Protein AF-A2EVB7-F1 (afdb_monomer)

Structure (mmCIF, N/CA/C/O backbone):
data_AF-A2EVB7-F1
#
_entry.id   AF-A2EVB7-F1
#
loop_
_atom_site.group_PDB
_atom_site.id
_atom_site.type_symbol
_atom_site.label_atom_id
_atom_site.label_alt_id
_atom_site.label_comp_id
_atom_site.label_asym_id
_atom_site.label_entity_id
_atom_site.label_seq_id
_atom_site.pdbx_PDB_ins_code
_atom_site.Cartn_x
_atom_site.Cartn_y
_atom_site.Cartn_z
_atom_site.occupancy
_atom_site.B_iso_or_equiv
_atom_site.auth_seq_id
_atom_site.auth_comp_id
_atom_site.auth_asym_id
_atom_site.auth_atom_id
_atom_site.pdbx_PDB_model_num
ATOM 1 N N . MET A 1 1 ? -25.567 4.702 -17.193 1.00 51.81 1 MET A N 1
ATOM 2 C CA . MET A 1 1 ? -25.254 4.812 -18.630 1.00 51.81 1 MET A CA 1
ATOM 3 C C . MET A 1 1 ? -26.562 5.073 -19.357 1.00 51.81 1 MET A C 1
ATOM 5 O O . MET A 1 1 ? -27.502 4.348 -19.077 1.00 51.81 1 MET A O 1
ATOM 9 N N . GLU A 1 2 ? -26.659 6.124 -20.171 1.00 52.06 2 GLU A N 1
ATOM 10 C CA . GLU A 1 2 ? -27.832 6.396 -21.021 1.00 52.06 2 GLU A CA 1
ATOM 11 C C . GLU A 1 2 ? -27.468 6.103 -22.474 1.00 52.06 2 GLU A C 1
ATOM 13 O O . GLU A 1 2 ? -26.343 6.381 -22.897 1.00 52.06 2 GLU A O 1
ATOM 18 N N . VAL A 1 3 ? -28.392 5.472 -23.198 1.00 54.38 3 VAL A N 1
ATOM 19 C CA . VAL A 1 3 ? -28.160 4.918 -24.532 1.00 54.38 3 VAL A CA 1
ATOM 20 C C . VAL A 1 3 ? -29.335 5.261 -25.435 1.00 54.38 3 VAL A C 1
ATOM 22 O O . VAL A 1 3 ? -30.488 5.064 -25.055 1.00 54.38 3 VAL A O 1
ATOM 25 N N . GLU A 1 4 ? -29.033 5.715 -26.649 1.00 57.38 4 GLU A N 1
ATOM 26 C CA . GLU A 1 4 ? -30.019 5.925 -27.706 1.00 57.38 4 GLU A CA 1
ATOM 27 C C . GLU A 1 4 ? -29.863 4.878 -28.809 1.00 57.38 4 GLU A C 1
ATOM 29 O O . GLU A 1 4 ? -28.745 4.512 -29.182 1.00 57.38 4 GLU A O 1
ATOM 34 N N . ILE A 1 5 ? -30.996 4.415 -29.347 1.00 59.28 5 ILE A N 1
ATOM 35 C CA . ILE A 1 5 ? -31.046 3.456 -30.453 1.00 59.28 5 ILE A CA 1
ATOM 36 C C . ILE A 1 5 ? -31.784 4.097 -31.626 1.00 59.28 5 ILE A C 1
ATOM 38 O O . ILE A 1 5 ? -32.968 4.426 -31.516 1.00 59.28 5 ILE A O 1
ATOM 42 N N . SER A 1 6 ? -31.115 4.237 -32.772 1.00 62.41 6 SER A N 1
ATOM 43 C CA . SER A 1 6 ? -31.786 4.675 -34.003 1.00 62.41 6 SER A CA 1
ATOM 44 C C . SER A 1 6 ? -32.867 3.670 -34.422 1.00 62.41 6 SER A C 1
ATOM 46 O O . SER A 1 6 ? -32.707 2.467 -34.240 1.00 62.41 6 SER A O 1
ATOM 48 N N . ARG A 1 7 ? -33.979 4.138 -35.001 1.00 60.38 7 ARG A N 1
ATOM 49 C CA . ARG A 1 7 ? -35.069 3.272 -35.488 1.00 60.38 7 ARG A CA 1
ATOM 50 C C . ARG A 1 7 ? -35.422 3.577 -36.937 1.00 60.38 7 ARG A C 1
ATOM 52 O O . ARG A 1 7 ? -35.381 4.735 -37.353 1.00 60.38 7 ARG A O 1
ATOM 59 N N . GLY A 1 8 ? -35.797 2.546 -37.692 1.00 58.94 8 GLY A N 1
ATOM 60 C CA . GLY A 1 8 ? -36.406 2.720 -39.007 1.00 58.94 8 GLY A CA 1
ATOM 61 C C . GLY A 1 8 ? -37.808 3.344 -38.898 1.00 58.94 8 GLY A C 1
ATOM 62 O O . GLY A 1 8 ? -38.413 3.310 -37.825 1.00 58.94 8 GLY A O 1
ATOM 63 N N . PRO A 1 9 ? -38.384 3.872 -39.997 1.00 56.19 9 PRO A N 1
ATOM 64 C CA . PRO A 1 9 ? -39.673 4.580 -39.974 1.00 56.19 9 PRO A CA 1
ATOM 65 C C . PRO A 1 9 ? -40.874 3.771 -39.451 1.00 56.19 9 PRO A C 1
ATOM 67 O O . PRO A 1 9 ? -41.919 4.351 -39.171 1.00 56.19 9 PRO A O 1
ATOM 70 N N . LYS A 1 10 ? -40.757 2.437 -39.368 1.00 62.69 10 LYS A N 1
ATOM 71 C CA . LYS A 1 10 ? -41.819 1.512 -38.929 1.00 62.69 10 LYS A CA 1
ATOM 72 C C . LYS A 1 10 ? -41.351 0.497 -37.880 1.00 62.69 10 LYS A C 1
ATOM 74 O O . LYS A 1 10 ? -42.056 -0.484 -37.645 1.00 62.69 10 LYS A O 1
ATOM 79 N N . ASP A 1 11 ? -40.174 0.711 -37.304 1.00 61.31 11 ASP A N 1
ATOM 80 C CA . ASP A 1 11 ? -39.615 -0.171 -36.284 1.00 61.31 11 ASP A CA 1
ATOM 81 C C . ASP A 1 11 ? -39.905 0.395 -34.895 1.00 61.31 11 ASP A C 1
ATOM 83 O O . ASP A 1 11 ? -40.011 1.613 -34.708 1.00 61.31 11 ASP A O 1
ATOM 87 N N . TYR A 1 12 ? -40.008 -0.494 -33.914 1.00 63.19 12 TYR A N 1
ATOM 88 C CA . TYR A 1 12 ? -40.112 -0.113 -32.513 1.00 63.19 12 TYR A CA 1
ATOM 89 C C . TYR A 1 12 ? -38.922 -0.676 -31.747 1.00 63.19 12 TYR A C 1
ATOM 91 O O . TYR A 1 12 ? -38.645 -1.872 -31.827 1.00 63.19 12 TYR A O 1
ATOM 99 N N . ASN A 1 13 ? -38.245 0.198 -31.005 1.00 64.75 13 ASN A N 1
ATOM 100 C CA . ASN A 1 13 ? -37.125 -0.161 -30.152 1.00 64.75 13 ASN A CA 1
ATOM 101 C C . ASN A 1 13 ? -37.452 0.247 -28.721 1.00 64.75 13 ASN A C 1
ATOM 103 O O . ASN A 1 13 ? -37.989 1.332 -28.494 1.00 64.75 13 ASN A O 1
ATOM 107 N N . MET A 1 14 ? -37.082 -0.603 -27.775 1.00 65.81 14 MET A N 1
ATOM 108 C CA . MET A 1 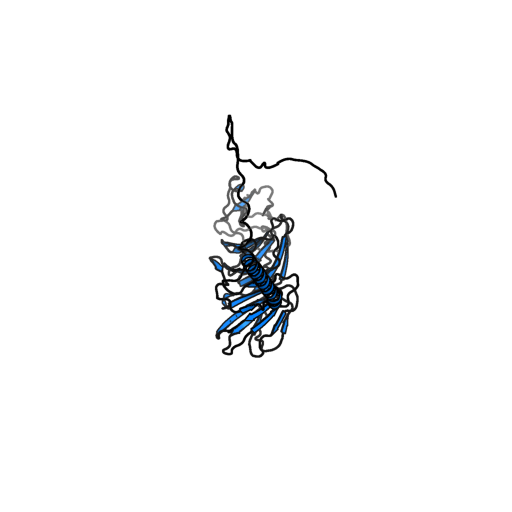14 ? -37.186 -0.343 -26.349 1.00 65.81 14 MET A CA 1
ATOM 109 C C . MET A 1 14 ? -35.838 -0.615 -25.692 1.00 65.81 14 MET A C 1
ATOM 111 O O . MET A 1 14 ? -35.191 -1.624 -25.980 1.00 65.81 14 MET A O 1
ATOM 115 N N . VAL A 1 15 ? -35.433 0.288 -24.805 1.00 59.84 15 VAL A N 1
ATOM 116 C CA . VAL A 1 15 ? -34.265 0.118 -23.940 1.00 59.84 15 VAL A CA 1
ATOM 117 C C . VAL A 1 15 ? -34.782 -0.165 -22.539 1.00 59.84 15 VAL A C 1
ATOM 119 O O . VAL A 1 15 ? -35.560 0.619 -22.002 1.00 59.84 15 VAL A O 1
ATOM 122 N N . SER A 1 16 ? -34.356 -1.279 -21.957 1.00 63.31 16 SER A N 1
ATOM 123 C CA . SER A 1 16 ? -34.644 -1.638 -20.571 1.00 63.31 16 SER A CA 1
ATOM 124 C C . SER A 1 16 ? -33.327 -1.898 -19.841 1.00 63.31 16 SER A C 1
ATOM 126 O O . SER A 1 16 ? -32.381 -2.440 -20.417 1.00 63.31 16 SER A O 1
ATOM 128 N N . TYR A 1 17 ? -33.238 -1.488 -18.579 1.00 59.06 17 TYR A N 1
ATOM 129 C CA . TYR A 1 17 ? -32.110 -1.840 -17.718 1.00 59.06 17 TYR A CA 1
ATOM 130 C C . TYR A 1 17 ? -32.467 -3.130 -16.994 1.00 59.06 17 TYR A C 1
ATOM 132 O O . TYR A 1 17 ? -33.585 -3.266 -16.506 1.00 59.06 17 TYR A O 1
ATOM 140 N N . SER A 1 18 ? -31.549 -4.091 -16.950 1.00 56.62 18 SER A N 1
ATOM 141 C CA . SER A 1 18 ? -31.835 -5.421 -16.418 1.00 56.62 18 SER A CA 1
ATOM 142 C C . SER A 1 18 ? -30.700 -5.900 -15.523 1.00 56.62 18 SER A C 1
ATOM 144 O O . SER A 1 18 ? -29.539 -5.610 -15.780 1.00 56.62 18 SER A O 1
ATOM 146 N N . ALA A 1 19 ? -31.019 -6.649 -14.469 1.00 55.06 19 ALA A N 1
ATOM 147 C CA . ALA A 1 19 ? -30.012 -7.356 -13.672 1.00 55.06 19 ALA A CA 1
ATOM 148 C C . ALA A 1 19 ? -29.732 -8.773 -14.213 1.00 55.06 19 ALA A C 1
ATOM 150 O O . ALA A 1 19 ? -28.691 -9.351 -13.908 1.00 55.06 19 ALA A O 1
ATOM 151 N N . SER A 1 20 ? -30.656 -9.329 -15.009 1.00 57.09 20 SER A N 1
ATOM 152 C CA . SER A 1 20 ? -30.632 -10.706 -15.529 1.00 57.09 20 SER A CA 1
ATOM 153 C C . SER A 1 20 ? -30.485 -10.794 -17.052 1.00 57.09 20 SER A C 1
ATOM 155 O O . SER A 1 20 ? -30.196 -11.868 -17.570 1.00 57.09 20 SER A O 1
ATOM 157 N N . GLY A 1 21 ? -30.670 -9.684 -17.773 1.00 54.56 21 GLY A N 1
ATOM 158 C CA . GLY A 1 21 ? -30.757 -9.651 -19.238 1.00 54.56 21 GLY A CA 1
ATOM 159 C C . GLY A 1 21 ? -32.185 -9.766 -19.788 1.00 54.56 21 GLY A C 1
ATOM 160 O O . GLY A 1 21 ? -32.374 -9.641 -20.995 1.00 54.56 21 GLY A O 1
ATOM 161 N N . ASP A 1 22 ? -33.189 -9.940 -18.923 1.00 60.72 22 ASP A N 1
ATOM 162 C CA . ASP A 1 22 ? -34.600 -9.987 -19.320 1.00 60.72 22 ASP A CA 1
ATOM 163 C C . ASP A 1 22 ? -35.135 -8.610 -19.746 1.00 60.72 22 ASP A C 1
ATOM 165 O O . ASP A 1 22 ? -34.723 -7.577 -19.209 1.00 60.72 22 ASP A O 1
ATOM 169 N N . LEU A 1 23 ? -36.079 -8.610 -20.697 1.00 60.69 23 LEU A N 1
ATOM 170 C CA . LEU A 1 23 ? -36.811 -7.425 -21.150 1.00 60.69 23 LEU A CA 1
ATOM 171 C C . LEU A 1 23 ? -38.026 -7.173 -20.253 1.00 60.69 23 LEU A C 1
ATOM 173 O O . LEU A 1 23 ? -39.003 -7.922 -20.298 1.00 60.69 23 LEU A O 1
ATOM 177 N N . TYR A 1 24 ? -37.989 -6.090 -19.479 1.00 62.38 24 TYR A N 1
ATOM 178 C CA . TYR A 1 24 ? -39.133 -5.643 -18.687 1.00 62.38 24 TYR A CA 1
ATOM 179 C C . TYR A 1 24 ? -39.982 -4.664 -19.509 1.00 62.38 24 TYR A C 1
ATOM 181 O O . TYR A 1 24 ? -39.489 -3.625 -19.945 1.00 62.38 24 TYR A O 1
ATOM 189 N N . ASN A 1 25 ? -41.250 -5.024 -19.742 1.00 56.66 25 ASN A N 1
ATOM 190 C CA . ASN A 1 25 ? -42.181 -4.318 -20.638 1.00 56.66 25 ASN A CA 1
ATOM 191 C C . ASN A 1 25 ? -43.055 -3.257 -19.937 1.00 56.66 25 ASN A C 1
ATOM 193 O O . ASN A 1 25 ? -43.921 -2.675 -20.586 1.00 56.66 25 ASN A O 1
ATOM 197 N N . ASN A 1 26 ? -42.878 -3.028 -18.632 1.00 57.09 26 ASN A N 1
ATOM 198 C CA . ASN A 1 26 ? -43.654 -2.050 -17.867 1.00 57.09 26 ASN A CA 1
ATOM 199 C C . ASN A 1 26 ? -42.785 -0.855 -17.457 1.00 57.09 26 ASN A C 1
ATOM 201 O O . ASN A 1 26 ? -41.743 -1.029 -16.827 1.00 57.09 26 ASN A O 1
ATOM 205 N N . ASP A 1 27 ? -43.273 0.362 -17.716 1.00 52.34 27 ASP A N 1
ATOM 206 C CA . ASP A 1 27 ? -42.606 1.627 -17.353 1.00 52.34 27 ASP A CA 1
ATOM 207 C C . ASP A 1 27 ? -42.305 1.748 -15.845 1.00 52.34 27 ASP A C 1
ATOM 209 O O . ASP A 1 27 ? -41.368 2.435 -15.433 1.00 52.34 27 ASP A O 1
ATOM 213 N N . ASN A 1 28 ? -43.067 1.035 -15.010 1.00 49.41 28 ASN A N 1
ATOM 214 C CA . ASN A 1 28 ? -42.868 0.995 -13.561 1.00 49.41 28 ASN A CA 1
ATOM 215 C C . ASN A 1 28 ? -41.633 0.174 -13.136 1.00 49.41 28 ASN A C 1
ATOM 217 O O . ASN A 1 28 ? -41.072 0.447 -12.075 1.00 49.41 28 ASN A O 1
ATOM 221 N N . ASP A 1 29 ? -41.180 -0.783 -13.955 1.00 50.22 29 ASP A N 1
ATOM 222 C CA . ASP A 1 29 ? -40.001 -1.615 -13.665 1.00 50.22 29 ASP A CA 1
ATOM 223 C C . ASP A 1 29 ? -38.698 -0.944 -14.123 1.00 50.22 29 ASP A C 1
ATOM 225 O O . ASP A 1 29 ? -37.659 -1.072 -13.479 1.00 50.22 29 ASP A O 1
ATOM 229 N N . ILE A 1 30 ? -38.746 -0.141 -15.190 1.00 47.94 30 ILE A N 1
ATOM 230 C CA . ILE A 1 30 ? -37.563 0.546 -15.743 1.00 47.94 30 ILE A CA 1
ATOM 231 C C . ILE A 1 30 ? -36.950 1.526 -14.726 1.00 47.94 30 ILE A C 1
ATOM 233 O O . ILE A 1 30 ? -35.732 1.703 -14.690 1.00 47.94 30 ILE A O 1
ATOM 237 N N . ASN A 1 31 ? -37.784 2.136 -13.877 1.00 49.12 31 ASN A N 1
ATOM 238 C CA . ASN A 1 31 ? -37.354 3.085 -12.846 1.00 49.12 31 ASN A CA 1
ATOM 239 C C . ASN A 1 31 ? -36.924 2.416 -11.527 1.00 49.12 31 ASN A C 1
ATOM 241 O O . ASN A 1 31 ? -36.302 3.076 -10.693 1.00 49.12 31 ASN A O 1
ATOM 245 N N . SER A 1 32 ? -37.268 1.141 -11.312 1.00 49.72 32 SER A N 1
ATOM 246 C CA . SER A 1 32 ? -36.977 0.407 -10.072 1.00 49.72 32 SER A CA 1
ATOM 247 C C . SER A 1 32 ? -35.709 -0.446 -10.166 1.00 49.72 32 SER A C 1
ATOM 249 O O . SER A 1 32 ? -35.121 -0.790 -9.138 1.00 49.72 32 SER A O 1
ATOM 251 N N . ILE A 1 33 ? -35.250 -0.751 -11.383 1.00 49.53 33 ILE A N 1
ATOM 252 C CA . ILE A 1 33 ? -34.034 -1.526 -11.619 1.00 49.53 33 ILE A CA 1
ATOM 253 C C . ILE A 1 33 ? -32.824 -0.582 -11.530 1.00 49.53 33 ILE A C 1
ATOM 255 O O . ILE A 1 33 ? -32.717 0.364 -12.318 1.00 49.53 33 ILE A O 1
ATOM 259 N N . PRO A 1 34 ? -31.884 -0.804 -10.589 1.00 49.38 34 PRO A N 1
ATOM 260 C CA . PRO A 1 34 ? -30.659 -0.018 -10.516 1.00 49.38 34 PRO A CA 1
ATOM 261 C C . PRO A 1 34 ? -29.972 -0.055 -11.880 1.00 49.38 34 PRO A C 1
ATOM 263 O O . PRO A 1 34 ? -29.841 -1.146 -12.439 1.00 49.38 34 PRO A O 1
ATOM 266 N N . LYS A 1 35 ? -29.538 1.108 -12.402 1.00 53.09 35 LYS A N 1
ATOM 267 C CA . LYS A 1 35 ? -28.767 1.257 -13.656 1.00 53.09 35 LYS A CA 1
ATOM 268 C C . LYS A 1 35 ? -27.451 0.461 -13.557 1.00 53.09 35 LYS A C 1
ATOM 270 O O . LYS A 1 35 ? -26.382 1.027 -13.351 1.00 53.09 35 LYS A O 1
ATOM 275 N N . THR A 1 36 ? -27.553 -0.857 -13.625 1.00 49.38 36 THR A N 1
ATOM 276 C CA . THR A 1 36 ? -26.490 -1.849 -13.500 1.00 49.38 36 THR A CA 1
ATOM 277 C C . THR A 1 36 ? -26.130 -2.357 -14.890 1.00 49.38 36 THR A C 1
ATOM 279 O O . THR A 1 36 ? -26.796 -2.045 -15.874 1.00 49.38 36 THR A O 1
ATOM 282 N N . ASN A 1 37 ? -25.005 -3.059 -14.969 1.00 48.16 37 ASN A N 1
ATOM 283 C CA . ASN A 1 37 ? -24.167 -3.245 -16.157 1.00 48.16 37 ASN A CA 1
ATOM 284 C C . ASN A 1 37 ? -24.791 -3.987 -17.362 1.00 48.16 37 ASN A C 1
ATOM 286 O O . ASN A 1 37 ? -24.053 -4.315 -18.287 1.00 48.16 37 ASN A O 1
ATOM 290 N N . ILE A 1 38 ? -26.096 -4.282 -17.381 1.00 51.9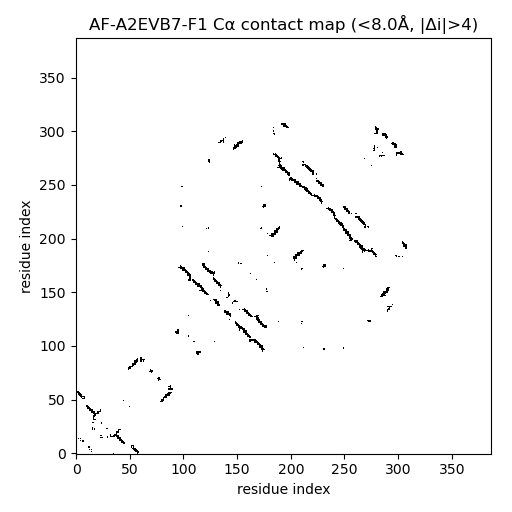7 38 ILE A N 1
ATOM 291 C CA . ILE A 1 38 ? -26.755 -4.998 -18.481 1.00 51.97 38 ILE A CA 1
ATOM 292 C C . ILE A 1 38 ? -27.903 -4.147 -19.038 1.00 51.97 38 ILE A C 1
ATOM 294 O O . ILE A 1 38 ? -28.859 -3.797 -18.344 1.00 51.97 38 ILE A O 1
ATOM 298 N N . ILE A 1 39 ? -27.799 -3.829 -20.328 1.00 57.09 39 ILE A N 1
ATOM 299 C CA . ILE A 1 39 ? -28.829 -3.132 -21.101 1.00 57.09 39 ILE A CA 1
ATOM 300 C C . ILE A 1 39 ? -29.529 -4.178 -21.967 1.00 57.09 39 ILE A C 1
ATOM 302 O O . ILE A 1 39 ? -28.904 -4.787 -22.834 1.00 57.09 39 ILE A O 1
ATOM 306 N N . ALA A 1 40 ? -30.819 -4.390 -21.724 1.00 59.34 40 ALA A N 1
ATOM 307 C CA . ALA A 1 40 ? -31.666 -5.247 -22.539 1.00 59.34 40 ALA A CA 1
ATOM 308 C C . ALA A 1 40 ? -32.326 -4.406 -23.638 1.00 59.34 40 ALA A C 1
ATOM 310 O O . ALA A 1 40 ? -32.911 -3.352 -23.377 1.00 59.34 40 ALA A O 1
ATOM 311 N N . ILE A 1 41 ? -32.226 -4.871 -24.883 1.00 61.59 41 ILE A N 1
ATOM 312 C CA . ILE A 1 41 ? -32.723 -4.149 -26.056 1.00 61.59 41 ILE A CA 1
ATOM 313 C C . ILE A 1 41 ? -33.809 -4.982 -26.719 1.00 61.59 41 ILE A C 1
ATOM 315 O O . ILE A 1 41 ? -33.551 -6.068 -27.238 1.00 61.59 41 ILE A O 1
ATOM 319 N N . GLY A 1 42 ? -35.031 -4.460 -26.701 1.00 62.62 42 GLY A N 1
ATOM 320 C CA . GLY A 1 42 ? -36.153 -5.025 -27.432 1.00 62.62 42 GLY A CA 1
ATOM 321 C C . GLY A 1 42 ? -36.226 -4.358 -28.794 1.00 62.62 42 GLY A C 1
ATOM 322 O O . GLY A 1 42 ? -36.371 -3.140 -28.862 1.00 62.62 42 GLY A O 1
ATOM 323 N N . TYR A 1 43 ? -36.136 -5.134 -29.871 1.00 62.22 43 TYR A N 1
ATOM 324 C CA . TYR A 1 43 ? -36.342 -4.633 -31.227 1.00 62.22 43 TYR A CA 1
ATOM 325 C C . TYR A 1 43 ? -37.508 -5.381 -31.875 1.00 62.22 43 TYR A C 1
ATOM 327 O O . TYR A 1 43 ? -37.609 -6.606 -31.791 1.00 62.22 43 TYR A O 1
ATOM 335 N N . TYR A 1 44 ? -38.400 -4.642 -32.527 1.00 62.94 44 TYR A N 1
ATOM 336 C CA . TYR A 1 44 ? -39.474 -5.200 -33.336 1.00 62.94 44 TYR A CA 1
ATOM 337 C C . TYR A 1 44 ? -39.271 -4.781 -34.788 1.00 62.94 44 TYR A C 1
ATOM 339 O O . TYR A 1 44 ? -39.357 -3.596 -35.122 1.00 62.94 44 TYR A O 1
ATOM 347 N N . CYS A 1 45 ? -39.017 -5.767 -35.649 1.00 57.91 45 CYS A N 1
ATOM 348 C CA . CYS A 1 45 ? -38.922 -5.559 -37.084 1.00 57.91 45 CYS A CA 1
ATOM 349 C C . CYS A 1 45 ? -40.134 -6.163 -37.794 1.00 57.91 45 CYS A C 1
ATOM 351 O O . CYS A 1 45 ? -40.454 -7.338 -37.625 1.00 57.91 45 CYS A O 1
ATOM 353 N N . ASN A 1 46 ? -40.783 -5.363 -38.638 1.00 52.78 46 ASN A N 1
ATOM 354 C CA . ASN A 1 46 ? -41.986 -5.779 -39.356 1.00 52.78 46 ASN A CA 1
ATOM 355 C C . ASN A 1 46 ? -41.726 -6.803 -40.481 1.00 52.78 46 ASN A C 1
ATOM 357 O O . ASN A 1 46 ? -42.679 -7.421 -40.958 1.00 52.78 46 ASN A O 1
ATOM 361 N N . ARG A 1 47 ? -40.476 -6.979 -40.944 1.00 56.91 47 ARG A N 1
ATOM 362 C CA . ARG A 1 47 ? -40.087 -7.971 -41.967 1.00 56.91 47 ARG A CA 1
ATOM 363 C C . ARG A 1 47 ? -38.642 -8.436 -41.771 1.00 56.91 47 ARG A C 1
ATOM 365 O O . ARG A 1 47 ? -37.749 -7.610 -41.643 1.00 56.91 47 ARG A O 1
ATOM 372 N N . SER A 1 48 ? -38.414 -9.748 -41.823 1.00 52.88 48 SER A N 1
ATOM 373 C CA . SER A 1 48 ? -37.071 -10.336 -41.893 1.00 52.88 48 SER A CA 1
ATOM 374 C C . SER A 1 48 ? -36.828 -10.890 -43.301 1.00 52.88 48 SER A C 1
ATOM 376 O O . SER A 1 48 ? -37.715 -11.575 -43.820 1.00 52.88 48 SER A O 1
ATOM 378 N N . PRO A 1 49 ? -35.672 -10.618 -43.933 1.00 53.66 49 PRO A N 1
ATOM 379 C CA . PRO A 1 49 ? -34.531 -9.831 -43.436 1.00 53.66 49 PRO A CA 1
ATOM 380 C C . PRO A 1 49 ? -34.763 -8.304 -43.471 1.00 53.66 49 PRO A C 1
ATOM 382 O O . PRO A 1 49 ? -35.513 -7.800 -44.307 1.00 53.66 49 PRO A O 1
ATOM 385 N N . THR A 1 50 ? -34.106 -7.566 -42.568 1.00 58.41 50 THR A N 1
ATOM 386 C CA . THR A 1 50 ? -34.223 -6.098 -42.449 1.00 58.41 50 THR A CA 1
ATOM 387 C C . T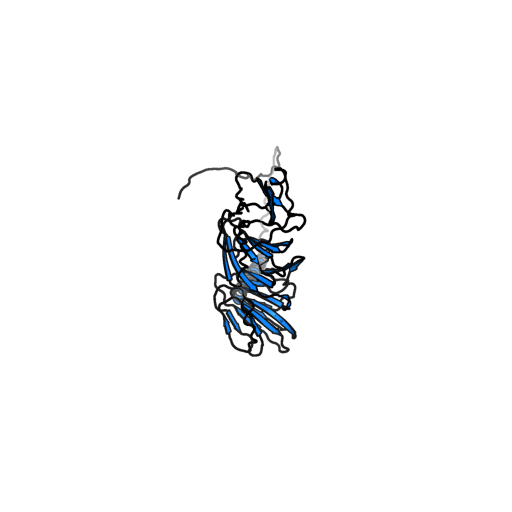HR A 1 50 ? -33.068 -5.353 -43.124 1.00 58.41 50 THR A C 1
ATOM 389 O O . THR A 1 50 ? -31.914 -5.774 -43.034 1.00 58.41 50 THR A O 1
ATOM 392 N N . ASN A 1 51 ? -33.388 -4.224 -43.770 1.00 55.41 51 ASN A N 1
ATOM 393 C CA . ASN A 1 51 ? -32.428 -3.303 -44.398 1.00 55.41 51 ASN A CA 1
ATOM 394 C C . ASN A 1 51 ? -32.108 -2.079 -43.513 1.00 55.41 51 ASN A C 1
ATOM 396 O O . ASN A 1 51 ? -31.431 -1.155 -43.963 1.00 55.41 51 ASN A O 1
ATOM 400 N N . THR A 1 52 ? -32.591 -2.032 -42.271 1.00 55.16 52 THR A N 1
ATOM 401 C CA . THR A 1 52 ? -32.333 -0.914 -41.350 1.00 55.16 52 THR A CA 1
ATOM 402 C C . THR A 1 52 ? -31.017 -1.125 -40.596 1.00 55.16 52 THR A C 1
ATOM 404 O O . THR A 1 52 ? -30.795 -2.196 -40.037 1.00 55.16 52 THR A O 1
ATOM 407 N N . THR A 1 53 ? -30.165 -0.096 -40.530 1.00 55.16 53 THR A N 1
ATOM 408 C CA . THR A 1 53 ? -29.019 -0.058 -39.605 1.00 55.16 53 THR A CA 1
ATOM 409 C C . THR A 1 53 ? -29.475 0.500 -38.259 1.00 55.16 53 THR A C 1
ATOM 411 O O . THR A 1 53 ? -29.873 1.665 -38.171 1.00 55.16 53 THR A O 1
ATOM 414 N N . TYR A 1 54 ? -29.401 -0.312 -37.206 1.00 59.62 54 TYR A N 1
ATOM 415 C CA . TYR A 1 54 ? -29.595 0.153 -35.833 1.00 59.62 54 TYR A CA 1
ATOM 416 C C . TYR A 1 54 ? -28.251 0.609 -35.278 1.00 59.62 54 TYR A C 1
ATOM 418 O O . TYR A 1 54 ? -27.284 -0.149 -35.326 1.00 59.62 54 TYR A O 1
ATOM 426 N N . LYS A 1 55 ? -28.188 1.837 -34.767 1.00 57.03 55 LYS A N 1
ATOM 427 C CA . LYS A 1 55 ? -26.999 2.403 -34.139 1.00 57.03 55 LYS A CA 1
ATOM 428 C C . LYS A 1 55 ? -27.278 2.663 -32.670 1.00 57.03 55 LYS A C 1
ATOM 430 O O . LYS A 1 55 ? -28.212 3.394 -32.345 1.00 57.03 55 LYS A O 1
ATOM 435 N N . ILE A 1 56 ? -26.455 2.080 -31.812 1.00 58.22 56 ILE A N 1
ATOM 436 C CA . ILE A 1 56 ? -26.444 2.287 -30.369 1.00 58.22 56 ILE A CA 1
ATOM 437 C C . ILE A 1 56 ? -25.312 3.272 -30.086 1.00 58.22 56 ILE A C 1
ATOM 439 O O . ILE A 1 56 ? -24.150 2.913 -30.237 1.00 58.22 56 ILE A O 1
ATOM 443 N N . THR A 1 57 ? -25.616 4.523 -29.738 1.00 53.53 57 THR A N 1
ATOM 444 C CA . THR A 1 57 ? -24.574 5.547 -29.509 1.00 53.53 57 THR A CA 1
ATOM 445 C C . THR A 1 57 ? -24.605 6.014 -28.052 1.00 53.53 57 THR A C 1
ATOM 447 O O . THR A 1 57 ? -25.658 6.465 -27.598 1.00 53.53 57 THR A O 1
ATOM 450 N N . PRO A 1 58 ? -23.492 5.924 -27.300 1.00 48.28 58 PRO A N 1
ATOM 451 C CA . PRO A 1 58 ? -23.385 6.579 -26.004 1.00 48.28 58 PRO A CA 1
ATOM 452 C C . PRO A 1 58 ? -23.127 8.081 -26.180 1.00 48.28 58 PRO A C 1
ATOM 454 O O . PRO A 1 58 ? -22.524 8.517 -27.157 1.00 48.28 58 PRO A O 1
ATOM 457 N N . ILE A 1 59 ? -23.531 8.881 -25.192 1.00 47.38 59 ILE A N 1
ATOM 458 C CA . ILE A 1 59 ? -23.420 10.354 -25.216 1.00 47.38 59 ILE A CA 1
ATOM 459 C C . ILE A 1 59 ? -21.942 10.845 -25.222 1.00 47.38 59 ILE A C 1
ATOM 461 O O . ILE A 1 59 ? -21.678 12.018 -25.479 1.00 47.38 59 ILE A O 1
ATOM 465 N N . LYS A 1 60 ? -20.950 9.960 -25.008 1.00 41.97 60 LYS A N 1
ATOM 466 C CA . LYS A 1 60 ? -19.501 10.224 -25.165 1.00 41.97 60 LYS A CA 1
ATOM 467 C C . LYS A 1 60 ? -18.805 9.015 -25.812 1.00 41.97 60 LYS A C 1
ATOM 469 O O . LYS A 1 60 ? -19.081 7.892 -25.405 1.00 41.97 60 LYS A O 1
ATOM 474 N N . SER A 1 61 ? -17.924 9.222 -26.802 1.00 38.34 61 SER A N 1
ATOM 475 C CA . SER A 1 61 ? -17.333 8.124 -27.598 1.00 38.34 61 SER A CA 1
ATOM 476 C C . SER A 1 61 ? -15.936 8.415 -28.179 1.00 38.34 61 SER A C 1
ATOM 478 O O . SER A 1 61 ? -15.703 9.528 -28.650 1.00 38.34 61 SER A O 1
ATOM 480 N N . PHE A 1 62 ? -15.086 7.379 -28.286 1.00 40.28 62 PHE A N 1
ATOM 481 C CA . PHE A 1 62 ? -13.926 7.280 -29.203 1.00 40.28 62 PHE A CA 1
ATOM 482 C C . PHE A 1 62 ? -13.919 5.923 -29.942 1.00 40.28 62 PHE A C 1
ATOM 484 O O . PHE A 1 62 ? -14.556 4.984 -29.480 1.00 40.28 62 PHE A O 1
ATOM 491 N N . TYR A 1 63 ? -13.229 5.832 -31.091 1.00 36.84 63 TYR A N 1
ATOM 492 C CA . TYR A 1 63 ? -13.371 4.783 -32.124 1.00 36.84 63 TYR A CA 1
ATOM 493 C C . TYR A 1 63 ? -12.567 3.487 -31.908 1.00 36.84 63 TYR A C 1
ATOM 495 O O . TYR A 1 63 ? -11.348 3.544 -31.786 1.00 36.84 63 TYR A O 1
ATOM 503 N N . THR A 1 64 ? -13.232 2.339 -32.074 1.00 39.34 64 THR A N 1
ATOM 504 C CA . THR A 1 64 ? -12.707 1.036 -32.539 1.00 39.34 64 THR A CA 1
ATOM 505 C C . THR A 1 64 ? -13.879 0.204 -33.086 1.00 39.34 64 THR A C 1
ATOM 507 O O . THR A 1 64 ? -15.020 0.415 -32.689 1.00 39.34 64 THR A O 1
ATOM 510 N N . TYR A 1 65 ? -13.619 -0.707 -34.031 1.00 39.34 65 TYR A N 1
ATOM 511 C CA . TYR A 1 65 ? -14.643 -1.550 -34.665 1.00 39.34 65 TYR A CA 1
ATOM 512 C C . TYR A 1 65 ? -14.516 -2.999 -34.183 1.00 39.34 65 TYR A C 1
ATOM 514 O O . TYR A 1 65 ? -13.503 -3.641 -34.457 1.00 39.34 65 TYR A O 1
ATOM 522 N N . GLU A 1 66 ? -15.554 -3.538 -33.544 1.00 44.72 66 GLU A N 1
ATOM 523 C CA . GLU A 1 66 ? -15.684 -4.976 -33.277 1.00 44.72 66 GLU A CA 1
ATOM 524 C C . GLU A 1 66 ? -16.821 -5.594 -34.101 1.00 44.72 66 GLU A C 1
ATOM 526 O O . GLU A 1 66 ? -17.769 -4.922 -34.512 1.00 44.72 66 GLU A O 1
ATOM 531 N N . THR A 1 67 ? -16.711 -6.894 -34.394 1.00 50.75 67 THR A N 1
ATOM 532 C CA . THR A 1 67 ? -17.733 -7.643 -35.139 1.00 50.75 67 THR A CA 1
ATOM 533 C C . THR A 1 67 ? -18.490 -8.575 -34.207 1.00 50.75 67 THR A C 1
ATOM 535 O O . THR A 1 67 ? -17.933 -9.544 -33.705 1.00 50.75 67 THR A O 1
ATOM 538 N N . TYR A 1 68 ? -19.778 -8.296 -34.013 1.00 57.25 68 TYR A N 1
ATOM 539 C CA . TYR A 1 68 ? -20.655 -9.072 -33.139 1.00 57.25 68 TYR A CA 1
ATOM 540 C C . TYR A 1 68 ? -21.423 -10.153 -33.914 1.00 57.25 68 TYR A C 1
ATOM 542 O O . TYR A 1 68 ? -21.764 -9.977 -35.087 1.00 57.25 68 TYR A O 1
ATOM 550 N N . GLN A 1 69 ? -21.707 -11.273 -33.244 1.00 55.19 69 GLN A N 1
ATOM 551 C CA . GLN A 1 69 ? -22.648 -12.299 -33.70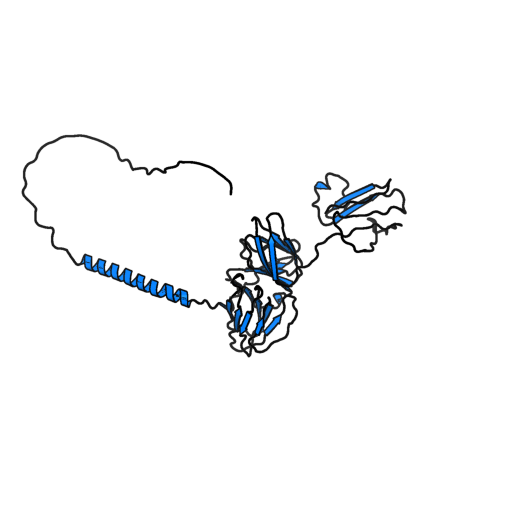0 1.00 55.19 69 GLN A CA 1
ATOM 552 C C . GLN A 1 69 ? -23.978 -12.119 -32.960 1.00 55.19 69 GLN A C 1
ATOM 554 O O . GLN A 1 69 ? -23.979 -11.887 -31.752 1.00 55.19 69 GLN A O 1
ATOM 559 N N . TYR A 1 70 ? -25.101 -12.226 -33.671 1.00 58.97 70 TYR A N 1
ATOM 560 C CA . TYR A 1 70 ? -26.430 -11.942 -33.124 1.00 58.97 70 TYR A CA 1
ATOM 561 C C . TYR A 1 70 ? -27.262 -13.219 -33.008 1.00 58.97 70 TYR A C 1
ATOM 563 O O . TYR A 1 70 ? -27.312 -14.011 -33.950 1.00 58.97 70 TYR A O 1
ATOM 571 N N . TYR A 1 71 ? -27.952 -13.387 -31.882 1.00 56.38 71 TYR A N 1
ATOM 572 C CA . TYR A 1 71 ? -28.797 -14.545 -31.588 1.00 56.38 71 TYR A CA 1
ATOM 573 C C . TYR A 1 71 ? -30.129 -14.082 -30.985 1.00 56.38 71 TYR A C 1
ATOM 575 O O . TYR A 1 71 ? -30.172 -13.048 -30.316 1.00 56.38 71 TYR A O 1
ATOM 583 N N . ASP A 1 72 ? -31.217 -14.815 -31.230 1.00 52.00 72 ASP A N 1
ATOM 584 C CA . ASP A 1 72 ? -32.481 -14.606 -30.514 1.00 52.00 72 ASP A CA 1
ATOM 585 C C . ASP A 1 72 ? -32.477 -15.298 -29.137 1.00 52.00 72 ASP A C 1
ATOM 587 O O . ASP A 1 72 ? -31.544 -16.021 -28.783 1.00 52.00 72 ASP A O 1
ATOM 591 N N . SER A 1 73 ? -33.539 -15.107 -28.350 1.00 47.03 73 SER A N 1
ATOM 592 C CA . SER A 1 73 ? -33.679 -15.704 -27.010 1.00 47.03 73 SER A CA 1
ATOM 593 C C . SER A 1 73 ? -33.733 -17.239 -26.994 1.00 47.03 73 SER A C 1
ATOM 595 O O . SER A 1 73 ? -33.671 -17.843 -25.927 1.00 47.03 73 SER A O 1
ATOM 597 N N . ARG A 1 74 ? -33.833 -17.889 -28.159 1.00 54.44 74 ARG A N 1
ATOM 598 C CA . ARG A 1 74 ? -33.781 -19.349 -28.328 1.00 54.44 74 ARG A CA 1
ATOM 599 C C . ARG A 1 74 ? -32.393 -19.823 -28.774 1.00 54.44 74 ARG A C 1
ATOM 601 O O . ARG A 1 74 ? -32.210 -21.017 -28.996 1.00 54.44 74 ARG A O 1
ATOM 608 N N . GLY A 1 75 ? -31.430 -18.911 -28.928 1.00 47.88 75 GLY A N 1
ATOM 609 C CA . GLY A 1 75 ? -30.084 -19.193 -29.426 1.00 47.88 75 GLY A CA 1
ATOM 610 C C . GLY A 1 75 ? -30.005 -19.350 -30.947 1.00 47.88 75 GLY A C 1
ATOM 611 O O . GLY A 1 75 ? -29.005 -19.858 -31.452 1.00 47.88 75 GLY A O 1
ATOM 612 N N . ILE A 1 76 ? -31.037 -18.942 -31.696 1.00 51.47 76 ILE A N 1
ATOM 613 C CA . ILE A 1 76 ? -31.042 -19.039 -33.161 1.00 51.47 76 ILE A CA 1
ATOM 614 C C . ILE A 1 76 ? -30.269 -17.846 -33.741 1.00 51.47 76 ILE A C 1
ATOM 616 O O . ILE A 1 76 ? -30.576 -16.707 -33.379 1.00 51.47 76 ILE A O 1
ATOM 620 N N . PRO A 1 77 ? -29.296 -18.066 -34.648 1.00 51.81 77 PRO A N 1
ATOM 621 C CA . PRO A 1 77 ? -28.565 -16.981 -35.290 1.00 51.81 77 PRO A CA 1
ATOM 622 C C . PRO A 1 77 ? -29.506 -16.041 -36.046 1.00 51.81 77 PRO A C 1
ATOM 624 O O . PRO A 1 77 ? -30.349 -16.477 -36.832 1.00 51.81 77 PRO A O 1
ATOM 627 N N . LEU A 1 78 ? -29.329 -14.741 -35.841 1.00 57.59 78 LEU A N 1
ATOM 628 C CA . LEU A 1 78 ? -30.073 -13.698 -36.532 1.00 57.59 78 LEU A CA 1
ATOM 629 C C . LEU A 1 78 ? -29.237 -13.122 -37.671 1.00 57.59 78 LEU A C 1
ATOM 631 O O . LEU A 1 78 ? -28.060 -12.802 -37.501 1.00 57.59 78 LEU A O 1
ATOM 635 N N . PHE A 1 79 ? -29.865 -12.956 -38.835 1.00 56.03 79 PHE A N 1
ATOM 636 C CA . PHE A 1 79 ? -29.222 -12.386 -40.012 1.00 56.03 79 PHE A CA 1
ATOM 637 C C . PHE A 1 79 ? -29.740 -10.971 -40.279 1.00 56.03 79 PHE A C 1
ATOM 639 O O . PHE A 1 79 ? -30.916 -10.773 -40.586 1.00 56.03 79 PHE A O 1
ATOM 646 N N . PHE A 1 80 ? -28.840 -9.994 -40.192 1.00 57.91 80 PHE A N 1
ATOM 647 C CA . PHE A 1 80 ? -29.095 -8.604 -40.553 1.00 57.91 80 PHE A CA 1
ATOM 648 C C . PHE A 1 80 ? -28.283 -8.272 -41.809 1.00 57.91 80 PHE A C 1
ATOM 650 O O . PHE A 1 80 ? -27.072 -8.497 -41.822 1.00 57.91 80 PHE A O 1
ATOM 657 N N . PHE A 1 81 ? -28.9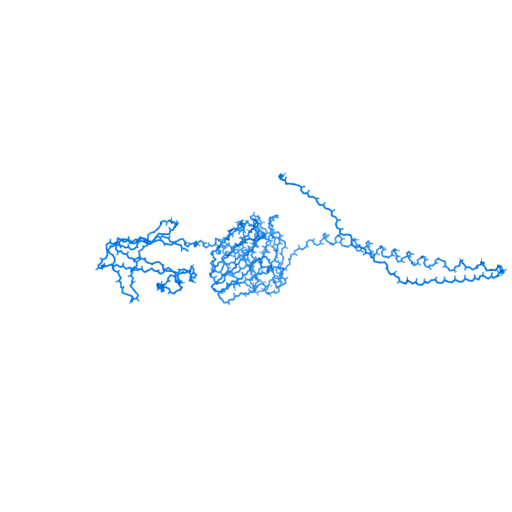17 -7.730 -42.859 1.00 49.75 81 PHE A N 1
ATOM 658 C CA . PHE A 1 81 ? -28.174 -7.270 -44.044 1.00 49.75 81 PHE A CA 1
ATOM 659 C C . PHE A 1 81 ? -27.256 -6.094 -43.704 1.00 49.75 81 PHE A C 1
ATOM 661 O O . PHE A 1 81 ? -26.138 -6.017 -44.207 1.00 49.75 81 PHE A O 1
ATOM 668 N N . ASN A 1 82 ? -27.713 -5.232 -42.794 1.00 53.34 82 ASN A N 1
ATOM 669 C CA . ASN A 1 82 ? -26.934 -4.154 -42.205 1.00 53.34 82 ASN A CA 1
ATOM 670 C C . ASN A 1 82 ? -26.730 -4.462 -40.716 1.00 53.34 82 ASN A C 1
ATOM 672 O O . ASN A 1 82 ? -27.702 -4.603 -39.979 1.00 53.34 82 ASN A O 1
ATOM 676 N N . LYS A 1 83 ? -25.474 -4.624 -40.280 1.00 57.62 83 LYS A N 1
ATOM 677 C CA . LYS A 1 83 ? -25.126 -4.967 -38.887 1.00 57.62 83 LYS A CA 1
ATOM 678 C C . LYS A 1 83 ? -25.667 -3.918 -37.903 1.00 57.62 83 LYS A C 1
ATOM 680 O O . LYS A 1 83 ? -25.791 -2.747 -38.258 1.00 57.62 83 LYS A O 1
ATOM 685 N N . ILE A 1 84 ? -25.945 -4.332 -36.665 1.00 60.22 84 ILE A N 1
ATOM 686 C CA . ILE A 1 84 ? -26.178 -3.392 -35.560 1.00 60.22 84 ILE A CA 1
ATOM 687 C C . ILE A 1 84 ? -24.830 -2.750 -35.219 1.00 60.22 84 ILE A C 1
ATOM 689 O O . ILE A 1 84 ? -23.890 -3.457 -34.851 1.00 60.22 84 ILE A O 1
ATOM 693 N N . ASP A 1 85 ? -24.744 -1.432 -35.359 1.00 58.06 85 ASP A N 1
ATOM 694 C CA . ASP A 1 85 ? -23.573 -0.634 -35.002 1.00 58.06 85 ASP A CA 1
ATOM 695 C C . ASP A 1 85 ? -23.645 -0.293 -33.509 1.00 58.06 85 ASP A C 1
ATOM 697 O O . ASP A 1 85 ? -24.515 0.465 -33.075 1.00 58.06 85 ASP A O 1
ATOM 701 N N . ILE A 1 86 ? -22.773 -0.903 -32.708 1.00 56.00 86 ILE A N 1
ATOM 702 C CA . ILE A 1 86 ? -22.676 -0.638 -31.272 1.00 56.00 86 ILE A CA 1
ATOM 703 C C . ILE A 1 86 ? -21.493 0.298 -31.055 1.00 56.00 86 ILE A C 1
ATOM 705 O O . ILE A 1 86 ? -20.344 -0.103 -31.223 1.00 56.00 86 ILE A O 1
ATOM 709 N N . GLY A 1 87 ? -21.779 1.546 -30.689 1.00 48.84 87 GLY A N 1
ATOM 710 C CA . GLY A 1 87 ? -20.768 2.519 -30.310 1.00 48.84 87 GLY A CA 1
ATOM 711 C C . GLY A 1 87 ? -20.027 2.087 -29.046 1.00 48.84 87 GLY A C 1
ATOM 712 O O . GLY A 1 87 ? -20.583 1.422 -28.175 1.00 48.84 87 GLY A O 1
ATOM 713 N N . ASN A 1 88 ? -18.762 2.479 -28.944 1.00 54.09 88 ASN A N 1
ATOM 714 C CA . ASN A 1 88 ? -17.900 2.073 -27.842 1.00 54.09 88 ASN A CA 1
ATOM 715 C C . ASN A 1 88 ? -18.392 2.574 -26.486 1.00 54.09 88 ASN A C 1
ATOM 717 O O . ASN A 1 88 ? -18.595 3.772 -26.289 1.00 54.09 88 ASN A O 1
ATOM 721 N N . PHE A 1 89 ? -18.484 1.654 -25.533 1.00 43.41 89 PHE A N 1
ATOM 722 C CA . PHE A 1 89 ? -18.702 1.964 -24.130 1.00 43.41 89 PHE A CA 1
ATOM 723 C C . PHE A 1 89 ? -17.365 2.289 -23.454 1.00 43.41 89 PHE A C 1
ATOM 725 O O . PHE A 1 89 ? -16.402 1.535 -23.572 1.00 43.41 89 PHE A O 1
ATOM 732 N N . GLU A 1 90 ? -17.300 3.402 -22.725 1.00 38.44 90 GLU A N 1
ATOM 733 C CA . GLU A 1 90 ? -16.158 3.724 -21.870 1.00 38.44 90 GLU A CA 1
ATOM 734 C C . GLU A 1 90 ? -16.277 2.905 -20.575 1.00 38.44 90 GLU A C 1
ATOM 736 O O . GLU A 1 90 ? -16.964 3.289 -19.629 1.00 38.44 90 GLU A O 1
ATOM 741 N N . PHE A 1 91 ? -15.630 1.742 -20.536 1.00 40.75 91 PHE A N 1
ATOM 742 C CA . PHE A 1 91 ? -15.177 1.197 -19.263 1.00 40.75 91 PHE A CA 1
ATOM 743 C C . PHE A 1 91 ? -13.846 1.882 -18.991 1.00 40.75 91 PHE A C 1
ATOM 745 O O . PHE A 1 91 ? -12.908 1.739 -19.772 1.00 40.75 91 PHE A O 1
ATOM 752 N N . ASN A 1 92 ? -13.774 2.683 -17.930 1.00 41.19 92 ASN A N 1
ATOM 753 C CA . ASN A 1 92 ? -12.521 3.280 -17.484 1.00 41.19 92 ASN A CA 1
ATOM 754 C C . ASN A 1 92 ? -11.647 2.134 -16.936 1.00 41.19 92 ASN A C 1
ATOM 756 O O . ASN A 1 92 ? -11.627 1.869 -15.740 1.00 41.19 92 ASN A O 1
ATOM 760 N N . ASP A 1 93 ? -11.043 1.357 -17.838 1.00 45.03 93 ASP A N 1
ATOM 761 C CA . ASP A 1 93 ? -10.393 0.073 -17.555 1.00 45.03 93 ASP A CA 1
ATOM 762 C C . ASP A 1 93 ? -8.883 0.228 -17.313 1.00 45.03 93 ASP A C 1
ATOM 764 O O . ASP A 1 93 ? -8.122 -0.743 -17.286 1.00 45.03 93 ASP A O 1
ATOM 768 N N . SER A 1 94 ? -8.416 1.468 -17.121 1.00 59.03 94 SER A N 1
ATOM 769 C CA . SER A 1 94 ? -7.038 1.739 -16.733 1.00 59.03 94 SER A CA 1
ATOM 770 C C . SER A 1 94 ? -6.819 1.244 -15.304 1.00 59.03 94 SER A C 1
ATOM 772 O O . SER A 1 94 ? -7.107 1.899 -14.303 1.00 59.03 94 SER A O 1
ATOM 774 N N . THR A 1 95 ? -6.312 0.016 -15.219 1.00 80.62 95 THR A N 1
ATOM 775 C CA . THR A 1 95 ? -5.768 -0.532 -13.980 1.00 80.62 95 THR A CA 1
ATOM 776 C C . THR A 1 95 ? -4.716 0.436 -13.446 1.00 80.62 95 THR A C 1
ATOM 778 O O . THR A 1 95 ? -3.891 0.953 -14.202 1.00 80.62 95 THR A O 1
ATOM 781 N N . ILE A 1 96 ? -4.754 0.686 -12.141 1.00 88.69 96 ILE A N 1
ATOM 782 C CA . ILE A 1 96 ? -3.847 1.593 -11.452 1.00 88.69 96 ILE A CA 1
ATOM 783 C C . ILE A 1 96 ? -2.388 1.235 -11.770 1.00 88.69 96 ILE A C 1
ATOM 785 O O . ILE A 1 96 ? -1.959 0.094 -11.597 1.00 88.69 96 ILE A O 1
ATOM 789 N N . ALA A 1 97 ? -1.630 2.202 -12.288 1.00 88.56 97 ALA A N 1
ATOM 790 C CA . ALA A 1 97 ? -0.238 1.973 -12.667 1.00 88.56 97 ALA A CA 1
ATOM 791 C C . ALA A 1 97 ? 0.622 1.701 -11.427 1.00 88.56 97 ALA A C 1
ATOM 793 O O . ALA A 1 97 ? 0.417 2.337 -10.401 1.00 88.56 97 ALA A O 1
ATOM 794 N N . TYR A 1 98 ? 1.623 0.824 -11.519 1.00 90.06 98 TYR A N 1
ATOM 795 C CA . TYR A 1 98 ? 2.499 0.494 -10.390 1.00 90.06 98 TYR A CA 1
ATOM 796 C C . TYR A 1 98 ? 3.580 1.559 -10.165 1.00 90.06 98 TYR A C 1
ATOM 798 O O . TYR A 1 98 ? 4.689 1.463 -10.684 1.00 90.06 98 TYR A O 1
ATOM 806 N N . THR A 1 99 ? 3.247 2.619 -9.429 1.00 87.38 99 THR A N 1
ATOM 807 C CA . THR A 1 99 ? 4.145 3.752 -9.166 1.00 87.38 99 THR A CA 1
ATOM 808 C C . THR A 1 99 ? 3.691 4.568 -7.941 1.00 87.38 99 THR A C 1
ATOM 810 O O . THR A 1 99 ? 2.864 4.118 -7.145 1.00 87.38 99 THR A O 1
ATOM 813 N N . SER A 1 100 ? 4.268 5.754 -7.750 1.00 87.31 100 SER A N 1
ATOM 814 C CA . SER A 1 100 ? 3.758 6.802 -6.866 1.00 87.31 100 SER A CA 1
ATOM 815 C C . SER A 1 100 ? 2.642 7.595 -7.541 1.00 87.31 100 SER A C 1
ATOM 817 O O . SER A 1 100 ? 2.814 8.057 -8.670 1.00 87.31 100 SER A O 1
ATOM 819 N N . HIS A 1 101 ? 1.558 7.833 -6.816 1.00 88.44 101 HIS A N 1
ATOM 820 C CA . HIS A 1 101 ? 0.409 8.615 -7.258 1.00 88.44 101 HIS A CA 1
ATOM 821 C C . HIS A 1 101 ? 0.183 9.783 -6.315 1.00 88.44 101 HIS A C 1
ATOM 823 O O . HIS A 1 101 ? 0.359 9.640 -5.104 1.00 88.44 101 HIS A O 1
ATOM 829 N N . HIS A 1 102 ? -0.245 10.903 -6.887 1.00 88.75 102 HIS A N 1
ATOM 830 C CA . HIS A 1 102 ? -0.713 12.075 -6.164 1.00 88.75 102 HIS A CA 1
ATOM 831 C C . HIS A 1 102 ? -2.124 12.400 -6.641 1.00 88.75 102 HIS A C 1
ATOM 833 O O . HIS A 1 102 ? -2.385 12.395 -7.848 1.00 88.75 102 HIS A O 1
ATOM 839 N N . CYS A 1 103 ? -3.034 12.653 -5.708 1.00 86.38 103 CYS A N 1
ATOM 840 C CA . CYS A 1 103 ? -4.416 12.974 -6.016 1.00 86.38 103 CYS A CA 1
ATOM 841 C C . CYS A 1 103 ? -4.906 14.110 -5.129 1.00 86.38 103 CYS A C 1
ATOM 843 O O . CYS A 1 103 ? -4.804 14.024 -3.905 1.00 86.38 103 CYS A O 1
ATOM 845 N N . ASP A 1 104 ? -5.535 15.093 -5.763 1.00 86.56 104 ASP A N 1
ATOM 846 C CA . ASP A 1 104 ? -6.342 16.110 -5.104 1.00 86.56 104 ASP A CA 1
ATOM 847 C C . ASP A 1 104 ? -7.809 15.886 -5.479 1.00 86.56 104 ASP A C 1
ATOM 849 O O . ASP A 1 104 ? -8.134 15.605 -6.635 1.00 86.56 104 ASP A O 1
ATOM 853 N N . LEU A 1 105 ? -8.694 15.964 -4.489 1.00 86.94 105 LEU A N 1
ATOM 854 C CA . LEU A 1 105 ? -10.127 15.734 -4.633 1.00 86.94 105 LEU A CA 1
ATOM 855 C C . LEU A 1 105 ? -10.917 16.909 -4.061 1.00 86.94 105 LEU A C 1
ATOM 857 O O . LEU A 1 105 ? -10.504 17.546 -3.092 1.00 86.94 105 LEU A O 1
ATOM 861 N N . THR A 1 106 ? -12.094 17.141 -4.634 1.00 85.38 106 THR A N 1
ATOM 862 C CA . THR A 1 106 ? -13.103 18.076 -4.116 1.00 85.38 106 THR A CA 1
ATOM 863 C C . THR A 1 106 ? -14.380 17.309 -3.775 1.00 85.38 106 THR A C 1
ATOM 865 O O . THR A 1 106 ? -14.580 16.197 -4.263 1.00 85.38 106 THR A O 1
ATOM 868 N N . ILE A 1 107 ? -15.270 17.902 -2.970 1.00 78.50 107 ILE A N 1
ATOM 869 C CA . ILE A 1 107 ? -16.507 17.267 -2.449 1.00 78.50 107 ILE A CA 1
ATOM 870 C C . ILE A 1 107 ? -17.365 16.605 -3.544 1.00 78.50 107 ILE A C 1
ATOM 872 O O . ILE A 1 107 ? -18.102 15.660 -3.285 1.00 78.50 107 ILE A O 1
ATOM 876 N N . SER A 1 108 ? -17.291 17.110 -4.774 1.00 73.62 108 SER A N 1
ATOM 877 C CA . SER A 1 108 ? -18.141 16.675 -5.886 1.00 73.62 108 SER A CA 1
ATOM 878 C C . SER A 1 108 ? -17.597 15.498 -6.702 1.00 73.62 108 SER A C 1
ATOM 880 O O . SER A 1 108 ? -18.272 15.054 -7.631 1.00 73.62 108 SER A O 1
ATOM 882 N N . GLN A 1 109 ? -16.385 15.014 -6.412 1.00 77.81 109 GLN A N 1
ATOM 883 C CA . GLN A 1 109 ? -15.688 14.061 -7.275 1.00 77.81 109 GLN A CA 1
ATOM 884 C C . GLN A 1 109 ? -15.043 12.934 -6.474 1.00 77.81 109 GLN A C 1
ATOM 886 O O . GLN A 1 109 ? -14.042 13.139 -5.791 1.00 77.81 109 GLN A O 1
ATOM 891 N N . ASP A 1 110 ? -15.583 11.728 -6.641 1.00 84.75 110 ASP A N 1
ATOM 892 C CA . ASP A 1 110 ? -14.912 10.498 -6.236 1.00 84.75 110 ASP A CA 1
ATOM 893 C C . ASP A 1 110 ? -13.937 10.064 -7.337 1.00 84.75 110 ASP A C 1
ATOM 895 O O . ASP A 1 110 ? -14.282 10.045 -8.522 1.00 84.75 110 ASP A O 1
ATOM 899 N N . LEU A 1 111 ? -12.725 9.664 -6.950 1.00 86.56 111 LEU A N 1
ATOM 900 C CA . LEU A 1 111 ? -11.777 9.014 -7.853 1.00 86.56 111 LEU A CA 1
ATOM 901 C C . LEU A 1 111 ? -11.856 7.507 -7.660 1.00 86.56 111 LEU A C 1
ATOM 903 O O . LEU A 1 111 ? -11.627 7.003 -6.561 1.00 86.56 111 LEU A O 1
ATOM 907 N N . VAL A 1 112 ? -12.154 6.783 -8.734 1.00 89.56 112 VAL A N 1
ATOM 908 C CA . VAL A 1 112 ? -12.240 5.321 -8.724 1.00 89.56 112 VAL A CA 1
ATOM 909 C C . VAL A 1 112 ? -11.113 4.753 -9.572 1.00 89.56 112 VAL A C 1
ATOM 911 O O . VAL A 1 112 ? -10.991 5.080 -10.750 1.00 89.56 112 VAL A O 1
ATOM 914 N N . PHE A 1 113 ? -10.307 3.885 -8.972 1.00 90.06 113 PHE A N 1
ATOM 915 C CA . PHE A 1 113 ? -9.229 3.164 -9.636 1.00 90.06 113 PHE A CA 1
ATOM 916 C C . PHE A 1 113 ? -9.566 1.682 -9.716 1.00 90.06 113 PHE A C 1
ATOM 918 O O . PHE A 1 113 ? -9.926 1.080 -8.702 1.00 90.06 113 PHE A O 1
ATOM 925 N N . ASN A 1 114 ? -9.360 1.070 -10.881 1.00 91.56 114 ASN A N 1
ATOM 926 C CA . ASN A 1 114 ? -9.354 -0.384 -10.996 1.00 91.56 114 ASN A CA 1
ATOM 927 C C . ASN A 1 114 ? -8.031 -0.926 -10.460 1.00 91.56 114 ASN A C 1
ATOM 929 O O . ASN A 1 114 ? -6.956 -0.422 -10.783 1.00 91.56 114 ASN A O 1
ATOM 933 N N . VAL A 1 115 ? -8.096 -1.962 -9.635 1.00 93.56 115 VAL A N 1
ATOM 934 C CA . VAL A 1 115 ? -6.936 -2.534 -8.956 1.00 93.56 115 VAL A CA 1
ATOM 935 C C . VAL A 1 115 ? -6.803 -3.996 -9.354 1.00 93.56 115 VAL A C 1
ATOM 937 O O . VAL A 1 115 ? -7.719 -4.800 -9.165 1.00 93.56 115 VAL A O 1
ATOM 940 N N . ALA A 1 116 ? -5.653 -4.351 -9.924 1.00 92.00 116 ALA A N 1
ATOM 941 C CA . ALA A 1 116 ? -5.359 -5.734 -10.261 1.00 92.00 116 ALA A CA 1
ATOM 942 C C . ALA A 1 116 ? -5.149 -6.581 -9.000 1.00 92.00 116 ALA A C 1
ATOM 944 O O . ALA A 1 116 ? -4.786 -6.082 -7.932 1.00 92.00 116 ALA A O 1
ATOM 945 N N . LYS A 1 117 ? -5.325 -7.894 -9.152 1.00 90.56 117 LYS A N 1
ATOM 946 C CA . LYS A 1 117 ? -4.903 -8.868 -8.147 1.00 90.56 117 LYS A CA 1
ATOM 947 C C . LYS A 1 117 ? -3.398 -8.718 -7.850 1.00 90.56 117 LYS A C 1
ATOM 949 O O . LYS A 1 117 ? -2.635 -8.326 -8.725 1.00 90.56 117 LYS A O 1
ATOM 954 N N . ASP A 1 118 ? -3.015 -9.048 -6.621 1.00 92.75 118 ASP A N 1
ATOM 955 C CA . ASP A 1 118 ? -1.666 -8.989 -6.054 1.00 92.75 118 ASP A CA 1
ATOM 956 C C . ASP A 1 118 ? -1.099 -7.561 -5.984 1.00 92.75 118 ASP A C 1
ATOM 958 O O . ASP A 1 118 ? 0.113 -7.355 -5.928 1.00 92.75 118 ASP A O 1
ATOM 962 N N . THR A 1 119 ? -1.987 -6.560 -5.941 1.00 96.19 119 THR A N 1
ATOM 963 C CA . THR A 1 119 ? -1.600 -5.152 -5.802 1.00 96.19 119 THR A CA 1
ATOM 964 C C . THR A 1 119 ? -1.619 -4.723 -4.339 1.00 96.19 119 THR A C 1
ATOM 966 O O . THR A 1 119 ? -2.656 -4.789 -3.677 1.00 96.19 119 THR A O 1
ATOM 969 N N . ILE A 1 120 ? -0.500 -4.203 -3.841 1.00 97.38 120 ILE A N 1
ATOM 970 C CA . ILE A 1 120 ? -0.411 -3.522 -2.545 1.00 97.38 120 ILE A CA 1
ATOM 971 C C . ILE A 1 120 ? -0.470 -2.018 -2.774 1.00 97.38 120 ILE A C 1
ATOM 973 O O . ILE A 1 120 ? 0.295 -1.483 -3.569 1.00 97.38 120 ILE A O 1
ATOM 977 N N . ILE A 1 121 ? -1.332 -1.329 -2.034 1.00 97.12 121 ILE A N 1
ATOM 978 C CA . ILE A 1 121 ? -1.451 0.128 -2.020 1.00 97.12 121 ILE A CA 1
ATOM 979 C C . ILE A 1 121 ? -1.055 0.633 -0.635 1.00 97.12 121 ILE A C 1
ATOM 981 O O . ILE A 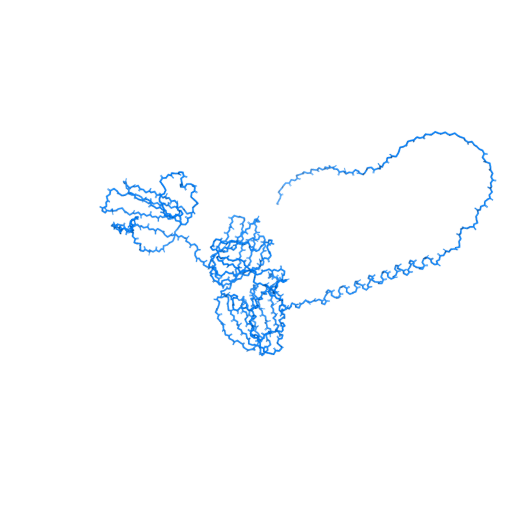1 121 ? -1.632 0.212 0.369 1.00 97.12 121 ILE A O 1
ATOM 985 N N . ILE A 1 122 ? -0.076 1.533 -0.574 1.00 96.25 122 ILE A N 1
ATOM 986 C CA . ILE A 1 122 ? 0.443 2.144 0.656 1.00 96.25 122 ILE A CA 1
ATOM 987 C C . ILE A 1 122 ? 0.176 3.643 0.603 1.00 96.25 122 ILE A C 1
ATOM 989 O O . ILE A 1 122 ? 0.692 4.331 -0.268 1.00 96.25 122 ILE A O 1
ATOM 993 N N . PHE A 1 123 ? -0.608 4.158 1.542 1.00 94.44 123 PHE A N 1
ATOM 994 C CA . PHE A 1 123 ? -1.047 5.549 1.562 1.00 94.44 123 PHE A CA 1
ATOM 995 C C . PHE A 1 123 ? -0.106 6.447 2.371 1.00 94.44 123 PHE A C 1
ATOM 997 O O . PHE A 1 123 ? 0.342 6.089 3.463 1.00 94.44 123 PHE A O 1
ATOM 1004 N N . SER A 1 124 ? 0.116 7.661 1.886 1.00 90.19 124 SER A N 1
ATOM 1005 C CA . SER A 1 124 ? 0.899 8.720 2.525 1.00 90.19 124 SER A CA 1
ATOM 1006 C C . SER A 1 124 ? 0.205 10.069 2.316 1.00 90.19 124 SER A C 1
ATOM 1008 O O . SER A 1 124 ? -0.621 10.206 1.421 1.00 90.19 124 SER A O 1
ATOM 1010 N N . ARG A 1 125 ? 0.456 11.048 3.187 1.00 85.56 125 ARG A N 1
ATOM 1011 C CA . ARG A 1 125 ? -0.151 12.392 3.143 1.00 85.56 125 ARG A CA 1
ATOM 1012 C C . ARG A 1 125 ? -1.672 12.406 2.916 1.00 85.56 125 ARG A C 1
ATOM 1014 O O . ARG A 1 125 ? -2.208 13.278 2.247 1.00 85.56 125 ARG A O 1
ATOM 1021 N N . ALA A 1 126 ? -2.390 11.438 3.478 1.00 89.88 126 ALA A N 1
ATOM 1022 C CA . ALA A 1 126 ? -3.845 11.396 3.361 1.00 89.88 126 ALA A CA 1
ATOM 1023 C C . ALA A 1 126 ? -4.478 12.429 4.307 1.00 89.88 126 ALA A C 1
ATOM 1025 O O . ALA A 1 126 ? -4.597 12.170 5.510 1.00 89.88 126 ALA A O 1
ATOM 1026 N N . ALA A 1 127 ? -4.878 13.579 3.767 1.00 89.94 127 ALA A N 1
ATOM 1027 C CA . ALA A 1 127 ? -5.523 14.669 4.489 1.00 89.94 127 ALA A CA 1
ATOM 1028 C C . ALA A 1 127 ? -6.940 14.884 3.952 1.00 89.94 127 ALA A C 1
ATOM 1030 O O . ALA A 1 127 ? -7.132 15.098 2.759 1.00 89.94 127 ALA A O 1
ATOM 1031 N N . ASN A 1 128 ? -7.935 14.817 4.840 1.00 91.69 128 ASN A N 1
ATOM 1032 C CA . ASN A 1 128 ? -9.355 14.963 4.498 1.00 91.69 128 ASN A CA 1
ATOM 1033 C C . ASN A 1 128 ? -9.861 13.993 3.410 1.00 91.69 128 ASN A C 1
ATOM 1035 O O . ASN A 1 128 ? -10.888 14.243 2.785 1.00 91.69 128 ASN A O 1
ATOM 1039 N N . ILE A 1 129 ? -9.162 12.875 3.202 1.00 91.62 129 ILE A N 1
ATOM 1040 C CA . ILE A 1 129 ? -9.544 11.810 2.272 1.00 91.62 129 ILE A CA 1
ATOM 1041 C C . ILE A 1 129 ? -10.029 10.586 3.042 1.00 91.62 129 ILE A C 1
ATOM 1043 O O . ILE A 1 129 ? -9.412 10.145 4.020 1.00 91.62 129 ILE A O 1
ATOM 1047 N N . SER A 1 130 ? -11.116 10.002 2.553 1.00 93.06 130 SER A N 1
ATOM 1048 C CA . SER A 1 130 ? -11.518 8.632 2.844 1.00 93.06 130 SER A CA 1
ATOM 1049 C C . SER A 1 130 ? -11.247 7.746 1.638 1.00 93.06 130 SER A C 1
ATOM 1051 O O . SER A 1 130 ? -11.411 8.165 0.497 1.00 93.06 130 SER A O 1
ATOM 1053 N N . ALA A 1 131 ? -10.839 6.508 1.897 1.00 94.44 131 ALA A N 1
ATOM 1054 C CA . ALA A 1 131 ? -10.700 5.493 0.870 1.00 94.44 131 ALA A CA 1
ATOM 1055 C C . ALA A 1 131 ? -11.662 4.339 1.152 1.00 94.44 131 ALA A C 1
ATOM 1057 O O . ALA A 1 131 ? -11.908 3.981 2.303 1.00 94.44 131 ALA A O 1
ATOM 1058 N N . THR A 1 132 ? -12.178 3.710 0.108 1.00 95.19 132 THR A N 1
ATOM 1059 C CA . THR A 1 132 ? -12.927 2.460 0.201 1.00 95.19 132 THR A CA 1
ATOM 1060 C C . THR A 1 132 ? -12.327 1.474 -0.778 1.00 95.19 132 THR A C 1
ATOM 1062 O O . THR A 1 132 ? -12.248 1.739 -1.973 1.00 95.19 132 THR A O 1
ATOM 1065 N N . ALA A 1 133 ? -11.883 0.338 -0.257 1.00 95.62 133 ALA A N 1
ATOM 1066 C CA . ALA A 1 133 ? -11.442 -0.784 -1.058 1.00 95.62 133 ALA A CA 1
ATOM 1067 C C . ALA A 1 133 ? -12.609 -1.734 -1.286 1.00 95.62 133 ALA A C 1
ATOM 1069 O O . ALA A 1 133 ? -13.334 -2.061 -0.343 1.00 95.62 133 ALA A O 1
ATOM 1070 N N . SER A 1 134 ? -12.775 -2.184 -2.521 1.00 92.50 134 SER A N 1
ATOM 1071 C CA . SER A 1 134 ? -13.844 -3.088 -2.915 1.00 92.50 134 SER A CA 1
ATOM 1072 C C . SER A 1 134 ? -13.298 -4.225 -3.763 1.00 92.50 134 SER A C 1
ATOM 1074 O O . SER A 1 134 ? -12.479 -4.014 -4.649 1.00 92.50 134 SER A O 1
ATOM 1076 N N . VAL A 1 135 ? -13.769 -5.432 -3.499 1.00 82.50 135 VAL A N 1
ATOM 1077 C CA . VAL A 1 135 ? -13.636 -6.631 -4.339 1.00 82.50 135 VAL A CA 1
ATOM 1078 C C . VAL A 1 135 ? -15.006 -7.304 -4.356 1.00 82.50 135 VAL A C 1
ATOM 1080 O O . VAL A 1 135 ? -15.876 -6.915 -3.581 1.00 82.50 135 VAL A O 1
ATOM 1083 N N . PHE A 1 136 ? -15.247 -8.273 -5.234 1.00 79.19 136 PHE A N 1
ATOM 1084 C CA . PHE A 1 136 ? -16.581 -8.832 -5.485 1.00 79.19 136 PHE A CA 1
ATOM 1085 C C . PHE A 1 136 ? -17.417 -9.068 -4.199 1.00 79.19 136 PHE A C 1
ATOM 1087 O O . PHE A 1 136 ? -17.148 -9.979 -3.419 1.00 79.19 136 PHE A O 1
ATOM 1094 N N . GLY A 1 137 ? -18.421 -8.212 -3.951 1.00 70.69 137 GLY A N 1
ATOM 1095 C CA . GLY A 1 137 ? -19.320 -8.299 -2.787 1.00 70.69 137 GLY A CA 1
ATOM 1096 C C . GLY A 1 137 ? -18.722 -7.928 -1.415 1.00 70.69 137 GLY A C 1
ATOM 1097 O O . GLY A 1 137 ? -19.406 -8.061 -0.398 1.00 70.69 137 GLY A O 1
ATOM 1098 N N . LYS A 1 138 ? -17.472 -7.458 -1.347 1.00 78.31 138 LYS A N 1
ATOM 1099 C CA . LYS A 1 138 ? -16.788 -7.032 -0.118 1.00 78.31 138 LYS A CA 1
ATOM 1100 C C . LYS A 1 138 ? -16.257 -5.618 -0.256 1.00 78.31 138 LYS A C 1
ATOM 1102 O O . LYS A 1 138 ? -15.406 -5.340 -1.090 1.00 78.31 138 LYS A O 1
ATOM 1107 N N . THR A 1 139 ? -16.684 -4.753 0.650 1.00 90.00 139 THR A N 1
ATOM 1108 C CA . THR A 1 139 ? -16.200 -3.377 0.755 1.00 90.00 139 THR A CA 1
ATOM 1109 C C . THR A 1 139 ? -15.604 -3.143 2.129 1.00 90.00 139 THR A C 1
ATOM 1111 O O . THR A 1 139 ? -16.167 -3.582 3.135 1.00 90.00 139 THR A O 1
ATOM 1114 N N . HIS A 1 140 ? -14.502 -2.407 2.198 1.00 92.25 140 HIS A N 1
ATOM 1115 C CA . HIS A 1 140 ? -13.929 -1.979 3.462 1.00 92.25 140 HIS A CA 1
ATOM 1116 C C . HIS A 1 140 ? -13.376 -0.562 3.362 1.00 92.25 140 HIS A C 1
ATOM 1118 O O . HIS A 1 140 ? -12.631 -0.235 2.440 1.00 92.25 140 HIS A O 1
ATOM 1124 N N . SER A 1 141 ? -13.688 0.276 4.349 1.00 93.88 141 SER A N 1
ATOM 1125 C CA . SER A 1 141 ? -13.075 1.598 4.451 1.00 93.88 141 SER A CA 1
ATOM 1126 C C . SER A 1 141 ? -11.593 1.476 4.807 1.00 93.88 141 SER A C 1
ATOM 1128 O O . SER A 1 141 ? -11.207 0.725 5.706 1.00 93.88 141 SER A O 1
ATOM 1130 N N . VAL A 1 142 ? -10.770 2.238 4.107 1.00 90.31 142 VAL A N 1
ATOM 1131 C CA . VAL A 1 142 ? -9.332 2.406 4.298 1.00 90.31 142 VAL A CA 1
ATOM 1132 C C . VAL A 1 142 ? -9.098 3.897 4.574 1.00 90.31 142 VAL A C 1
ATOM 1134 O O . VAL A 1 142 ? -9.884 4.737 4.146 1.00 90.31 142 VAL A O 1
ATOM 1137 N N . LEU A 1 143 ? -8.061 4.259 5.333 1.00 90.38 143 LEU A N 1
ATOM 1138 C CA . LEU A 1 143 ? -7.853 5.635 5.814 1.00 90.38 143 LEU A CA 1
ATOM 1139 C C . LEU A 1 143 ? -8.943 6.149 6.781 1.00 90.38 143 LEU A C 1
ATOM 1141 O O . LEU A 1 143 ? -9.728 5.388 7.362 1.00 90.38 143 LEU A O 1
ATOM 1145 N N . GLY A 1 144 ? -8.895 7.454 7.061 1.00 79.19 144 GLY A N 1
ATOM 1146 C CA . GLY A 1 144 ? -9.745 8.128 8.033 1.00 79.19 144 GLY A CA 1
ATOM 1147 C C . GLY A 1 144 ? -9.606 7.535 9.436 1.00 79.19 144 GLY A C 1
ATOM 1148 O O . GLY A 1 144 ? -8.506 7.353 9.966 1.00 79.19 144 GLY A O 1
ATOM 1149 N N . LYS A 1 145 ? -10.745 7.194 10.045 1.00 83.69 145 LYS A N 1
ATOM 1150 C CA . LYS A 1 145 ? -10.819 6.692 11.427 1.00 83.69 145 LYS A CA 1
ATOM 1151 C C . LYS A 1 145 ? -10.239 5.281 11.606 1.00 83.69 145 LYS A C 1
ATOM 1153 O O . LYS A 1 145 ? -9.919 4.902 12.729 1.00 83.69 145 LYS A O 1
ATOM 1158 N N . THR A 1 146 ? -10.064 4.513 10.526 1.00 88.75 146 THR A N 1
ATOM 1159 C CA . THR A 1 146 ? -9.631 3.103 10.597 1.00 88.75 146 THR A CA 1
ATOM 1160 C C . THR A 1 146 ? -8.144 2.927 10.919 1.00 88.75 146 THR A C 1
ATOM 1162 O O . THR A 1 146 ? -7.732 1.849 11.345 1.00 88.75 146 THR A O 1
ATOM 1165 N N . LYS A 1 147 ? -7.318 3.970 10.721 1.00 90.38 147 LYS A N 1
ATOM 1166 C CA . LYS A 1 147 ? -5.841 3.914 10.817 1.00 90.38 147 LYS A CA 1
ATOM 1167 C C . LYS A 1 147 ? -5.197 2.851 9.908 1.00 90.38 147 LYS A C 1
ATOM 1169 O O . LYS A 1 147 ? -4.053 2.448 10.140 1.00 90.38 147 LYS A O 1
ATOM 1174 N N . ILE A 1 148 ? -5.905 2.387 8.880 1.00 95.94 148 ILE A N 1
ATOM 1175 C CA . ILE A 1 148 ? -5.358 1.492 7.860 1.00 95.94 148 ILE A CA 1
ATOM 1176 C C . ILE A 1 148 ? -4.599 2.358 6.857 1.00 95.94 148 ILE A C 1
ATOM 1178 O O . ILE A 1 148 ? -5.196 3.231 6.233 1.00 95.94 148 ILE A O 1
ATOM 1182 N N . LYS A 1 149 ? -3.286 2.138 6.744 1.00 95.69 149 LYS A N 1
ATOM 1183 C CA . LYS A 1 149 ? -2.384 2.887 5.846 1.00 95.69 149 LYS A CA 1
ATOM 1184 C C . LYS A 1 149 ? -1.868 2.039 4.687 1.00 95.69 149 LYS A C 1
ATOM 1186 O O . LYS A 1 149 ? -1.222 2.576 3.798 1.00 95.69 149 LYS A O 1
ATOM 1191 N N . ALA A 1 150 ? -2.166 0.744 4.675 1.00 97.12 150 ALA A N 1
ATOM 1192 C CA . ALA A 1 150 ? -1.849 -0.116 3.551 1.00 97.12 150 ALA A CA 1
ATOM 1193 C C . ALA A 1 150 ? -2.909 -1.194 3.358 1.00 97.12 150 ALA A C 1
ATOM 1195 O O . ALA A 1 150 ? -3.493 -1.683 4.335 1.00 97.12 150 ALA A O 1
ATOM 1196 N N . ILE A 1 151 ? -3.126 -1.574 2.105 1.00 97.81 151 ILE A N 1
ATOM 1197 C CA . ILE A 1 151 ? -4.030 -2.652 1.729 1.00 97.81 151 ILE A CA 1
ATOM 1198 C C . ILE A 1 151 ? -3.471 -3.471 0.564 1.00 97.81 151 ILE A C 1
ATOM 1200 O O . ILE A 1 151 ? -2.930 -2.910 -0.379 1.00 97.81 151 ILE A O 1
ATOM 1204 N N . GLU A 1 152 ? -3.606 -4.789 0.634 1.00 97.69 152 GLU A N 1
ATOM 1205 C CA . GLU A 1 152 ? -3.294 -5.731 -0.442 1.00 97.69 152 GLU A CA 1
ATOM 1206 C C . GLU A 1 152 ? -4.585 -6.278 -1.055 1.00 97.69 152 GLU A C 1
ATOM 1208 O O . GLU A 1 152 ? -5.476 -6.721 -0.332 1.00 97.69 152 GLU A O 1
ATOM 1213 N N . TYR A 1 153 ? -4.675 -6.285 -2.378 1.00 96.31 153 TYR A N 1
ATOM 1214 C CA . TYR A 1 153 ? -5.772 -6.880 -3.132 1.00 96.31 153 TYR A CA 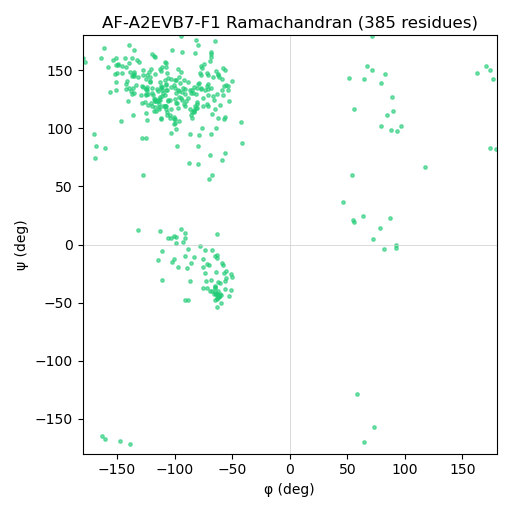1
ATOM 1215 C C . TYR A 1 153 ? -5.387 -8.294 -3.571 1.00 96.31 153 TYR A C 1
ATOM 1217 O O . TYR A 1 153 ? -4.599 -8.455 -4.494 1.00 96.31 153 TYR A O 1
ATOM 1225 N N . LEU A 1 154 ? -5.956 -9.329 -2.949 1.00 92.50 154 LEU A N 1
ATOM 1226 C CA . LEU A 1 154 ? -5.772 -10.728 -3.377 1.00 92.50 154 LEU A CA 1
ATOM 1227 C C . LEU A 1 154 ? -6.714 -11.145 -4.521 1.00 92.50 154 LEU A C 1
ATOM 1229 O O . LEU A 1 154 ? -6.545 -12.212 -5.114 1.00 92.50 154 LEU A O 1
ATOM 1233 N N . SER A 1 155 ? -7.695 -10.300 -4.832 1.00 87.94 155 SER A N 1
ATOM 1234 C CA . SER A 1 155 ? -8.605 -10.409 -5.975 1.00 87.94 155 SER A CA 1
ATOM 1235 C C . SER A 1 155 ? -8.647 -9.067 -6.703 1.00 87.94 155 SER A C 1
ATOM 1237 O O . SER A 1 155 ? -8.360 -8.032 -6.102 1.00 87.94 155 SER A O 1
ATOM 1239 N N . LYS A 1 156 ? -9.012 -9.070 -7.992 1.00 89.50 156 LYS A N 1
ATOM 1240 C CA . LYS A 1 156 ? -9.257 -7.817 -8.724 1.00 89.50 156 LYS A CA 1
ATOM 1241 C C . LYS A 1 156 ? -10.365 -7.022 -8.027 1.00 89.50 156 LYS A C 1
ATOM 1243 O O . LYS A 1 156 ? -11.333 -7.606 -7.541 1.00 89.50 156 LYS A O 1
ATOM 1248 N N . GLY A 1 157 ? -10.227 -5.705 -7.994 1.00 89.81 157 GLY A N 1
ATOM 1249 C CA . GLY A 1 157 ? -11.133 -4.840 -7.251 1.00 89.81 157 GLY A CA 1
ATOM 1250 C C . GLY A 1 157 ? -11.058 -3.383 -7.670 1.00 89.81 157 GLY A C 1
ATOM 1251 O O . GLY A 1 157 ? -10.499 -3.052 -8.713 1.00 89.81 157 GLY A O 1
ATOM 1252 N N . THR A 1 158 ? -11.608 -2.511 -6.834 1.00 93.62 158 THR A N 1
ATOM 1253 C CA . THR A 1 158 ? -11.563 -1.063 -7.015 1.00 93.62 158 THR A CA 1
ATOM 1254 C C . THR A 1 158 ? -11.141 -0.360 -5.732 1.00 93.62 158 THR A C 1
ATOM 1256 O O . THR A 1 158 ? -11.529 -0.751 -4.630 1.00 93.62 158 THR A O 1
ATOM 1259 N N . LEU A 1 159 ? -10.379 0.719 -5.885 1.00 95.25 159 LEU A N 1
ATOM 1260 C CA . LEU A 1 159 ? -10.109 1.692 -4.836 1.00 95.25 159 LEU A CA 1
ATOM 1261 C C . LEU A 1 159 ? -10.887 2.967 -5.154 1.00 95.25 159 LEU A C 1
ATOM 1263 O O . LEU A 1 159 ? -10.630 3.596 -6.175 1.00 95.25 159 LEU A O 1
ATOM 1267 N N . THR A 1 160 ? -11.786 3.370 -4.266 1.00 93.75 160 THR A N 1
ATOM 1268 C CA . THR A 1 160 ? -12.497 4.648 -4.363 1.00 93.75 160 THR A CA 1
ATOM 1269 C C . THR A 1 160 ? -11.930 5.620 -3.340 1.00 93.75 160 THR A C 1
ATOM 1271 O O . THR A 1 160 ? -11.917 5.309 -2.150 1.00 93.75 160 THR A O 1
ATOM 1274 N N . LEU A 1 161 ? -11.468 6.784 -3.784 1.00 93.06 161 LEU A N 1
ATOM 1275 C CA . LEU A 1 161 ? -11.088 7.912 -2.940 1.00 93.06 161 LEU A CA 1
ATOM 1276 C C . LEU A 1 161 ? -12.191 8.964 -2.993 1.00 93.06 161 LEU A C 1
ATOM 1278 O O . LEU A 1 161 ? -12.676 9.290 -4.072 1.00 93.06 161 LEU A O 1
ATOM 1282 N N . SER A 1 162 ? -12.550 9.504 -1.837 1.00 91.94 162 SER A N 1
ATOM 1283 C CA . SER A 1 162 ? -13.566 10.543 -1.702 1.00 91.94 162 SER A CA 1
ATOM 1284 C C . SER A 1 162 ? -13.173 11.549 -0.622 1.00 91.94 162 SER A C 1
ATOM 1286 O O . SER A 1 162 ? -12.347 11.260 0.254 1.00 91.94 162 SER A O 1
ATOM 1288 N N . THR A 1 163 ? -13.773 12.737 -0.658 1.00 91.38 163 THR A N 1
ATOM 1289 C CA . THR A 1 163 ? -13.601 13.761 0.377 1.00 91.38 163 THR A CA 1
ATOM 1290 C C . THR A 1 163 ? -14.932 14.391 0.759 1.00 91.38 163 THR A C 1
ATOM 1292 O O . THR A 1 163 ? -15.821 14.556 -0.069 1.00 91.38 163 THR A O 1
ATOM 1295 N N . THR A 1 164 ? -15.065 14.762 2.031 1.00 86.50 164 THR A N 1
ATOM 1296 C CA . THR A 1 164 ? -16.173 15.594 2.527 1.00 86.50 164 THR A CA 1
ATOM 1297 C C . THR A 1 164 ? -15.725 17.027 2.816 1.00 86.50 164 THR A C 1
ATOM 1299 O O . THR A 1 164 ? -16.485 17.802 3.389 1.00 86.50 164 THR A O 1
ATOM 1302 N N . SER A 1 165 ? -14.477 17.367 2.495 1.00 88.56 165 SER A N 1
ATOM 1303 C CA . SER A 1 165 ? -13.892 18.696 2.677 1.00 88.56 165 SER A CA 1
ATOM 1304 C C . SER A 1 165 ? -13.737 19.383 1.327 1.00 88.56 165 SER A C 1
ATOM 1306 O O . SER A 1 165 ? -13.631 18.710 0.307 1.00 88.56 165 SER A O 1
ATOM 1308 N N . GLU A 1 166 ? -13.696 20.719 1.320 1.00 87.50 166 GLU A N 1
ATOM 1309 C CA . GLU A 1 166 ? -13.536 21.515 0.090 1.00 87.50 166 GLU A CA 1
ATOM 1310 C C . GLU A 1 166 ? -12.350 21.042 -0.756 1.00 87.50 166 GLU A C 1
ATOM 1312 O O . GLU A 1 166 ? -12.458 20.939 -1.978 1.00 87.50 166 GLU A O 1
ATOM 1317 N N . LEU A 1 167 ? -11.258 20.685 -0.076 1.00 88.44 167 LEU A N 1
ATOM 1318 C CA . LEU A 1 167 ? -10.086 20.062 -0.659 1.00 88.44 167 LEU A CA 1
ATOM 1319 C C . LEU A 1 167 ? -9.617 18.897 0.218 1.00 88.44 167 LEU A C 1
ATOM 1321 O O . LEU A 1 167 ? -9.423 19.034 1.434 1.00 88.44 167 LEU A O 1
ATOM 1325 N N . GLY A 1 168 ? -9.395 17.758 -0.424 1.00 91.00 168 GLY A N 1
ATOM 1326 C CA . GLY A 1 168 ? -8.672 16.630 0.135 1.00 91.00 168 GLY A CA 1
ATOM 1327 C C . GLY A 1 168 ? -7.484 16.273 -0.747 1.00 91.00 168 GLY A C 1
ATOM 1328 O O . GLY A 1 168 ? -7.542 16.436 -1.961 1.00 91.00 168 GLY A O 1
ATOM 1329 N N . SER A 1 169 ? -6.414 15.781 -0.134 1.00 90.38 169 SER A N 1
ATOM 1330 C CA . SER A 1 169 ? -5.203 15.370 -0.846 1.00 90.38 169 SER A CA 1
ATOM 1331 C C . SER A 1 169 ? -4.715 14.030 -0.312 1.00 90.38 169 SER A C 1
ATOM 1333 O O . SER A 1 169 ? -4.880 13.713 0.873 1.00 90.38 169 SER A O 1
ATOM 1335 N N . CYS A 1 170 ? -4.160 13.208 -1.192 1.00 90.69 170 CYS A N 1
ATOM 1336 C CA . CYS A 1 170 ? -3.586 11.923 -0.836 1.00 90.69 170 CYS A CA 1
ATOM 1337 C C . CYS A 1 170 ? -2.467 11.559 -1.800 1.00 90.69 170 CYS A C 1
ATOM 1339 O O . CYS A 1 170 ? -2.616 11.669 -3.015 1.00 90.69 170 CYS A O 1
ATOM 1341 N N . ASP A 1 171 ? -1.399 10.990 -1.257 1.00 90.62 171 ASP A N 1
ATOM 1342 C CA . ASP A 1 171 ? -0.468 10.198 -2.042 1.00 90.62 171 ASP A CA 1
ATOM 1343 C C . ASP A 1 171 ? -0.620 8.735 -1.711 1.00 90.62 171 ASP A C 1
ATOM 1345 O O . ASP A 1 171 ? -0.981 8.336 -0.600 1.00 90.62 171 ASP A O 1
ATOM 1349 N N . PHE A 1 172 ? -0.296 7.902 -2.677 1.00 93.31 172 PHE A N 1
ATOM 1350 C CA . PHE A 1 172 ? -0.171 6.489 -2.414 1.00 93.31 172 PHE A CA 1
ATOM 1351 C C . PHE A 1 172 ? 0.791 5.841 -3.396 1.00 93.31 172 PHE A C 1
ATOM 1353 O O . PHE A 1 172 ? 1.084 6.355 -4.472 1.00 93.31 172 PHE A O 1
ATOM 1360 N N . TYR A 1 173 ? 1.301 4.692 -2.989 1.00 92.81 173 TYR A N 1
ATOM 1361 C CA . TYR A 1 173 ? 2.296 3.927 -3.714 1.00 92.81 173 TYR A CA 1
ATOM 1362 C C . TYR A 1 173 ? 1.740 2.543 -3.971 1.00 92.81 173 TYR A C 1
ATOM 1364 O O . TYR A 1 173 ? 1.249 1.889 -3.050 1.00 92.81 173 TYR A O 1
ATOM 1372 N N . THR A 1 174 ? 1.815 2.103 -5.215 1.00 94.56 174 THR A N 1
ATOM 1373 C CA . THR A 1 174 ? 1.233 0.836 -5.661 1.00 94.56 174 THR A CA 1
ATOM 1374 C C . THR A 1 174 ? 2.324 -0.136 -6.084 1.00 94.56 174 THR A C 1
ATOM 1376 O O . THR A 1 174 ? 3.185 0.233 -6.882 1.00 94.56 174 THR A O 1
ATOM 1379 N N . PHE A 1 175 ? 2.253 -1.372 -5.599 1.00 94.19 175 PHE A N 1
ATOM 1380 C CA . PHE A 1 175 ? 3.205 -2.443 -5.886 1.00 94.19 175 PHE A CA 1
ATOM 1381 C C . PHE A 1 175 ? 2.474 -3.668 -6.437 1.00 94.19 175 PHE A C 1
ATOM 1383 O O . PHE A 1 175 ? 1.485 -4.094 -5.851 1.00 94.19 175 PHE A O 1
ATOM 1390 N N . ASN A 1 176 ? 2.989 -4.261 -7.508 1.00 93.62 176 ASN A N 1
ATOM 1391 C CA . ASN A 1 176 ? 2.563 -5.524 -8.099 1.00 93.62 176 ASN A CA 1
ATOM 1392 C C . ASN A 1 176 ? 3.300 -6.694 -7.439 1.00 93.62 176 ASN A C 1
ATOM 1394 O O . ASN A 1 176 ? 4.228 -7.285 -7.999 1.00 93.62 176 ASN A O 1
ATOM 1398 N N . TYR A 1 177 ? 2.968 -6.964 -6.184 1.00 87.12 177 TYR A N 1
ATOM 1399 C CA . TYR A 1 177 ? 3.622 -8.005 -5.414 1.00 87.12 177 TYR A CA 1
ATOM 1400 C C . TYR A 1 177 ? 2.709 -8.489 -4.294 1.00 87.12 177 TYR A C 1
ATOM 1402 O O . TYR A 1 177 ? 2.240 -7.684 -3.495 1.00 87.12 177 TYR A O 1
ATOM 1410 N N . SER A 1 178 ? 2.543 -9.806 -4.163 1.00 87.12 178 SER A N 1
ATOM 1411 C CA . SER A 1 178 ? 1.781 -10.383 -3.054 1.00 87.12 178 SER A CA 1
ATOM 1412 C C . SER A 1 178 ? 2.641 -10.660 -1.818 1.00 87.12 178 SER A C 1
ATOM 1414 O O . SER A 1 178 ? 3.750 -11.198 -1.907 1.00 87.12 178 SER A O 1
ATOM 1416 N N . THR A 1 179 ? 2.101 -10.378 -0.629 1.00 84.81 179 THR A N 1
ATOM 1417 C CA . THR A 1 179 ? 2.760 -10.694 0.645 1.00 84.81 179 THR A CA 1
ATOM 1418 C C . THR A 1 179 ? 2.749 -12.177 1.002 1.00 84.81 179 THR A C 1
ATOM 1420 O O . THR A 1 179 ? 3.420 -12.554 1.960 1.00 84.81 179 THR A O 1
ATOM 1423 N N . GLU A 1 180 ? 2.091 -13.050 0.233 1.00 79.94 180 GLU A N 1
ATOM 1424 C CA . GLU A 1 180 ? 2.044 -14.498 0.505 1.00 79.94 180 GLU A CA 1
ATOM 1425 C C . GLU A 1 180 ? 3.436 -15.139 0.632 1.00 79.94 180 GLU A C 1
ATOM 1427 O O . GLU A 1 180 ? 3.626 -16.106 1.369 1.00 79.94 180 GLU A O 1
ATOM 1432 N N . LYS A 1 181 ? 4.443 -14.578 -0.048 1.00 83.38 181 LYS A N 1
ATOM 1433 C CA . LYS A 1 181 ? 5.840 -15.045 0.007 1.00 83.38 181 LYS A CA 1
ATOM 1434 C C . LYS A 1 181 ? 6.678 -14.365 1.098 1.00 83.38 181 LYS A C 1
ATOM 1436 O O . LYS A 1 181 ? 7.888 -14.584 1.146 1.00 83.38 181 LYS A O 1
ATOM 1441 N N . CYS A 1 182 ? 6.073 -13.533 1.939 1.00 90.31 182 CYS A N 1
ATOM 1442 C CA . CYS A 1 182 ? 6.735 -12.741 2.969 1.00 90.31 182 CYS A CA 1
ATOM 1443 C C . CYS A 1 182 ? 6.320 -13.217 4.355 1.00 90.31 182 CYS A C 1
ATOM 1445 O O . CYS A 1 182 ? 5.154 -13.132 4.728 1.00 90.31 182 CYS A O 1
ATOM 1447 N N . ASN A 1 183 ? 7.280 -13.649 5.170 1.00 92.75 183 ASN A N 1
ATOM 1448 C CA . ASN A 1 183 ? 6.972 -13.975 6.559 1.00 92.75 183 ASN A CA 1
ATOM 1449 C C . ASN A 1 183 ? 6.783 -12.707 7.399 1.00 92.75 183 ASN A C 1
ATOM 1451 O O . ASN A 1 183 ? 5.928 -12.662 8.283 1.00 92.75 183 ASN A O 1
ATOM 1455 N N . PHE A 1 184 ? 7.578 -11.673 7.118 1.00 92.81 184 PHE A N 1
ATOM 1456 C CA . PHE A 1 184 ? 7.545 -10.405 7.840 1.00 92.81 184 PHE A CA 1
ATOM 1457 C C . PHE A 1 184 ? 7.426 -9.233 6.860 1.00 92.81 184 PHE A C 1
ATOM 1459 O O . PHE A 1 184 ? 8.447 -8.741 6.373 1.00 92.81 184 PHE A O 1
ATOM 1466 N N . PRO A 1 185 ? 6.197 -8.792 6.539 1.00 94.31 185 PRO A N 1
ATOM 1467 C CA . PRO A 1 185 ? 5.980 -7.567 5.787 1.00 94.31 185 PRO A CA 1
ATOM 1468 C C . PRO A 1 185 ? 6.201 -6.350 6.694 1.00 94.31 185 PRO A C 1
ATOM 1470 O O . PRO A 1 185 ? 5.600 -6.231 7.763 1.00 94.31 185 PRO A O 1
ATOM 1473 N N . ILE A 1 186 ? 7.068 -5.447 6.250 1.00 94.12 186 ILE A N 1
ATOM 1474 C CA . ILE A 1 186 ? 7.452 -4.212 6.929 1.00 94.12 186 ILE A CA 1
ATOM 1475 C C . ILE A 1 186 ? 7.203 -3.071 5.950 1.00 94.12 186 ILE A C 1
ATOM 1477 O O . ILE A 1 186 ? 7.665 -3.128 4.815 1.00 94.12 186 ILE A O 1
ATOM 1481 N N . ILE A 1 187 ? 6.500 -2.028 6.376 1.00 93.94 187 ILE A N 1
ATOM 1482 C CA . ILE A 1 187 ? 6.290 -0.828 5.558 1.00 93.94 187 ILE A CA 1
ATOM 1483 C C . ILE A 1 187 ? 7.034 0.330 6.199 1.00 93.94 187 ILE A C 1
ATOM 1485 O O . ILE A 1 187 ? 6.831 0.612 7.383 1.00 93.94 187 ILE A O 1
ATOM 1489 N N . LEU A 1 188 ? 7.869 0.999 5.409 1.00 90.31 188 LEU A N 1
ATOM 1490 C CA . LEU A 1 188 ? 8.596 2.203 5.790 1.00 90.31 188 LEU A CA 1
ATOM 1491 C C . LEU A 1 188 ? 8.147 3.358 4.891 1.00 90.31 188 LEU A C 1
ATOM 1493 O O . LEU A 1 188 ? 8.242 3.258 3.668 1.00 90.31 188 LEU A O 1
ATOM 1497 N N . SER A 1 189 ? 7.695 4.450 5.507 1.00 88.12 189 SER A N 1
ATOM 1498 C CA . SER A 1 189 ? 7.339 5.698 4.827 1.00 88.12 189 SER A CA 1
ATOM 1499 C C . SER A 1 189 ? 8.060 6.877 5.476 1.00 88.12 189 SER A C 1
ATOM 1501 O O . SER A 1 189 ? 8.106 6.976 6.706 1.00 88.12 189 SER A O 1
ATOM 1503 N N . GLY A 1 190 ? 8.618 7.761 4.649 1.00 79.69 190 GLY A N 1
ATOM 1504 C CA . GLY A 1 190 ? 9.382 8.934 5.078 1.00 79.69 190 GLY A CA 1
ATOM 1505 C C . GLY A 1 190 ? 10.777 8.626 5.629 1.00 79.69 190 GLY A C 1
ATOM 1506 O O . GLY A 1 190 ? 11.392 7.616 5.283 1.00 79.69 190 GLY A O 1
ATOM 1507 N N . GLU A 1 191 ? 11.309 9.539 6.448 1.00 79.25 191 GLU A N 1
ATOM 1508 C CA . GLU A 1 191 ? 12.663 9.441 7.008 1.00 79.25 191 GLU A CA 1
ATOM 1509 C C . GLU A 1 191 ? 12.711 8.547 8.255 1.00 79.25 191 GLU A C 1
ATOM 1511 O O . GLU A 1 191 ? 12.182 8.901 9.310 1.00 79.25 191 GLU A O 1
ATOM 1516 N N . HIS A 1 192 ? 13.405 7.409 8.152 1.00 75.56 192 HIS A N 1
ATOM 1517 C CA . HIS A 1 192 ? 13.604 6.465 9.252 1.00 75.56 192 HIS A CA 1
ATOM 1518 C C . HIS A 1 192 ? 14.996 5.872 9.260 1.00 75.56 192 HIS A C 1
ATOM 1520 O O . HIS A 1 192 ? 15.505 5.404 8.246 1.00 75.56 192 HIS A O 1
ATOM 1526 N N . LYS A 1 193 ? 15.535 5.728 10.465 1.00 80.75 193 LYS A N 1
ATOM 1527 C CA . LYS A 1 193 ? 16.596 4.769 10.759 1.00 80.75 193 LYS A CA 1
ATOM 1528 C C . LYS A 1 193 ? 15.961 3.551 11.398 1.00 80.75 193 LYS A C 1
ATOM 1530 O O . LYS A 1 193 ? 15.549 3.615 12.555 1.00 80.75 193 LYS A O 1
ATOM 1535 N N . TYR A 1 194 ? 15.833 2.464 10.654 1.00 85.19 194 TYR A N 1
ATOM 1536 C CA . TYR A 1 194 ? 15.140 1.266 11.101 1.00 85.19 194 TYR A CA 1
ATOM 1537 C C . TYR A 1 194 ? 16.083 0.062 11.114 1.00 85.19 194 TYR A C 1
ATOM 1539 O O . TYR A 1 194 ? 16.790 -0.213 10.146 1.00 85.19 194 TYR A O 1
ATOM 1547 N N . TYR A 1 195 ? 16.095 -0.654 12.234 1.00 86.38 195 TYR A N 1
ATOM 1548 C CA . TYR A 1 195 ? 16.967 -1.797 12.464 1.00 86.38 195 TYR A CA 1
ATOM 1549 C C . TYR A 1 195 ? 16.145 -3.072 12.566 1.00 86.38 195 TYR A C 1
ATOM 1551 O O . TYR A 1 195 ? 15.281 -3.164 13.437 1.00 86.38 195 TYR A O 1
ATOM 1559 N N . ILE A 1 196 ? 16.466 -4.076 11.754 1.00 86.94 196 ILE A N 1
ATOM 1560 C CA . ILE A 1 196 ? 15.927 -5.434 11.899 1.00 86.94 196 ILE A CA 1
ATOM 1561 C C . ILE A 1 196 ? 16.935 -6.240 12.714 1.00 86.94 196 ILE A C 1
ATOM 1563 O O . ILE A 1 196 ? 18.124 -6.274 12.383 1.00 86.94 196 ILE A O 1
ATOM 1567 N N . LYS A 1 197 ? 16.477 -6.860 13.804 1.00 80.94 197 LYS A N 1
ATOM 1568 C CA . LYS A 1 197 ? 17.303 -7.718 14.665 1.00 80.94 197 LYS A CA 1
ATOM 1569 C C . LYS A 1 197 ? 16.936 -9.176 14.445 1.00 80.94 197 LYS A C 1
ATOM 1571 O O . LYS A 1 197 ? 15.767 -9.486 14.257 1.00 80.94 197 LYS A O 1
ATOM 1576 N N . ASN A 1 198 ? 17.934 -10.048 14.576 1.00 75.94 198 ASN A N 1
ATOM 1577 C CA . ASN A 1 198 ? 17.759 -11.498 14.629 1.00 75.94 198 ASN A CA 1
ATOM 1578 C C . ASN A 1 198 ? 16.965 -12.025 13.427 1.00 75.94 198 ASN A C 1
ATOM 1580 O O . ASN A 1 198 ? 15.886 -12.595 13.587 1.00 75.94 198 ASN A O 1
ATOM 1584 N N . LEU A 1 199 ? 17.496 -11.793 12.222 1.00 82.00 199 LEU A N 1
ATOM 1585 C CA . LEU A 1 199 ? 16.971 -12.418 11.013 1.00 82.00 199 LEU A CA 1
ATOM 1586 C C . LEU A 1 199 ? 16.984 -13.940 11.199 1.00 82.00 199 LEU A C 1
ATOM 1588 O O . LEU A 1 199 ? 18.044 -14.556 11.247 1.00 82.00 199 LEU A O 1
ATOM 1592 N N . ALA A 1 200 ? 15.808 -14.541 11.339 1.00 82.75 200 ALA A N 1
ATOM 1593 C CA . ALA A 1 200 ? 15.683 -15.973 11.522 1.00 82.75 200 ALA A CA 1
ATOM 1594 C C . ALA A 1 200 ? 15.962 -16.688 10.193 1.00 82.75 200 ALA A C 1
ATOM 1596 O O . ALA A 1 200 ? 15.424 -16.310 9.149 1.00 82.75 200 ALA A O 1
ATOM 1597 N N . SER A 1 201 ? 16.795 -17.729 10.236 1.00 83.44 201 SER A N 1
ATOM 1598 C CA . SER A 1 201 ? 17.118 -18.531 9.053 1.00 83.44 201 SER A CA 1
ATOM 1599 C C . SER A 1 201 ? 15.851 -19.119 8.423 1.00 83.44 201 SER A C 1
ATOM 1601 O O . SER A 1 201 ? 14.956 -19.588 9.128 1.00 83.44 201 SER A O 1
ATOM 1603 N N . GLY A 1 202 ? 15.757 -19.053 7.093 1.00 83.94 202 GLY A N 1
ATOM 1604 C CA . GLY A 1 202 ? 14.601 -19.537 6.330 1.00 83.94 202 GLY A CA 1
ATOM 1605 C C . GLY A 1 202 ? 13.410 -18.573 6.267 1.00 83.94 202 GLY A C 1
ATOM 1606 O O . GLY A 1 202 ? 12.454 -18.850 5.544 1.00 83.94 202 GLY A O 1
ATOM 1607 N N . TYR A 1 203 ? 13.465 -17.430 6.959 1.00 88.88 203 TYR A N 1
ATOM 1608 C CA . TYR A 1 203 ? 12.423 -16.405 6.903 1.00 88.88 203 TYR A CA 1
ATOM 1609 C C . TYR A 1 203 ? 12.757 -15.297 5.898 1.00 88.88 203 TYR A C 1
ATOM 1611 O O . TYR A 1 203 ? 13.908 -14.875 5.747 1.00 88.88 203 TYR A O 1
ATOM 1619 N N . LYS A 1 204 ? 11.715 -14.788 5.237 1.00 89.75 204 LYS A N 1
ATOM 1620 C CA . LYS A 1 204 ? 11.761 -13.647 4.319 1.00 89.75 204 LYS A CA 1
ATOM 1621 C C . LYS A 1 204 ? 11.186 -12.403 4.979 1.00 89.75 204 LYS A C 1
ATOM 1623 O O . LYS A 1 204 ? 10.026 -12.387 5.405 1.00 89.75 204 LYS A O 1
ATOM 1628 N N . TYR A 1 205 ? 11.994 -11.351 5.007 1.00 91.50 205 TYR A N 1
ATOM 1629 C CA . TYR A 1 205 ? 11.626 -10.039 5.522 1.00 91.50 205 TYR A CA 1
ATOM 1630 C C . TYR A 1 205 ? 11.449 -9.103 4.331 1.00 91.50 205 TYR A C 1
ATOM 1632 O O . TYR A 1 205 ? 12.409 -8.796 3.626 1.00 91.50 205 TYR A O 1
ATOM 1640 N N . CYS A 1 206 ? 10.211 -8.694 4.085 1.00 92.19 206 CYS A N 1
ATOM 1641 C CA . CYS A 1 206 ? 9.834 -7.892 2.931 1.00 92.19 206 CYS A CA 1
ATOM 1642 C C . CYS A 1 206 ? 9.612 -6.458 3.373 1.00 92.19 206 CYS A C 1
ATOM 1644 O O . CYS A 1 206 ? 8.636 -6.164 4.058 1.00 92.19 206 CYS A O 1
ATOM 1646 N N . VAL A 1 207 ? 10.522 -5.575 2.988 1.00 91.75 207 VAL A N 1
ATOM 1647 C CA . VAL A 1 207 ? 10.466 -4.160 3.322 1.00 91.75 207 VAL A CA 1
ATOM 1648 C C . VAL A 1 207 ? 9.936 -3.393 2.123 1.00 91.75 207 VAL A C 1
ATOM 1650 O O . VAL A 1 207 ? 10.633 -3.226 1.125 1.00 91.75 207 VAL A O 1
ATOM 1653 N N . PHE A 1 208 ? 8.705 -2.917 2.236 1.00 92.19 208 PHE A N 1
ATOM 1654 C CA . PHE A 1 208 ? 8.088 -2.006 1.287 1.00 92.19 208 PHE A CA 1
ATOM 1655 C C . PHE A 1 208 ? 8.484 -0.583 1.653 1.00 92.19 208 PHE A C 1
ATOM 1657 O O . PHE A 1 208 ? 8.116 -0.074 2.716 1.00 92.19 208 PHE A O 1
ATOM 1664 N N . TYR A 1 209 ? 9.252 0.049 0.778 1.00 88.06 209 TYR A N 1
ATOM 1665 C CA . TYR A 1 209 ? 9.625 1.441 0.918 1.00 88.06 209 TYR A CA 1
ATOM 1666 C C . TYR A 1 209 ? 8.703 2.326 0.083 1.00 88.06 209 TYR A C 1
ATOM 1668 O O . TYR A 1 209 ? 8.673 2.206 -1.141 1.00 88.06 209 TYR A O 1
ATOM 1676 N N . ALA A 1 210 ? 7.973 3.211 0.755 1.00 87.00 210 ALA A N 1
ATOM 1677 C CA . ALA A 1 210 ? 6.932 4.059 0.192 1.00 87.00 210 ALA A CA 1
ATOM 1678 C C . ALA A 1 210 ? 7.225 5.533 0.512 1.00 87.00 210 ALA A C 1
ATOM 1680 O O . ALA A 1 210 ? 6.844 6.027 1.570 1.00 87.00 210 ALA A O 1
ATOM 1681 N N . ALA A 1 211 ? 7.934 6.234 -0.373 1.00 77.44 211 ALA A N 1
ATOM 1682 C CA . ALA A 1 211 ? 8.258 7.648 -0.187 1.00 77.44 211 ALA A CA 1
ATOM 1683 C C . ALA A 1 211 ? 8.375 8.394 -1.518 1.00 77.44 211 ALA A C 1
ATOM 1685 O O . ALA A 1 211 ? 8.676 7.795 -2.559 1.00 77.44 211 ALA A O 1
ATOM 1686 N N . ALA A 1 212 ? 8.157 9.706 -1.464 1.00 65.06 212 ALA A N 1
ATOM 1687 C CA . ALA A 1 212 ? 8.277 10.597 -2.598 1.00 65.06 212 ALA A CA 1
ATOM 1688 C C . ALA A 1 212 ? 9.756 10.753 -2.965 1.00 65.06 212 ALA A C 1
ATOM 1690 O O . ALA A 1 212 ? 10.624 10.734 -2.097 1.00 65.06 212 ALA A O 1
ATOM 1691 N N . GLN A 1 213 ? 10.031 10.899 -4.264 1.00 55.88 213 GLN A N 1
ATOM 1692 C CA . GLN A 1 213 ? 11.360 10.889 -4.889 1.00 55.88 213 GLN A CA 1
ATOM 1693 C C . GLN A 1 213 ? 12.453 11.645 -4.106 1.00 55.88 213 GLN A C 1
ATOM 1695 O O . GLN A 1 213 ? 12.728 12.813 -4.383 1.00 55.88 213 GLN A O 1
ATOM 1700 N N . ARG A 1 214 ? 13.123 10.959 -3.170 1.00 54.41 214 ARG A N 1
ATOM 1701 C CA . ARG A 1 214 ? 14.424 11.288 -2.567 1.00 54.41 214 ARG A CA 1
ATOM 1702 C C . ARG A 1 214 ? 15.130 9.991 -2.157 1.00 54.41 214 ARG A C 1
ATOM 1704 O O . ARG A 1 214 ? 14.508 8.945 -2.002 1.00 54.41 214 ARG A O 1
ATOM 1711 N N . SER A 1 215 ? 16.459 10.041 -2.101 1.00 52.00 215 SER A N 1
ATOM 1712 C CA . SER A 1 215 ? 17.332 8.869 -1.980 1.00 52.00 215 SER A CA 1
ATOM 1713 C C . SER A 1 215 ? 17.158 8.111 -0.660 1.00 52.00 215 SER A C 1
ATOM 1715 O O . SER A 1 215 ? 17.574 8.604 0.382 1.00 52.00 215 SER A O 1
ATOM 1717 N N . VAL A 1 216 ? 16.721 6.857 -0.681 1.00 52.84 216 VAL A N 1
ATOM 1718 C CA . VAL A 1 216 ? 17.042 5.907 0.402 1.00 52.84 216 VAL A CA 1
ATOM 1719 C C . VAL A 1 216 ? 18.509 5.568 0.300 1.00 52.84 216 VAL A C 1
ATOM 1721 O O . VAL A 1 216 ? 18.955 5.332 -0.812 1.00 52.84 216 VAL A O 1
ATOM 1724 N N . SER A 1 217 ? 19.244 5.484 1.408 1.00 52.00 217 SER A N 1
ATOM 1725 C CA . SER A 1 217 ? 20.541 4.798 1.427 1.00 52.00 217 SER A CA 1
ATOM 1726 C C . SER A 1 217 ? 20.486 3.731 2.501 1.00 52.00 217 SER A C 1
ATOM 1728 O O . SER A 1 217 ? 20.501 4.029 3.688 1.00 52.00 217 SER A O 1
ATOM 1730 N N . TYR A 1 218 ? 20.409 2.470 2.109 1.00 60.00 218 TYR A N 1
ATOM 1731 C CA . TYR A 1 218 ? 20.386 1.375 3.068 1.00 60.00 218 TYR A CA 1
ATOM 1732 C C . TYR A 1 218 ? 21.798 0.812 3.217 1.00 60.00 218 TYR A C 1
ATO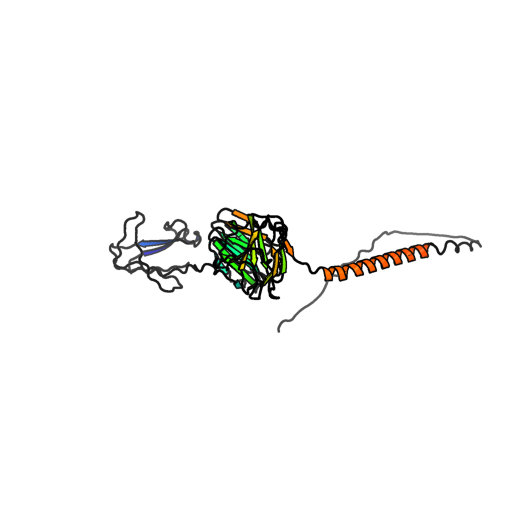M 1734 O O . TYR A 1 218 ? 22.481 0.560 2.223 1.00 60.00 218 TYR A O 1
ATOM 1742 N N . LEU A 1 219 ? 22.238 0.606 4.463 1.00 54.28 219 LEU A N 1
ATOM 1743 C CA . LEU A 1 219 ? 23.430 -0.194 4.735 1.00 54.28 219 LEU A CA 1
ATOM 1744 C C . LEU A 1 219 ? 22.972 -1.599 5.107 1.00 54.28 219 LEU A C 1
ATOM 1746 O O . LEU A 1 219 ? 22.823 -1.955 6.278 1.00 54.28 219 LEU A O 1
ATOM 1750 N N . VAL A 1 220 ? 22.747 -2.413 4.083 1.00 61.19 220 VAL A N 1
ATOM 1751 C CA . VAL A 1 220 ? 22.667 -3.856 4.294 1.00 61.19 220 VAL A CA 1
ATOM 1752 C C . VAL A 1 220 ? 24.088 -4.354 4.602 1.00 61.19 220 VAL A C 1
ATOM 1754 O O . VAL A 1 220 ? 25.015 -4.007 3.865 1.00 61.19 220 VAL A O 1
ATOM 1757 N N . PRO A 1 221 ? 24.303 -5.123 5.692 1.00 58.84 221 PRO A N 1
ATOM 1758 C CA . PRO A 1 221 ? 25.613 -5.685 6.007 1.00 58.84 221 PRO A CA 1
ATOM 1759 C C . PRO A 1 221 ? 26.207 -6.402 4.792 1.00 58.84 221 PRO A C 1
ATOM 1761 O O . PRO A 1 221 ? 25.488 -7.104 4.084 1.00 58.84 221 PRO A O 1
ATOM 1764 N N . LYS A 1 222 ? 27.522 -6.263 4.571 1.00 58.41 222 LYS A N 1
ATOM 1765 C CA . LYS A 1 222 ? 28.219 -6.771 3.369 1.00 58.41 222 LYS A CA 1
ATOM 1766 C C . LYS A 1 222 ? 27.948 -8.252 3.053 1.00 58.41 222 LYS A C 1
ATOM 1768 O O . LYS A 1 222 ? 28.006 -8.645 1.895 1.00 58.41 222 LYS A O 1
ATOM 1773 N N . ASN A 1 223 ? 27.601 -9.053 4.059 1.00 63.12 223 ASN A N 1
ATOM 1774 C CA . ASN A 1 223 ? 27.397 -10.496 3.927 1.00 63.12 223 ASN A CA 1
ATOM 1775 C C . ASN A 1 223 ? 25.924 -10.924 3.832 1.00 63.12 223 ASN A C 1
ATOM 1777 O O . ASN A 1 223 ? 25.650 -12.119 3.862 1.00 63.12 223 ASN A O 1
ATOM 1781 N N . LEU A 1 224 ? 24.971 -9.991 3.732 1.00 73.00 224 LEU A N 1
ATOM 1782 C CA . LEU A 1 224 ? 23.554 -10.334 3.623 1.00 73.00 224 LEU A CA 1
ATOM 1783 C C . LEU A 1 224 ? 23.076 -10.257 2.169 1.00 73.00 224 LEU A C 1
ATOM 1785 O O . LEU A 1 224 ? 23.189 -9.221 1.512 1.00 73.00 224 LEU A O 1
ATOM 1789 N N . ALA A 1 225 ? 22.503 -11.358 1.685 1.00 76.75 225 ALA A N 1
ATOM 1790 C CA . ALA A 1 225 ? 21.846 -11.405 0.387 1.00 76.75 225 ALA A CA 1
ATOM 1791 C C . ALA A 1 225 ? 20.458 -10.754 0.456 1.00 76.75 225 ALA A C 1
ATOM 1793 O O . ALA A 1 225 ? 19.665 -11.033 1.362 1.00 76.75 225 ALA A O 1
ATOM 1794 N N . TYR A 1 226 ? 20.144 -9.921 -0.531 1.00 82.00 226 TYR A N 1
ATOM 1795 C CA . TYR A 1 226 ? 18.824 -9.315 -0.664 1.00 82.00 226 TYR A CA 1
ATOM 1796 C C . TYR A 1 226 ? 18.401 -9.221 -2.128 1.00 82.00 226 TYR A C 1
ATOM 1798 O O . TYR A 1 226 ? 19.240 -9.100 -3.020 1.00 82.00 226 TYR A O 1
ATOM 1806 N N . ASN A 1 227 ? 17.090 -9.235 -2.359 1.00 85.19 227 ASN A N 1
ATOM 1807 C CA . ASN A 1 227 ? 16.511 -8.894 -3.654 1.00 85.19 227 ASN A CA 1
ATOM 1808 C C . ASN A 1 227 ? 15.941 -7.488 -3.579 1.00 85.19 227 ASN A C 1
ATOM 1810 O O . ASN A 1 227 ? 15.346 -7.099 -2.573 1.00 85.19 227 ASN A O 1
ATOM 1814 N N . ARG A 1 228 ? 16.085 -6.747 -4.668 1.00 83.56 228 ARG A N 1
ATOM 1815 C CA . ARG A 1 228 ? 15.398 -5.478 -4.874 1.00 83.56 228 ARG A CA 1
ATOM 1816 C C . ARG A 1 228 ? 14.377 -5.692 -5.974 1.00 83.56 228 ARG A C 1
ATOM 1818 O O . ARG A 1 228 ? 14.721 -6.284 -6.980 1.00 83.56 228 ARG A O 1
ATOM 1825 N N . ILE A 1 229 ? 13.152 -5.244 -5.777 1.00 86.88 229 ILE A N 1
ATOM 1826 C CA . ILE A 1 229 ? 12.069 -5.424 -6.740 1.00 86.88 229 ILE A CA 1
ATOM 1827 C C . ILE A 1 229 ? 11.438 -4.050 -6.963 1.00 86.88 229 ILE A C 1
ATOM 1829 O O . ILE A 1 229 ? 11.160 -3.322 -6.001 1.00 86.88 229 ILE A O 1
ATOM 1833 N N . GLU A 1 230 ? 11.300 -3.667 -8.227 1.00 86.44 230 GLU A N 1
ATOM 1834 C CA . GLU A 1 230 ? 10.622 -2.437 -8.632 1.00 86.44 230 GLU A CA 1
ATOM 1835 C C . GLU A 1 230 ? 9.109 -2.542 -8.352 1.00 86.44 230 GLU A C 1
ATOM 1837 O O . GLU A 1 230 ? 8.589 -3.648 -8.173 1.00 86.44 230 GLU A O 1
ATOM 1842 N N . PRO A 1 231 ? 8.369 -1.419 -8.288 1.00 88.25 231 PRO A N 1
ATOM 1843 C CA . PRO A 1 231 ? 6.938 -1.449 -7.994 1.00 88.25 231 PRO A CA 1
ATOM 1844 C C . PRO A 1 231 ? 6.116 -2.323 -8.941 1.00 88.25 231 PRO A C 1
ATOM 1846 O O . PRO A 1 231 ? 5.143 -2.916 -8.505 1.00 88.25 231 PRO A O 1
ATOM 1849 N N . ASP A 1 232 ? 6.502 -2.457 -10.206 1.00 88.44 232 ASP A N 1
ATOM 1850 C CA . ASP A 1 232 ? 5.820 -3.303 -11.194 1.00 88.44 232 ASP A CA 1
ATOM 1851 C C . ASP A 1 232 ? 6.123 -4.809 -11.057 1.00 88.44 232 ASP A C 1
ATOM 1853 O O . ASP A 1 232 ? 5.557 -5.623 -11.790 1.00 88.44 232 ASP A O 1
ATOM 1857 N N . GLY A 1 233 ? 6.977 -5.188 -10.102 1.00 86.19 233 GLY A N 1
ATOM 1858 C CA . GLY A 1 233 ? 7.399 -6.565 -9.854 1.00 86.19 233 GLY A CA 1
ATOM 1859 C C . GLY A 1 233 ? 8.673 -6.973 -10.601 1.00 86.19 233 GLY A C 1
ATOM 1860 O O . GLY A 1 233 ? 9.138 -8.104 -10.436 1.00 86.19 233 GLY A O 1
ATOM 1861 N N . THR A 1 234 ? 9.269 -6.086 -11.402 1.00 84.06 234 THR A N 1
ATOM 1862 C CA . THR A 1 234 ? 10.487 -6.382 -12.170 1.00 84.06 234 THR A CA 1
ATOM 1863 C C . THR A 1 234 ? 11.770 -6.227 -11.338 1.00 84.06 234 THR A C 1
ATOM 1865 O O . THR A 1 234 ? 11.782 -5.649 -10.249 1.00 84.06 234 THR A O 1
ATOM 1868 N N . GLY A 1 235 ? 12.886 -6.765 -11.846 1.00 69.75 235 GLY A N 1
ATOM 1869 C CA . GLY A 1 235 ? 14.227 -6.463 -11.327 1.00 69.75 235 GLY A CA 1
ATOM 1870 C C . GLY A 1 235 ? 14.737 -7.319 -10.163 1.00 69.75 235 GLY A C 1
ATOM 1871 O O . GLY A 1 235 ? 15.640 -6.869 -9.463 1.00 69.75 235 GLY A O 1
ATOM 1872 N N . ALA A 1 236 ? 14.206 -8.533 -9.966 1.00 63.53 236 ALA A N 1
ATOM 1873 C CA . ALA A 1 236 ? 14.551 -9.447 -8.869 1.00 63.53 236 ALA A CA 1
ATOM 1874 C C . ALA A 1 236 ? 15.965 -10.073 -8.960 1.00 63.53 236 ALA A C 1
ATOM 1876 O O . ALA A 1 236 ? 16.115 -11.294 -8.916 1.00 63.53 236 ALA A O 1
ATOM 1877 N N . ASP A 1 237 ? 17.010 -9.255 -9.038 1.00 64.31 237 ASP A N 1
ATOM 1878 C CA . ASP A 1 237 ? 18.390 -9.729 -8.965 1.00 64.31 237 ASP A CA 1
ATOM 1879 C C . ASP A 1 237 ? 18.837 -9.843 -7.503 1.00 64.31 237 ASP A C 1
ATOM 1881 O O . ASP A 1 237 ? 18.686 -8.901 -6.713 1.00 64.31 237 ASP A O 1
ATOM 1885 N N . ILE A 1 238 ? 19.417 -10.996 -7.144 1.00 63.91 238 ILE A N 1
ATOM 1886 C CA . ILE A 1 238 ? 20.079 -11.178 -5.847 1.00 63.91 238 ILE A CA 1
ATOM 1887 C C . ILE A 1 238 ? 21.321 -10.293 -5.845 1.00 63.91 238 ILE A C 1
ATOM 1889 O O . ILE A 1 238 ? 22.297 -10.561 -6.548 1.00 63.91 238 ILE A O 1
ATOM 1893 N N . LYS A 1 239 ? 21.307 -9.256 -5.013 1.00 65.88 239 LYS A N 1
ATOM 1894 C CA . LYS A 1 239 ? 22.466 -8.401 -4.785 1.00 65.88 239 LYS A CA 1
ATOM 1895 C C . LYS A 1 239 ? 23.173 -8.819 -3.504 1.00 65.88 239 LYS A C 1
ATOM 1897 O O . LYS A 1 239 ? 22.552 -9.174 -2.500 1.00 65.88 239 LYS A O 1
ATOM 1902 N N . ARG A 1 240 ? 24.501 -8.772 -3.545 1.00 61.97 240 ARG A N 1
ATOM 1903 C CA . ARG A 1 240 ? 25.382 -8.947 -2.388 1.00 61.97 240 ARG A CA 1
ATOM 1904 C C . ARG A 1 240 ? 26.281 -7.731 -2.314 1.00 61.97 240 ARG A C 1
ATOM 1906 O O . ARG A 1 240 ? 26.919 -7.446 -3.315 1.00 61.97 240 ARG A O 1
ATOM 1913 N N . SER A 1 241 ? 26.333 -7.101 -1.140 1.00 62.28 241 SER A N 1
ATOM 1914 C CA . SER A 1 241 ? 27.240 -6.001 -0.786 1.00 62.28 241 SER A CA 1
ATOM 1915 C C . SER A 1 241 ? 27.195 -4.783 -1.706 1.00 62.28 241 SER A C 1
ATOM 1917 O O . SER A 1 241 ? 27.524 -4.860 -2.877 1.00 62.28 241 SER A O 1
ATOM 1919 N N . ASP A 1 242 ? 26.793 -3.649 -1.137 1.00 54.19 242 ASP A N 1
ATOM 1920 C CA . ASP A 1 242 ? 27.413 -2.319 -1.250 1.00 54.19 242 ASP A CA 1
ATOM 1921 C C . ASP A 1 242 ? 26.367 -1.301 -0.788 1.00 54.19 242 ASP A C 1
ATOM 1923 O O . ASP A 1 242 ? 25.165 -1.530 -0.949 1.00 54.19 242 ASP A O 1
ATOM 1927 N N . ASN A 1 243 ? 26.800 -0.198 -0.171 1.00 60.62 243 ASN A N 1
ATOM 1928 C CA . ASN A 1 243 ? 25.894 0.896 0.175 1.00 60.62 243 ASN A CA 1
ATOM 1929 C C . ASN A 1 243 ? 25.207 1.363 -1.105 1.00 60.62 243 ASN A C 1
ATOM 1931 O O . ASN A 1 243 ? 25.844 1.968 -1.965 1.00 60.62 243 ASN A O 1
ATOM 1935 N N . GLN A 1 244 ? 23.921 1.063 -1.240 1.00 64.94 244 GLN A N 1
ATOM 1936 C CA . GLN A 1 244 ? 23.154 1.443 -2.412 1.00 64.94 244 GLN A CA 1
ATOM 1937 C C . GLN A 1 244 ? 22.119 2.471 -2.020 1.00 64.94 244 GLN A C 1
ATOM 1939 O O . GLN A 1 244 ? 21.465 2.369 -0.978 1.00 64.94 244 GLN A O 1
ATOM 1944 N N . SER A 1 245 ? 21.968 3.446 -2.906 1.00 66.50 245 SER A N 1
ATOM 1945 C CA . SER A 1 245 ? 20.889 4.401 -2.836 1.00 66.50 245 SER A CA 1
ATOM 1946 C C . SER A 1 245 ? 19.909 4.231 -3.985 1.00 66.50 245 SER A C 1
ATOM 1948 O O . SER A 1 245 ? 20.257 3.755 -5.069 1.00 66.50 245 SER A O 1
ATOM 1950 N N . PHE A 1 246 ? 18.645 4.556 -3.734 1.00 69.06 246 PHE A N 1
ATOM 1951 C CA . PHE A 1 246 ? 17.612 4.575 -4.764 1.00 69.06 246 PHE A CA 1
ATOM 1952 C C . PHE A 1 246 ? 16.585 5.673 -4.511 1.00 69.06 246 PHE A C 1
ATOM 1954 O O . PHE A 1 246 ? 16.362 6.064 -3.373 1.00 69.06 246 PHE A O 1
ATOM 1961 N N . PHE A 1 247 ? 15.957 6.148 -5.586 1.00 67.69 247 PHE A N 1
ATOM 1962 C CA . PHE A 1 247 ? 15.134 7.364 -5.596 1.00 67.69 247 PHE A CA 1
ATOM 1963 C C . PHE A 1 247 ? 13.639 7.098 -5.834 1.00 67.69 247 PHE A C 1
ATOM 1965 O O . PHE A 1 247 ? 12.891 8.028 -6.116 1.00 67.69 247 PHE A O 1
ATOM 1972 N N . SER A 1 248 ? 13.203 5.840 -5.766 1.00 72.75 248 SER A N 1
ATOM 1973 C CA . SER A 1 248 ? 11.823 5.438 -6.048 1.00 72.75 248 SER A CA 1
ATOM 1974 C C . SER A 1 248 ? 11.311 4.419 -5.024 1.00 72.75 248 SER A C 1
ATOM 1976 O O . SER A 1 248 ? 12.128 3.788 -4.343 1.00 72.75 248 SER A O 1
ATOM 1978 N N . PRO A 1 249 ? 9.981 4.247 -4.900 1.00 81.19 249 PRO A N 1
ATOM 1979 C CA . PRO A 1 249 ? 9.395 3.181 -4.095 1.00 81.19 249 PRO A CA 1
ATOM 1980 C C . PRO A 1 249 ? 9.928 1.821 -4.539 1.00 81.19 249 PRO A C 1
ATOM 1982 O O . PRO A 1 249 ? 10.047 1.579 -5.739 1.00 81.19 249 PRO A O 1
ATOM 1985 N N . LYS A 1 250 ? 10.271 0.942 -3.591 1.00 86.38 250 LYS A N 1
ATOM 1986 C CA . LYS A 1 250 ? 10.818 -0.397 -3.879 1.00 86.38 250 LYS A CA 1
ATOM 1987 C C . LYS A 1 250 ? 10.433 -1.402 -2.816 1.00 86.38 250 LYS A C 1
ATOM 1989 O O . LYS A 1 250 ? 10.243 -1.052 -1.653 1.00 86.38 250 LYS A O 1
ATOM 1994 N N . LEU A 1 251 ? 10.413 -2.663 -3.215 1.00 88.81 251 LEU A N 1
ATOM 1995 C CA . LEU A 1 251 ? 10.415 -3.786 -2.296 1.00 88.81 251 LEU A CA 1
ATOM 1996 C C . LEU A 1 251 ? 11.852 -4.294 -2.125 1.00 88.81 251 LEU A C 1
ATOM 1998 O O . LEU A 1 251 ? 12.542 -4.603 -3.096 1.00 88.81 251 LEU A O 1
ATOM 2002 N N . ILE A 1 252 ? 12.300 -4.401 -0.878 1.00 87.94 252 ILE A N 1
ATOM 2003 C CA . ILE A 1 252 ? 13.551 -5.062 -0.504 1.00 87.94 252 ILE A CA 1
ATOM 2004 C C . ILE A 1 252 ? 13.192 -6.371 0.192 1.00 87.94 252 ILE A C 1
ATOM 2006 O O . ILE A 1 252 ? 12.545 -6.362 1.237 1.00 87.94 252 ILE A O 1
ATOM 2010 N N . VAL A 1 253 ? 13.625 -7.500 -0.360 1.00 89.00 253 VAL A N 1
ATOM 2011 C CA . VAL A 1 253 ? 13.444 -8.819 0.256 1.00 89.00 253 VAL A CA 1
ATOM 2012 C C . VAL A 1 253 ? 14.767 -9.258 0.859 1.00 89.00 253 VAL A C 1
ATOM 2014 O O . VAL A 1 253 ? 15.716 -9.553 0.135 1.00 89.00 253 VAL A O 1
ATOM 2017 N N . LEU A 1 254 ? 14.827 -9.307 2.184 1.00 86.81 254 LEU A N 1
ATOM 2018 C CA . LEU A 1 254 ? 15.971 -9.816 2.929 1.00 86.81 254 LEU A CA 1
ATOM 2019 C C . LEU A 1 254 ? 15.735 -11.295 3.238 1.00 86.81 254 LEU A C 1
ATOM 2021 O O . LEU A 1 254 ? 14.671 -11.668 3.746 1.00 86.81 254 LEU A O 1
ATOM 2025 N N . HIS A 1 255 ? 16.734 -12.126 2.954 1.00 83.88 255 HIS A N 1
ATOM 2026 C CA . HIS A 1 255 ? 16.704 -13.551 3.277 1.00 83.88 255 HIS A CA 1
ATOM 2027 C C . HIS A 1 255 ? 17.492 -13.771 4.564 1.00 83.88 255 HIS A C 1
ATOM 2029 O O . HIS A 1 255 ? 18.659 -13.390 4.639 1.00 83.88 255 HIS A O 1
ATOM 2035 N N . GLY A 1 256 ? 16.855 -14.335 5.591 1.00 72.25 256 GLY A N 1
ATOM 2036 C CA . GLY A 1 256 ? 17.544 -14.638 6.841 1.00 72.25 256 GLY A CA 1
ATOM 2037 C C . GLY A 1 256 ? 18.598 -15.725 6.646 1.00 72.25 256 GLY A C 1
ATOM 2038 O O . GLY A 1 256 ? 18.290 -16.801 6.133 1.00 72.25 256 GLY A O 1
ATOM 2039 N N . ASP A 1 257 ? 19.824 -15.443 7.081 1.00 69.00 257 ASP A N 1
ATOM 2040 C CA . ASP A 1 257 ? 20.936 -16.395 7.108 1.00 69.00 257 ASP A CA 1
ATOM 2041 C C . ASP A 1 257 ? 21.381 -16.634 8.562 1.00 69.00 257 ASP A C 1
ATOM 2043 O O . ASP A 1 257 ? 21.055 -15.851 9.452 1.00 69.00 257 ASP A O 1
ATOM 2047 N N . ILE A 1 258 ? 22.103 -17.725 8.810 1.00 56.06 258 ILE A N 1
ATOM 2048 C CA . ILE A 1 258 ? 22.424 -18.304 10.130 1.00 56.06 258 ILE A CA 1
ATOM 2049 C C . ILE A 1 258 ? 23.285 -17.368 11.009 1.00 56.06 258 ILE A C 1
ATOM 2051 O O . ILE A 1 258 ? 23.409 -17.579 12.213 1.00 56.06 258 ILE A O 1
ATOM 2055 N N . PHE A 1 259 ? 23.843 -16.295 10.449 1.00 56.28 259 PHE A N 1
ATOM 2056 C CA . PHE A 1 259 ? 24.714 -15.365 11.165 1.00 56.28 259 PHE A CA 1
ATOM 2057 C C . PHE A 1 259 ? 23.943 -14.155 11.708 1.00 56.28 259 PHE A C 1
ATOM 2059 O O . PHE A 1 259 ? 23.086 -13.602 11.020 1.00 56.28 259 PHE A O 1
ATOM 2066 N N . GLU A 1 260 ? 24.271 -13.731 12.936 1.00 56.75 260 GLU A N 1
ATOM 2067 C CA . GLU A 1 260 ? 23.692 -12.587 13.659 1.00 56.75 260 GLU A CA 1
ATOM 2068 C C . GLU A 1 260 ? 23.797 -11.263 12.878 1.00 56.75 260 GLU A C 1
ATOM 2070 O O . GLU A 1 260 ? 24.631 -10.398 13.142 1.00 56.75 260 GLU A O 1
ATOM 2075 N N . ASN A 1 261 ? 22.913 -11.071 11.906 1.00 63.06 261 ASN A N 1
ATOM 2076 C CA . ASN A 1 261 ? 22.919 -9.902 11.049 1.00 63.06 261 ASN A CA 1
ATOM 2077 C C . ASN A 1 261 ? 21.857 -8.920 11.539 1.00 63.06 261 ASN A C 1
ATOM 2079 O O . ASN A 1 261 ? 20.656 -9.090 11.324 1.00 63.06 261 ASN A O 1
ATOM 2083 N N . LYS A 1 262 ? 22.314 -7.861 12.213 1.00 69.56 262 LYS A N 1
ATOM 2084 C CA . LYS A 1 262 ? 21.523 -6.637 12.360 1.00 69.56 262 LYS A CA 1
ATOM 2085 C C . LYS A 1 262 ? 21.501 -5.944 11.005 1.00 69.56 262 LYS A C 1
ATOM 2087 O O . LYS A 1 262 ? 22.558 -5.591 10.491 1.00 69.56 262 LYS A O 1
ATOM 2092 N N . VAL A 1 263 ? 20.320 -5.731 10.437 1.00 77.12 263 VAL A N 1
ATOM 2093 C CA . VAL A 1 263 ? 20.177 -4.954 9.197 1.00 77.12 263 VAL A CA 1
ATOM 2094 C C . VAL A 1 263 ? 19.834 -3.529 9.549 1.00 77.12 263 VAL A C 1
ATOM 2096 O O . VAL A 1 263 ? 18.929 -3.304 10.350 1.00 77.12 263 VAL A O 1
ATOM 2099 N N . TYR A 1 264 ? 20.536 -2.584 8.934 1.00 79.00 264 TYR A N 1
ATOM 2100 C CA . TYR A 1 264 ? 20.258 -1.168 9.075 1.00 79.00 264 TYR A CA 1
ATOM 2101 C C . TYR A 1 264 ? 19.684 -0.601 7.780 1.00 79.00 264 TYR A C 1
ATOM 2103 O O . TYR A 1 264 ? 20.315 -0.601 6.724 1.00 79.00 264 TYR A O 1
ATOM 2111 N N . LEU A 1 265 ? 18.469 -0.082 7.874 1.00 77.06 265 LEU A N 1
ATOM 2112 C CA . LEU A 1 265 ? 17.775 0.579 6.784 1.00 77.06 265 LEU A CA 1
ATOM 2113 C C . LEU A 1 265 ? 17.665 2.060 7.142 1.00 77.06 265 LEU A C 1
ATOM 2115 O O . LEU A 1 265 ? 16.908 2.422 8.041 1.00 77.06 265 LEU A O 1
ATOM 2119 N N . ALA A 1 266 ? 18.434 2.908 6.457 1.00 73.69 266 ALA A N 1
ATOM 2120 C CA . ALA A 1 266 ? 18.270 4.355 6.526 1.00 73.69 266 ALA A CA 1
ATOM 2121 C C . ALA A 1 266 ? 17.469 4.846 5.318 1.00 73.69 266 ALA A C 1
ATOM 2123 O O . ALA A 1 266 ? 17.962 5.020 4.203 1.00 73.69 266 ALA A O 1
ATOM 2124 N N . ALA A 1 267 ? 16.188 5.059 5.557 1.00 71.38 267 ALA A N 1
ATOM 2125 C CA . ALA A 1 267 ? 15.333 5.803 4.664 1.00 71.38 267 ALA A CA 1
ATOM 2126 C C . ALA A 1 267 ? 15.555 7.298 4.901 1.00 71.38 267 ALA A C 1
ATOM 2128 O O . ALA A 1 267 ? 15.318 7.776 6.008 1.00 71.38 267 ALA A O 1
ATOM 2129 N N . TYR A 1 268 ? 15.974 8.031 3.870 1.00 67.31 268 TYR A N 1
ATOM 2130 C CA . TYR A 1 268 ? 15.987 9.492 3.890 1.00 67.31 268 TYR A CA 1
ATOM 2131 C C . TYR A 1 268 ? 14.787 9.959 3.071 1.00 67.31 268 TYR A C 1
ATOM 2133 O O . TYR A 1 268 ? 14.819 9.955 1.842 1.00 67.31 268 TYR A O 1
ATOM 2141 N N . GLY A 1 269 ? 13.692 10.251 3.768 1.00 62.53 269 GLY A N 1
ATOM 2142 C CA . GLY A 1 269 ? 12.471 10.759 3.156 1.00 62.53 269 GLY A CA 1
ATOM 2143 C C . GLY A 1 269 ? 12.557 12.255 2.869 1.00 62.53 269 GLY A C 1
ATOM 2144 O O . GLY A 1 269 ? 13.482 12.955 3.283 1.00 62.53 269 GLY A O 1
ATOM 2145 N N . SER A 1 270 ? 11.562 12.759 2.159 1.00 64.75 270 SER A N 1
ATOM 2146 C CA . SER A 1 270 ? 11.275 14.183 2.069 1.00 64.75 270 SER A CA 1
ATOM 2147 C C . SER A 1 270 ? 10.625 14.686 3.361 1.00 64.75 270 SER A C 1
ATOM 2149 O O . SER A 1 270 ? 9.922 13.941 4.040 1.00 64.75 270 SER A O 1
ATOM 2151 N N . ILE A 1 271 ? 10.761 15.986 3.651 1.00 61.62 271 ILE A N 1
ATOM 2152 C CA . ILE A 1 271 ? 9.978 16.658 4.710 1.00 61.62 271 ILE A CA 1
ATOM 2153 C C . ILE A 1 271 ? 8.464 16.547 4.485 1.00 61.62 271 ILE A C 1
ATOM 2155 O O . ILE A 1 271 ? 7.681 16.776 5.401 1.00 61.62 271 ILE A O 1
ATOM 2159 N N . TYR A 1 272 ? 8.064 16.220 3.257 1.00 66.00 272 TYR A N 1
ATOM 2160 C CA . TYR A 1 272 ? 6.676 16.051 2.870 1.00 66.00 272 TYR A CA 1
ATOM 2161 C C . TYR A 1 272 ? 6.178 14.609 3.031 1.00 66.00 272 TYR A C 1
ATOM 2163 O O . TYR A 1 272 ? 4.984 14.388 2.919 1.00 66.00 272 TYR A O 1
ATOM 2171 N N . ASP A 1 273 ? 7.028 13.617 3.292 1.00 71.75 273 ASP A N 1
ATOM 2172 C CA . ASP A 1 273 ? 6.548 12.242 3.452 1.00 71.75 273 ASP A CA 1
ATOM 2173 C C . ASP A 1 273 ? 5.940 12.008 4.842 1.00 71.75 273 ASP A C 1
ATOM 2175 O O . ASP A 1 273 ? 6.515 12.415 5.856 1.00 71.75 273 ASP A O 1
ATOM 2179 N N . ASP A 1 274 ? 4.824 11.268 4.919 1.00 83.50 274 ASP A N 1
ATOM 2180 C CA . ASP A 1 274 ? 4.334 10.781 6.211 1.00 83.50 274 ASP A CA 1
ATOM 2181 C C . ASP A 1 274 ? 5.402 9.877 6.841 1.00 83.50 274 ASP A C 1
ATOM 2183 O O . ASP A 1 274 ? 5.752 8.823 6.306 1.00 83.50 274 ASP A O 1
ATOM 2187 N N . ASN A 1 275 ? 5.882 10.258 8.019 1.00 85.50 275 ASN A N 1
ATOM 2188 C CA . ASN A 1 275 ? 6.927 9.538 8.728 1.00 85.50 275 ASN A CA 1
ATOM 2189 C C . ASN A 1 275 ? 6.316 8.420 9.603 1.00 85.50 275 ASN A C 1
ATOM 2191 O O . ASN A 1 275 ? 5.854 8.666 10.724 1.00 85.50 275 ASN A O 1
ATOM 2195 N N . TYR A 1 276 ? 6.260 7.180 9.092 1.00 90.12 276 TYR A N 1
ATOM 2196 C CA . TYR A 1 276 ? 5.770 6.027 9.863 1.00 90.12 276 TYR A CA 1
ATOM 2197 C C . TYR A 1 276 ? 6.373 4.666 9.485 1.00 90.12 276 TYR A C 1
ATOM 2199 O O . TYR A 1 276 ? 6.867 4.454 8.380 1.00 90.12 276 TYR A O 1
ATOM 2207 N N . VAL A 1 277 ? 6.251 3.717 10.423 1.00 92.25 277 VAL A N 1
ATOM 2208 C CA . VAL A 1 277 ? 6.585 2.297 10.238 1.00 92.25 277 VAL A CA 1
ATOM 2209 C C . VAL A 1 277 ? 5.376 1.425 10.567 1.00 92.25 277 VAL A C 1
ATOM 2211 O O . VAL A 1 277 ? 4.725 1.629 11.598 1.00 92.25 277 VAL A O 1
ATOM 2214 N N . ILE A 1 278 ? 5.105 0.429 9.722 1.00 94.75 278 ILE A N 1
ATOM 2215 C CA . ILE A 1 278 ? 4.193 -0.681 10.022 1.00 94.75 278 ILE A CA 1
ATOM 2216 C C . ILE A 1 278 ? 5.030 -1.953 10.137 1.00 94.75 278 ILE A C 1
ATOM 2218 O O . ILE A 1 278 ? 5.550 -2.456 9.148 1.00 94.75 278 ILE A O 1
ATOM 2222 N N . ASP A 1 279 ? 5.162 -2.450 11.361 1.00 93.31 279 ASP A N 1
ATOM 2223 C CA . ASP A 1 279 ? 5.904 -3.653 11.728 1.00 93.31 279 ASP A CA 1
ATOM 2224 C C . ASP A 1 279 ? 5.203 -4.354 12.907 1.00 93.31 279 ASP A C 1
ATOM 2226 O O . ASP A 1 279 ? 5.204 -3.886 14.052 1.00 93.31 279 ASP A O 1
ATOM 2230 N N . GLY A 1 280 ? 4.544 -5.469 12.603 1.00 90.62 280 GLY A N 1
ATOM 2231 C CA . GLY A 1 280 ? 3.857 -6.304 13.585 1.00 90.62 280 GLY A CA 1
ATOM 2232 C C . GLY A 1 280 ? 2.567 -5.723 14.190 1.00 90.62 280 GLY A C 1
ATOM 2233 O O . GLY A 1 280 ? 2.132 -4.608 13.878 1.00 90.62 280 GLY A O 1
ATOM 2234 N N . LYS A 1 281 ? 1.944 -6.507 15.082 1.00 91.56 281 LYS A N 1
ATOM 2235 C CA . LYS A 1 281 ? 0.574 -6.308 15.602 1.00 91.56 281 LYS A CA 1
ATOM 2236 C C . LYS A 1 281 ? 0.331 -5.004 16.347 1.00 91.56 281 LYS A C 1
ATOM 2238 O O . LYS A 1 281 ? -0.763 -4.451 16.244 1.00 91.56 281 LYS A O 1
ATOM 2243 N N . ASN A 1 282 ? 1.349 -4.514 17.053 1.00 88.88 282 ASN A N 1
ATOM 2244 C CA . ASN A 1 282 ? 1.267 -3.334 17.918 1.00 88.88 282 ASN A CA 1
ATOM 2245 C C . ASN A 1 282 ? 1.617 -2.027 17.186 1.00 88.88 282 ASN A C 1
ATOM 2247 O O . ASN A 1 282 ? 1.802 -0.993 17.825 1.00 88.88 282 ASN A O 1
ATOM 2251 N N . SER A 1 283 ? 1.751 -2.058 15.859 1.00 92.31 283 SER A N 1
ATOM 2252 C CA . SER A 1 283 ? 1.969 -0.844 15.071 1.00 92.31 283 SER A CA 1
ATOM 2253 C C . SER A 1 283 ? 0.805 0.139 15.204 1.00 92.31 283 SER A C 1
ATOM 2255 O O . SER A 1 283 ? -0.357 -0.265 15.248 1.00 92.31 283 SER A O 1
ATOM 2257 N N . LYS A 1 284 ? 1.119 1.444 15.216 1.00 93.00 284 LYS A N 1
ATOM 2258 C CA . LYS A 1 284 ? 0.120 2.532 15.252 1.00 93.00 284 LYS A CA 1
ATOM 2259 C C . LYS A 1 284 ? -0.870 2.437 14.087 1.00 93.00 284 LYS A C 1
ATOM 2261 O O . LYS A 1 284 ? -2.052 2.728 14.263 1.00 93.00 284 LYS A O 1
ATOM 2266 N N . TYR A 1 285 ? -0.368 2.053 12.915 1.00 95.50 285 TYR A N 1
ATOM 2267 C CA . TYR A 1 285 ? -1.150 1.850 11.703 1.00 95.50 285 TYR A CA 1
ATOM 2268 C C . TYR A 1 285 ? -1.263 0.363 11.373 1.00 95.50 285 TYR A C 1
ATOM 2270 O O . TYR A 1 285 ? -0.449 -0.457 11.807 1.00 95.50 285 TYR A O 1
ATOM 2278 N N . SER A 1 286 ? -2.295 0.017 10.610 1.00 96.25 286 SER A N 1
ATOM 2279 C CA . SER A 1 286 ? -2.543 -1.359 10.185 1.00 96.25 286 SER A CA 1
ATOM 2280 C C . SER A 1 286 ? -2.367 -1.532 8.681 1.00 96.25 286 SER A C 1
ATOM 2282 O O . SER A 1 286 ? -2.606 -0.607 7.901 1.00 96.25 286 SER A O 1
ATOM 2284 N N . PHE A 1 287 ? -1.984 -2.748 8.309 1.00 97.06 287 PHE A N 1
ATOM 2285 C CA . PHE A 1 287 ? -1.919 -3.253 6.949 1.00 97.06 287 PHE A CA 1
ATOM 2286 C C . PHE A 1 287 ? -2.910 -4.413 6.837 1.00 97.06 287 PHE A C 1
ATOM 2288 O O . PHE A 1 287 ? -2.875 -5.334 7.655 1.00 97.06 287 PHE A O 1
ATOM 2295 N N . TYR A 1 288 ? -3.821 -4.345 5.872 1.00 97.31 288 TYR A N 1
ATOM 2296 C CA . TYR A 1 288 ? -4.839 -5.363 5.629 1.00 97.31 288 TYR A CA 1
ATOM 2297 C C . TYR A 1 288 ? -4.712 -5.968 4.238 1.00 97.31 288 TYR A C 1
ATOM 2299 O O . TYR A 1 288 ? -4.065 -5.412 3.364 1.00 97.31 288 TYR A O 1
ATOM 2307 N N . GLN A 1 289 ? -5.364 -7.100 4.038 1.00 96.56 289 GLN A N 1
ATOM 2308 C CA . GLN A 1 289 ? -5.591 -7.681 2.725 1.00 96.56 289 GLN A CA 1
ATOM 2309 C C . GLN A 1 289 ? -7.088 -7.895 2.526 1.00 96.56 289 GLN A C 1
ATOM 2311 O O . GLN A 1 289 ? -7.806 -8.202 3.487 1.00 96.56 289 GLN A O 1
ATOM 2316 N N . ILE A 1 290 ? -7.534 -7.727 1.289 1.00 95.25 290 ILE A N 1
ATOM 2317 C CA . ILE A 1 290 ? -8.915 -7.881 0.857 1.00 95.25 290 ILE A CA 1
ATOM 2318 C C . ILE A 1 290 ? -8.985 -8.895 -0.291 1.00 95.25 290 ILE A C 1
ATOM 2320 O O . ILE A 1 290 ? -8.175 -8.875 -1.215 1.00 95.25 290 ILE A O 1
ATOM 2324 N N . SER A 1 291 ? -9.942 -9.812 -0.204 1.00 90.25 291 SER A N 1
ATOM 2325 C CA . SER A 1 291 ? -10.283 -10.804 -1.224 1.00 90.25 291 SER A CA 1
ATOM 2326 C C . SER A 1 291 ? -11.798 -10.954 -1.303 1.00 90.25 291 SER A C 1
ATOM 2328 O O . SER A 1 291 ? -12.511 -10.456 -0.428 1.00 90.25 291 SER A O 1
ATOM 2330 N N . ASP A 1 292 ? -12.292 -11.685 -2.300 1.00 84.44 292 ASP A N 1
ATOM 2331 C CA . ASP A 1 292 ? -13.737 -11.907 -2.502 1.00 84.44 292 ASP A CA 1
ATOM 2332 C C . ASP A 1 292 ? -14.431 -12.502 -1.259 1.00 84.44 292 ASP A C 1
ATOM 2334 O O . ASP A 1 292 ? -15.631 -12.341 -1.045 1.00 84.44 292 ASP A O 1
ATOM 2338 N N . TYR A 1 293 ? -13.663 -13.158 -0.384 1.00 82.50 293 TYR A N 1
ATOM 2339 C CA . TYR A 1 293 ? -14.183 -13.856 0.790 1.00 82.50 293 TYR A CA 1
ATOM 2340 C C . TYR A 1 293 ? -13.807 -13.190 2.113 1.00 82.50 293 TYR A C 1
ATOM 2342 O O . TYR A 1 293 ? -14.555 -13.296 3.089 1.00 82.50 293 TYR A O 1
ATOM 2350 N N . THR A 1 294 ? -12.654 -12.519 2.185 1.00 87.00 294 THR A N 1
ATOM 2351 C CA . THR A 1 294 ? -12.064 -12.128 3.470 1.00 87.00 294 THR A CA 1
ATOM 2352 C C . THR A 1 294 ? -11.477 -10.729 3.464 1.00 87.00 294 THR A C 1
ATOM 2354 O O . THR A 1 294 ? -10.913 -10.267 2.478 1.00 87.00 294 THR A O 1
ATOM 2357 N N . PHE A 1 295 ? -11.544 -10.096 4.631 1.00 92.44 295 PHE A N 1
ATOM 2358 C CA . PHE A 1 295 ? -10.763 -8.918 4.961 1.00 92.44 295 PHE A CA 1
ATOM 2359 C C . PHE A 1 295 ? -9.997 -9.213 6.247 1.00 92.44 295 PHE A C 1
ATOM 2361 O O . PHE A 1 295 ? -10.609 -9.432 7.294 1.00 92.44 295 PHE A O 1
ATOM 2368 N N . ARG A 1 296 ? -8.666 -9.293 6.179 1.00 94.75 296 ARG A N 1
ATOM 2369 C CA . ARG A 1 296 ? -7.845 -9.717 7.326 1.00 94.75 296 ARG A CA 1
ATOM 2370 C C . ARG A 1 296 ? -6.607 -8.853 7.496 1.00 94.75 296 ARG A C 1
ATOM 2372 O O . ARG A 1 296 ? -6.009 -8.394 6.527 1.00 94.75 296 ARG A O 1
ATOM 2379 N N . LYS A 1 297 ? -6.215 -8.634 8.749 1.00 95.19 297 LYS A N 1
ATOM 2380 C CA . LYS A 1 297 ? -5.003 -7.882 9.081 1.00 95.19 297 LYS A CA 1
ATOM 2381 C C . LYS A 1 297 ? -3.770 -8.710 8.708 1.00 95.19 297 LYS A C 1
ATOM 2383 O O . LYS A 1 297 ? -3.710 -9.892 9.030 1.00 95.19 297 LYS A O 1
ATOM 2388 N N . VAL A 1 298 ? -2.801 -8.088 8.041 1.00 95.19 298 VAL A N 1
ATOM 2389 C CA . VAL A 1 298 ? -1.545 -8.707 7.587 1.00 95.19 298 VAL A CA 1
ATOM 2390 C C . VAL A 1 298 ? -0.473 -8.610 8.671 1.00 95.19 298 VAL A C 1
ATOM 2392 O O . VAL A 1 298 ? 0.173 -9.596 9.010 1.00 95.19 298 VAL A O 1
ATOM 2395 N N . ASN A 1 299 ? -0.293 -7.429 9.268 1.00 93.38 299 ASN A N 1
ATOM 2396 C CA . ASN A 1 299 ? 0.734 -7.197 10.283 1.00 93.38 299 ASN A CA 1
ATOM 2397 C C . ASN A 1 299 ? 0.300 -7.728 11.661 1.00 93.38 299 ASN A C 1
ATOM 2399 O O . ASN A 1 299 ? 0.021 -6.957 12.574 1.00 93.38 299 ASN A O 1
ATOM 2403 N N . THR A 1 300 ? 0.209 -9.048 11.818 1.00 92.81 300 THR A N 1
ATOM 2404 C CA . THR A 1 300 ? -0.208 -9.730 13.061 1.00 92.81 300 THR A CA 1
ATOM 2405 C C . THR A 1 300 ? 0.962 -10.310 13.859 1.00 92.81 300 THR A C 1
ATOM 2407 O O . THR A 1 300 ? 0.817 -10.593 15.050 1.00 92.81 300 THR A O 1
ATOM 2410 N N . ASN A 1 301 ? 2.135 -10.428 13.237 1.00 89.69 301 ASN A N 1
ATOM 2411 C CA . ASN A 1 301 ? 3.344 -10.943 13.874 1.00 89.69 301 ASN A CA 1
ATOM 2412 C C . ASN A 1 301 ? 3.890 -10.001 14.957 1.00 89.69 301 ASN A C 1
ATOM 2414 O O . ASN A 1 301 ? 3.508 -8.832 15.062 1.00 89.69 301 ASN A O 1
ATOM 2418 N N . SER A 1 302 ? 4.802 -10.510 15.782 1.00 90.12 302 SER A N 1
ATOM 2419 C CA . SER A 1 302 ? 5.608 -9.658 16.657 1.00 90.12 302 SER A CA 1
ATOM 2420 C C . SER A 1 302 ? 6.472 -8.715 15.825 1.00 90.12 302 SER A C 1
ATOM 2422 O O . SER A 1 302 ? 6.918 -9.066 14.735 1.00 90.12 302 SER A O 1
ATOM 2424 N N . LYS A 1 303 ? 6.702 -7.518 16.365 1.00 90.00 303 LYS A N 1
ATOM 2425 C CA . LYS A 1 303 ? 7.586 -6.518 15.772 1.00 90.00 303 LYS A CA 1
ATOM 2426 C C . LYS A 1 303 ? 8.994 -7.108 15.602 1.00 90.00 303 LYS A C 1
ATOM 2428 O O . LYS A 1 303 ? 9.530 -7.637 16.577 1.00 90.00 303 LYS A O 1
ATOM 2433 N N . VAL A 1 304 ? 9.586 -7.017 14.412 1.00 90.00 304 VAL A N 1
ATOM 2434 C CA . VAL A 1 304 ? 10.919 -7.596 14.119 1.00 90.00 304 VAL A CA 1
ATOM 2435 C C . VAL A 1 304 ? 12.054 -6.578 14.145 1.00 90.00 304 VAL A C 1
ATOM 2437 O O . VAL A 1 304 ? 13.232 -6.943 14.180 1.00 90.00 304 VAL A O 1
ATOM 2440 N N . GLY A 1 305 ? 11.718 -5.292 14.166 1.00 87.88 305 GLY A N 1
ATOM 2441 C CA . GLY A 1 305 ? 12.706 -4.232 14.221 1.00 87.88 305 GLY A CA 1
ATOM 2442 C C . GLY A 1 305 ? 12.346 -3.083 15.147 1.00 87.88 305 GLY A C 1
ATOM 2443 O O . GLY A 1 305 ? 11.404 -3.117 15.940 1.00 87.88 305 GLY A O 1
ATOM 2444 N N . TYR A 1 306 ? 13.148 -2.033 15.090 1.00 86.38 306 TYR A N 1
ATOM 2445 C CA . TYR A 1 306 ? 12.926 -0.812 15.850 1.00 86.38 306 TYR A CA 1
ATOM 2446 C C . TYR A 1 306 ? 13.488 0.385 15.102 1.00 86.38 306 TYR A C 1
ATOM 2448 O O . TYR A 1 306 ? 14.492 0.294 14.400 1.00 86.38 306 TYR A O 1
ATOM 2456 N N . THR A 1 307 ? 12.823 1.518 15.271 1.00 82.38 307 THR A N 1
ATOM 2457 C CA . THR A 1 307 ? 13.320 2.806 14.812 1.00 82.38 307 THR A CA 1
ATOM 2458 C C . THR A 1 307 ? 14.340 3.322 15.820 1.00 82.38 307 THR A C 1
ATOM 2460 O O . THR A 1 307 ? 14.120 3.214 17.031 1.00 82.38 307 THR A O 1
ATOM 2463 N N . GLU A 1 308 ? 15.447 3.891 15.349 1.00 72.88 308 GLU A N 1
ATOM 2464 C CA . GLU A 1 308 ? 16.304 4.717 16.193 1.00 72.88 308 GLU A CA 1
ATOM 2465 C C . GLU A 1 308 ? 15.495 5.933 16.609 1.00 72.88 308 GLU A C 1
ATOM 2467 O O . GLU A 1 308 ? 15.301 6.876 15.844 1.00 72.88 308 GLU A O 1
ATOM 2472 N N . VAL A 1 309 ? 14.969 5.906 17.825 1.00 60.22 309 VAL A N 1
ATOM 2473 C CA . VAL A 1 309 ? 14.476 7.138 18.413 1.00 60.22 309 VAL A CA 1
ATOM 2474 C C . VAL A 1 309 ? 15.728 7.889 18.830 1.00 60.22 309 VAL A C 1
ATOM 2476 O O . VAL A 1 309 ? 16.494 7.388 19.656 1.00 60.22 309 VAL A O 1
ATOM 2479 N N . ASN A 1 310 ? 15.946 9.078 18.270 1.00 53.41 310 ASN A N 1
ATOM 2480 C CA . ASN A 1 310 ? 16.932 10.040 18.763 1.00 53.41 310 ASN A CA 1
ATOM 2481 C C . ASN A 1 310 ? 16.477 10.560 20.147 1.00 53.41 310 ASN A C 1
ATOM 2483 O O . ASN A 1 310 ? 16.253 11.744 20.372 1.00 53.41 310 ASN A O 1
ATOM 2487 N N . ASN A 1 311 ? 16.328 9.647 21.109 1.00 49.97 311 ASN A N 1
ATOM 2488 C CA . ASN A 1 311 ? 15.881 9.893 22.475 1.00 49.97 311 ASN A CA 1
ATOM 2489 C C . ASN A 1 311 ? 16.893 10.708 23.275 1.00 49.97 311 ASN A C 1
ATOM 2491 O O . ASN A 1 311 ? 16.594 11.086 24.401 1.00 49.97 311 ASN A O 1
ATOM 2495 N N . ARG A 1 312 ? 18.069 11.017 22.710 1.00 55.06 312 ARG A N 1
ATOM 2496 C CA . ARG A 1 312 ? 19.030 11.917 23.346 1.00 55.06 312 ARG A CA 1
ATOM 2497 C C . ARG A 1 312 ? 18.365 13.236 23.723 1.00 55.06 312 ARG A C 1
ATOM 2499 O O . ARG A 1 312 ? 18.524 13.655 24.856 1.00 55.06 312 ARG A O 1
ATOM 2506 N N . LEU A 1 313 ? 17.557 13.833 22.846 1.00 56.19 313 LEU A N 1
ATOM 2507 C CA . LEU A 1 313 ? 16.949 15.139 23.116 1.00 56.19 313 LEU A CA 1
ATOM 2508 C C . LEU A 1 313 ? 15.881 15.069 24.227 1.00 56.19 313 LEU A C 1
ATOM 2510 O O . LEU A 1 313 ? 15.870 15.909 25.119 1.00 56.19 313 LEU A O 1
ATOM 2514 N N . LEU A 1 314 ? 15.064 14.009 24.253 1.00 58.16 314 LEU A N 1
ATOM 2515 C CA . LEU A 1 314 ? 14.104 13.757 25.338 1.00 58.16 314 LEU A CA 1
ATOM 2516 C C . LEU A 1 314 ? 14.804 13.465 26.673 1.00 58.16 314 LEU A C 1
ATOM 2518 O O . LEU A 1 314 ? 14.409 14.014 27.694 1.00 58.16 314 LEU A O 1
ATOM 2522 N N . ILE A 1 315 ? 15.873 12.664 26.677 1.00 66.00 315 ILE A N 1
ATOM 2523 C CA . ILE A 1 315 ? 16.673 12.391 27.881 1.00 66.00 315 ILE A CA 1
ATOM 2524 C C . ILE A 1 315 ? 17.340 13.683 28.384 1.00 66.00 315 ILE A C 1
ATOM 2526 O O . ILE A 1 315 ? 17.281 13.965 29.579 1.00 66.00 315 ILE A O 1
ATOM 2530 N N . TYR A 1 316 ? 17.895 14.508 27.488 1.00 71.50 316 TYR A N 1
ATOM 2531 C CA . TYR A 1 316 ? 18.492 15.804 27.833 1.00 71.50 316 TYR A CA 1
ATOM 2532 C C . TYR A 1 316 ? 17.484 16.817 28.388 1.00 71.50 316 TYR A C 1
ATOM 2534 O O . TYR A 1 316 ? 17.904 17.708 29.113 1.00 71.50 316 TYR A O 1
ATOM 2542 N N . ILE A 1 317 ? 16.184 16.695 28.096 1.00 77.06 317 ILE A N 1
ATOM 2543 C CA . ILE A 1 317 ? 15.140 17.568 28.661 1.00 77.06 317 ILE A CA 1
ATOM 2544 C C . ILE A 1 317 ? 14.572 16.987 29.966 1.00 77.06 317 ILE A C 1
ATOM 2546 O O . ILE A 1 317 ? 14.481 17.690 30.973 1.00 77.06 317 ILE A O 1
ATOM 2550 N N . PHE A 1 318 ? 14.212 15.700 29.986 1.00 80.31 318 PHE A N 1
ATOM 2551 C CA . PHE A 1 318 ? 13.532 15.078 31.127 1.00 80.31 318 PHE A CA 1
ATOM 2552 C C . PHE A 1 318 ? 14.442 14.877 32.345 1.00 80.31 318 PHE A C 1
ATOM 2554 O O . PHE A 1 318 ? 13.992 15.071 33.475 1.00 80.31 318 PHE A O 1
ATOM 2561 N N . VAL A 1 319 ? 15.718 14.529 32.146 1.00 85.00 319 VAL A N 1
ATOM 2562 C CA . VAL A 1 319 ? 16.664 14.313 33.254 1.00 85.00 319 VAL A CA 1
ATOM 2563 C C . VAL A 1 319 ? 16.903 15.595 34.067 1.00 85.00 319 VAL A C 1
ATOM 2565 O O . VAL A 1 319 ? 16.651 15.556 35.273 1.00 85.00 319 VAL A O 1
ATOM 2568 N N . PRO A 1 320 ? 17.298 16.748 33.488 1.00 85.69 320 PRO A N 1
ATOM 2569 C CA . PRO A 1 320 ? 17.487 17.962 34.282 1.00 85.69 320 PRO A CA 1
ATOM 2570 C C . PRO A 1 320 ? 16.182 18.467 34.900 1.00 85.69 320 PRO A C 1
ATOM 2572 O O . PRO A 1 320 ? 16.200 18.896 36.050 1.00 85.69 320 PRO A O 1
ATOM 2575 N N . PHE A 1 321 ? 15.042 18.348 34.206 1.00 88.94 321 PHE A N 1
ATOM 2576 C CA . PHE A 1 321 ? 13.748 18.727 34.779 1.00 88.94 321 PHE A CA 1
ATOM 2577 C C . PHE A 1 321 ? 13.419 17.891 36.025 1.00 88.94 321 PHE A C 1
ATOM 2579 O O . PHE A 1 321 ? 13.041 18.441 37.060 1.00 88.94 321 PHE A O 1
ATOM 2586 N N . SER A 1 322 ? 13.644 16.572 35.980 1.00 88.62 322 SER A N 1
ATOM 2587 C CA . SER A 1 322 ? 13.438 15.692 37.137 1.00 88.62 322 SER A CA 1
ATOM 2588 C C . SER A 1 322 ? 14.355 16.040 38.318 1.00 88.62 322 SER A C 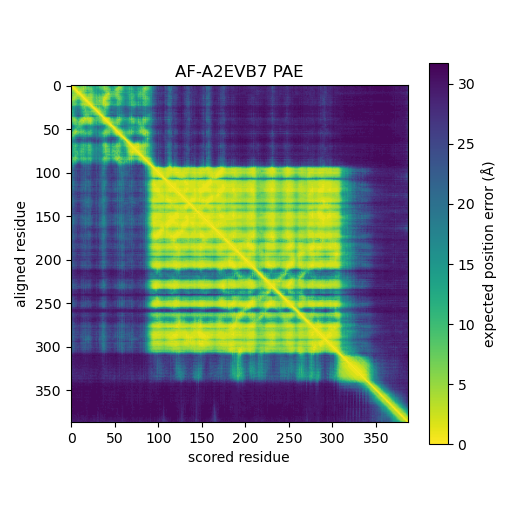1
ATOM 2590 O O . SER A 1 322 ? 13.884 16.087 39.454 1.00 88.62 322 SER A O 1
ATOM 2592 N N . ILE A 1 323 ? 15.623 16.383 38.057 1.00 92.56 323 ILE A N 1
ATOM 2593 C CA . ILE A 1 323 ? 16.589 16.803 39.084 1.00 92.56 323 ILE A CA 1
ATOM 2594 C C . ILE A 1 323 ? 16.157 18.124 39.729 1.00 92.56 323 ILE A C 1
ATOM 2596 O O . ILE A 1 323 ? 16.113 18.216 40.955 1.00 92.56 323 ILE A O 1
ATOM 2600 N N . VAL A 1 324 ? 15.784 19.132 38.932 1.00 92.06 324 VAL A N 1
ATOM 2601 C CA . VAL A 1 324 ? 15.306 20.430 39.441 1.00 92.06 324 VAL A CA 1
ATOM 2602 C C . VAL A 1 324 ? 14.052 20.249 40.295 1.00 92.06 324 VAL A C 1
ATOM 2604 O O . VAL A 1 324 ? 13.960 20.821 41.380 1.00 92.06 324 VAL A O 1
ATOM 2607 N N . THR A 1 325 ? 13.118 19.403 39.855 1.00 91.38 325 THR A N 1
ATOM 2608 C CA . THR A 1 325 ? 11.893 19.105 40.612 1.00 91.38 325 THR A CA 1
ATOM 2609 C C . THR A 1 325 ? 12.222 18.429 41.944 1.00 91.38 325 THR A C 1
ATOM 2611 O O . THR A 1 325 ? 11.675 18.804 42.980 1.00 91.38 325 THR A O 1
ATOM 2614 N N . PHE A 1 326 ? 13.162 17.479 41.950 1.00 93.31 326 PHE A N 1
ATOM 2615 C CA . PHE A 1 326 ? 13.602 16.794 43.165 1.00 93.31 326 PHE A CA 1
ATOM 2616 C C . PHE A 1 326 ? 14.278 17.753 44.155 1.00 93.31 326 PHE A C 1
ATOM 2618 O O . PHE A 1 326 ? 13.973 17.722 45.347 1.00 93.31 326 PHE A O 1
ATOM 2625 N N . ILE A 1 327 ? 15.135 18.658 43.666 1.00 93.50 327 ILE A N 1
ATOM 2626 C CA . ILE A 1 327 ? 15.766 19.709 44.481 1.00 93.50 327 ILE A CA 1
ATOM 2627 C C . ILE A 1 327 ? 14.704 20.651 45.053 1.00 93.50 327 ILE A C 1
ATOM 2629 O O . ILE A 1 327 ? 14.745 20.955 46.242 1.00 93.50 327 ILE A O 1
ATOM 2633 N N . ALA A 1 328 ? 13.727 21.082 44.253 1.00 92.00 328 ALA A N 1
ATOM 2634 C CA . ALA A 1 328 ? 12.650 21.951 44.717 1.00 92.00 328 ALA A CA 1
ATOM 2635 C C . ALA A 1 328 ? 11.810 21.283 45.819 1.00 92.00 328 ALA A C 1
ATOM 2637 O O . ALA A 1 328 ? 11.565 21.894 46.859 1.00 92.00 328 ALA A O 1
ATOM 2638 N N . VAL A 1 329 ? 11.428 20.012 45.640 1.00 93.69 329 VAL A N 1
ATOM 2639 C CA . VAL A 1 329 ? 10.709 19.230 46.661 1.00 93.69 329 VAL A CA 1
ATOM 2640 C C . VAL A 1 329 ? 11.550 19.081 47.929 1.00 93.69 329 VAL A C 1
ATOM 2642 O O . VAL A 1 329 ? 11.037 19.290 49.029 1.00 93.69 329 VAL A O 1
ATOM 2645 N N . TYR A 1 330 ? 12.844 18.780 47.792 1.00 93.50 330 TYR A N 1
ATOM 2646 C CA . TYR A 1 330 ? 13.768 18.681 48.920 1.00 93.50 330 TYR A CA 1
ATOM 2647 C C . TYR A 1 330 ? 13.901 20.010 49.674 1.00 93.50 330 TYR A C 1
ATOM 2649 O O . TYR A 1 330 ? 13.816 20.021 50.900 1.00 93.50 330 TYR A O 1
ATOM 2657 N N . LEU A 1 331 ? 14.042 21.136 48.969 1.00 92.25 331 LEU A N 1
ATOM 2658 C CA . LEU A 1 331 ? 14.108 22.467 49.574 1.00 92.25 331 LEU A CA 1
ATOM 2659 C C . LEU A 1 331 ? 12.804 22.814 50.297 1.00 92.25 331 LEU A C 1
ATOM 2661 O O . LEU A 1 331 ? 12.847 23.243 51.447 1.00 92.25 331 LEU A O 1
ATOM 2665 N N . VAL A 1 332 ? 11.642 22.573 49.683 1.00 91.06 332 VAL A N 1
ATOM 2666 C CA . VAL A 1 332 ? 10.333 22.784 50.327 1.00 91.06 332 VAL A CA 1
ATOM 2667 C C . VAL A 1 332 ? 10.201 21.930 51.589 1.00 91.06 332 VAL A C 1
ATOM 2669 O O . VAL A 1 332 ? 9.752 22.428 52.623 1.00 91.06 332 VAL A O 1
ATOM 2672 N N . TYR A 1 333 ? 10.618 20.664 51.535 1.00 91.81 333 TYR A N 1
ATOM 2673 C CA . TYR A 1 333 ? 10.630 19.775 52.695 1.00 91.81 333 TYR A CA 1
ATOM 2674 C C . TYR A 1 333 ? 11.579 20.279 53.793 1.00 91.81 333 TYR A C 1
ATOM 2676 O O . TYR A 1 333 ? 11.180 20.374 54.955 1.00 91.81 333 TYR A O 1
ATOM 2684 N N . TYR A 1 334 ? 12.803 20.666 53.427 1.00 91.12 334 TYR A N 1
ATOM 2685 C CA . TYR A 1 334 ? 13.812 21.198 54.340 1.00 91.12 334 TYR A CA 1
ATOM 2686 C C . TYR A 1 334 ? 13.326 22.478 55.034 1.00 91.12 334 TYR A C 1
ATOM 2688 O O . TYR A 1 334 ? 13.327 22.547 56.263 1.00 91.12 334 TYR A O 1
ATOM 2696 N N . PHE A 1 335 ? 12.813 23.458 54.281 1.00 86.81 335 PHE A N 1
ATOM 2697 C CA . PHE A 1 335 ? 12.281 24.707 54.835 1.00 86.81 335 PHE A CA 1
ATOM 2698 C C . PHE A 1 335 ? 11.037 24.490 55.706 1.00 86.81 335 PHE A C 1
ATOM 2700 O O . PHE A 1 335 ? 10.911 25.130 56.751 1.00 86.81 335 PHE A O 1
ATOM 2707 N N . ARG A 1 336 ? 10.136 23.564 55.341 1.00 84.00 336 ARG A N 1
ATOM 2708 C CA . ARG A 1 336 ? 8.983 23.204 56.188 1.00 84.00 336 ARG A CA 1
ATOM 2709 C C . ARG A 1 336 ? 9.412 22.557 57.502 1.00 84.00 336 ARG A C 1
ATOM 2711 O O . ARG A 1 336 ? 8.848 22.885 58.543 1.00 84.00 336 ARG A O 1
ATOM 2718 N N . ARG A 1 337 ? 10.410 21.670 57.478 1.00 80.44 337 ARG A N 1
ATOM 2719 C CA . ARG A 1 337 ? 10.946 21.031 58.689 1.00 80.44 337 ARG A CA 1
ATOM 2720 C C . ARG A 1 337 ? 11.663 22.039 59.587 1.00 80.44 337 ARG A C 1
ATOM 2722 O O . ARG A 1 337 ? 11.477 22.003 60.796 1.00 80.44 337 ARG A O 1
ATOM 2729 N N . HIS A 1 338 ? 12.417 22.970 59.006 1.00 71.88 338 HIS A N 1
ATOM 2730 C CA . HIS A 1 338 ? 13.139 23.984 59.774 1.00 71.88 338 HIS A CA 1
ATOM 2731 C C . HIS A 1 338 ? 12.223 25.060 60.375 1.00 71.88 338 HIS A C 1
ATOM 2733 O O . HIS A 1 338 ? 12.521 25.553 61.461 1.00 71.88 338 HIS A O 1
ATOM 2739 N N . ARG A 1 339 ? 11.101 25.393 59.716 1.00 67.25 339 ARG A N 1
ATOM 2740 C CA . ARG A 1 339 ? 10.060 26.272 60.282 1.00 67.25 339 ARG A CA 1
ATOM 2741 C C . ARG A 1 339 ? 9.307 25.638 61.451 1.00 67.25 339 ARG A C 1
ATOM 2743 O O . ARG A 1 339 ? 8.908 26.365 62.340 1.00 67.25 339 ARG A O 1
ATOM 2750 N N . LYS A 1 340 ? 9.143 24.312 61.486 1.00 60.09 340 LYS A N 1
ATOM 2751 C CA . LYS A 1 340 ? 8.503 23.622 62.624 1.00 60.09 340 LYS A CA 1
ATOM 2752 C C . LYS A 1 340 ? 9.387 23.507 63.874 1.00 60.09 340 LYS A C 1
ATOM 2754 O O . LYS A 1 340 ? 8.873 23.161 64.926 1.00 60.09 340 LYS A O 1
ATOM 2759 N N . ASN A 1 341 ? 10.688 23.782 63.761 1.00 56.97 341 ASN A N 1
ATOM 2760 C CA . ASN A 1 341 ? 11.643 23.703 64.873 1.00 56.97 341 ASN A CA 1
ATOM 2761 C C . ASN A 1 341 ? 12.029 25.075 65.452 1.00 56.97 341 ASN A C 1
ATOM 2763 O O . ASN A 1 341 ? 12.920 25.142 66.296 1.00 56.97 341 ASN A O 1
ATOM 2767 N N . LYS A 1 342 ? 11.401 26.163 64.995 1.00 53.22 342 LYS A N 1
ATOM 2768 C CA . LYS A 1 342 ? 11.492 27.468 65.647 1.00 53.22 342 LYS A CA 1
ATOM 2769 C C . LYS A 1 342 ? 10.103 27.800 66.188 1.00 53.22 342 LYS A C 1
ATOM 2771 O O . LYS A 1 342 ? 9.166 27.883 65.404 1.00 53.22 342 LYS A O 1
ATOM 2776 N N . ASP A 1 343 ? 10.049 27.910 67.511 1.00 54.84 343 ASP A N 1
ATOM 2777 C CA . ASP A 1 343 ? 8.941 28.318 68.384 1.00 54.84 343 ASP A CA 1
ATOM 2778 C C . ASP A 1 343 ? 8.056 27.191 68.946 1.00 54.84 343 ASP A C 1
ATOM 2780 O O . ASP A 1 343 ? 7.082 26.747 68.336 1.00 54.84 343 ASP A O 1
ATOM 2784 N N . PRO A 1 344 ? 8.357 26.796 70.196 1.00 51.38 344 PRO A N 1
ATOM 2785 C CA . PRO A 1 344 ? 7.324 26.602 71.195 1.00 51.38 344 PRO A CA 1
ATOM 2786 C C . PRO A 1 344 ? 7.677 27.395 72.462 1.00 51.38 344 PRO A C 1
ATOM 2788 O O . PRO A 1 344 ? 7.888 26.794 73.502 1.00 51.38 344 PRO A O 1
ATOM 2791 N N . GLU A 1 345 ? 7.821 28.719 72.391 1.00 49.19 345 GLU A N 1
ATOM 2792 C CA . GLU A 1 345 ? 7.992 29.551 73.595 1.00 49.19 345 GLU A CA 1
ATOM 2793 C C . GLU A 1 345 ? 7.834 31.037 73.239 1.00 49.19 345 GLU A C 1
ATOM 2795 O O . GLU A 1 345 ? 8.810 31.698 72.917 1.00 49.19 345 GLU A O 1
ATOM 2800 N N . LEU A 1 346 ? 6.594 31.537 73.206 1.00 50.00 346 LEU A N 1
ATOM 2801 C CA . LEU A 1 346 ? 6.190 32.897 73.613 1.00 50.00 346 LEU A CA 1
ATOM 2802 C C . LEU A 1 346 ? 4.699 33.089 73.276 1.00 50.00 346 LEU A C 1
ATOM 2804 O O . LEU A 1 346 ? 4.356 33.613 72.227 1.00 50.00 346 LEU A O 1
ATOM 2808 N N . GLU A 1 347 ? 3.812 32.632 74.159 1.00 46.25 347 GLU A N 1
ATOM 2809 C CA . GLU A 1 347 ? 2.474 33.221 74.348 1.00 46.25 347 GLU A CA 1
ATOM 2810 C C . GLU A 1 347 ? 1.857 32.621 75.620 1.00 46.25 347 GLU A C 1
ATOM 2812 O O . GLU A 1 347 ? 1.027 31.718 75.596 1.00 46.25 347 GLU A O 1
ATOM 2817 N N . LEU A 1 348 ? 2.364 33.073 76.768 1.00 44.88 348 LEU A N 1
ATOM 2818 C CA . LEU A 1 348 ? 1.769 32.875 78.091 1.00 44.88 348 LEU A CA 1
ATOM 2819 C C . LEU A 1 348 ? 2.374 33.934 79.018 1.00 44.88 348 LEU A C 1
ATOM 2821 O O . LEU A 1 348 ? 3.381 33.676 79.664 1.00 44.88 348 LEU A O 1
ATOM 2825 N N . LEU A 1 349 ? 1.808 35.143 78.992 1.00 41.56 349 LEU A N 1
ATOM 2826 C CA . LEU A 1 349 ? 1.807 36.140 80.074 1.00 41.56 349 LEU A CA 1
ATOM 2827 C C . LEU A 1 349 ? 1.048 37.379 79.578 1.00 41.56 349 LEU A C 1
ATOM 2829 O O . LEU A 1 349 ? 1.638 38.315 79.058 1.00 41.56 349 LEU A O 1
ATOM 2833 N N . ASP A 1 350 ? -0.278 37.326 79.666 1.00 38.84 350 ASP A N 1
ATOM 2834 C CA . ASP A 1 350 ? -1.026 38.370 80.371 1.00 38.84 350 ASP A CA 1
ATOM 2835 C C . ASP A 1 350 ? -2.481 37.922 80.532 1.00 38.84 350 ASP A C 1
ATOM 2837 O O . ASP A 1 350 ? -3.331 38.049 79.651 1.00 38.84 350 ASP A O 1
ATOM 2841 N N . GLN A 1 351 ? -2.743 37.340 81.699 1.00 42.66 351 GLN A N 1
ATOM 2842 C CA . GLN A 1 351 ? -4.075 37.171 82.254 1.00 42.66 351 GLN A CA 1
ATOM 2843 C C . GLN A 1 351 ? -4.150 38.004 83.537 1.00 42.66 351 GLN A C 1
ATOM 2845 O O . GLN A 1 351 ? -3.295 37.871 84.410 1.00 42.66 351 GLN A O 1
ATOM 2850 N N . ASN A 1 352 ? -5.253 38.747 83.645 1.00 36.84 352 ASN A N 1
ATOM 2851 C CA . ASN A 1 352 ? -5.888 39.304 84.845 1.00 36.84 352 ASN A CA 1
ATOM 2852 C C . ASN A 1 352 ? -5.567 40.757 85.230 1.00 36.84 352 ASN A C 1
ATOM 2854 O O . ASN A 1 352 ? -4.637 41.046 85.973 1.00 36.84 352 ASN A O 1
ATOM 2858 N N . ASN A 1 353 ? -6.523 41.636 84.917 1.00 35.34 353 ASN A N 1
ATOM 2859 C CA . ASN A 1 353 ? -7.358 42.177 85.989 1.00 35.34 353 ASN A CA 1
ATOM 2860 C C . ASN A 1 353 ? -8.822 42.294 85.543 1.00 35.34 353 ASN A C 1
ATOM 2862 O O . ASN A 1 353 ? -9.156 42.903 84.531 1.00 35.34 353 ASN A O 1
ATOM 2866 N N . SER A 1 354 ? -9.668 41.641 86.326 1.00 40.81 354 SER A N 1
ATOM 2867 C CA . SER A 1 354 ? -11.124 41.613 86.301 1.00 40.81 354 SER A CA 1
ATOM 2868 C C . SER A 1 354 ? -11.718 42.880 86.919 1.00 40.81 354 SER A C 1
ATOM 2870 O O . SER A 1 354 ? -11.161 43.389 87.890 1.00 40.81 354 SER A O 1
ATOM 2872 N N . ASN A 1 355 ? -12.878 43.335 86.431 1.00 38.62 355 ASN A N 1
ATOM 2873 C CA . ASN A 1 355 ? -14.125 43.376 87.212 1.00 38.62 355 ASN A CA 1
ATOM 2874 C C . ASN A 1 355 ? -15.274 44.085 86.469 1.00 38.62 355 ASN A C 1
ATOM 2876 O O . ASN A 1 355 ? -15.059 45.022 85.711 1.00 38.62 355 ASN A O 1
ATOM 2880 N N . GLU A 1 356 ? -16.480 43.616 86.805 1.00 32.88 356 GLU A N 1
ATOM 2881 C CA . GLU A 1 356 ? -17.809 44.236 86.657 1.00 32.88 356 GLU A CA 1
ATOM 2882 C C . GLU A 1 356 ? -18.604 44.038 85.346 1.00 32.88 356 GLU A C 1
ATOM 2884 O O . GLU A 1 356 ? -18.467 44.728 84.343 1.00 32.88 356 GLU A O 1
ATOM 2889 N N . ALA A 1 357 ? -19.531 43.075 85.442 1.00 38.34 357 ALA A N 1
ATOM 2890 C CA . ALA A 1 357 ? -20.852 43.047 84.798 1.00 38.34 357 ALA A CA 1
ATOM 2891 C C . ALA A 1 357 ? -21.749 44.195 85.361 1.00 38.34 357 ALA A C 1
ATOM 2893 O O . ALA A 1 357 ? -21.333 44.777 86.365 1.00 38.34 357 ALA A O 1
ATOM 2894 N N . PRO A 1 358 ? -22.995 44.476 84.884 1.00 50.59 358 PRO A N 1
ATOM 2895 C CA . PRO A 1 358 ? -23.896 43.589 84.126 1.00 50.59 358 PRO A CA 1
ATOM 2896 C C . PRO A 1 358 ? -24.832 44.266 83.080 1.00 50.59 358 PRO A C 1
ATOM 2898 O O . PRO A 1 358 ? -24.749 45.461 82.830 1.00 50.59 358 PRO A O 1
ATOM 2901 N N . GLN A 1 359 ? -25.789 43.456 82.584 1.00 32.53 359 GLN A N 1
ATOM 2902 C CA . GLN A 1 359 ? -27.038 43.783 81.853 1.00 32.53 359 GLN A CA 1
ATOM 2903 C C . GLN A 1 359 ? -26.908 44.026 80.342 1.00 32.53 359 GLN A C 1
ATOM 2905 O O . GLN A 1 359 ? -25.929 44.586 79.881 1.00 32.53 359 GLN A O 1
ATOM 2910 N N . SER A 1 360 ? -27.873 43.703 79.479 1.00 33.34 360 SER A N 1
ATOM 2911 C CA . SER A 1 360 ? -29.076 42.852 79.471 1.00 33.34 360 SER A CA 1
ATOM 2912 C C . SER A 1 360 ? -29.681 43.000 78.064 1.00 33.34 360 SER A C 1
ATOM 2914 O O . SER A 1 360 ? -29.485 44.042 77.445 1.00 33.34 360 SER A O 1
ATOM 2916 N N . ASN A 1 361 ? -30.524 42.044 77.676 1.00 33.81 361 ASN A N 1
ATOM 2917 C CA . ASN A 1 361 ? -31.592 42.149 76.673 1.00 33.81 361 ASN A CA 1
ATOM 2918 C C . ASN A 1 361 ? -31.256 41.958 75.181 1.00 33.81 361 ASN A C 1
ATOM 2920 O O . ASN A 1 361 ? -30.688 42.809 74.509 1.00 33.81 361 ASN A O 1
ATOM 2924 N N . ASP A 1 362 ? -31.790 40.827 74.714 1.00 36.78 362 ASP A N 1
ATOM 2925 C CA . ASP A 1 362 ? -32.837 40.718 73.694 1.00 36.78 362 ASP A CA 1
ATOM 2926 C C . ASP A 1 362 ? -32.509 40.647 72.195 1.00 36.78 362 ASP A C 1
ATOM 2928 O O . ASP A 1 362 ? -31.961 41.552 71.577 1.00 36.78 362 ASP A O 1
ATOM 2932 N N . GLN A 1 363 ? -33.101 39.572 71.657 1.00 36.28 363 GLN A N 1
ATOM 2933 C CA . GLN A 1 363 ? -33.883 39.460 70.425 1.00 36.28 363 GLN A CA 1
ATOM 2934 C C . GLN A 1 363 ? -33.191 39.143 69.094 1.00 36.28 363 GLN A C 1
ATOM 2936 O O . GLN A 1 363 ? -32.537 39.990 68.502 1.00 36.28 363 GLN A O 1
ATOM 2941 N N . ASN A 1 364 ? -33.581 37.948 68.606 1.00 39.56 364 ASN A N 1
ATOM 2942 C CA . ASN A 1 364 ? -34.043 37.625 67.245 1.00 39.56 364 ASN A CA 1
ATOM 2943 C C . ASN A 1 364 ? -32.982 37.740 66.126 1.00 39.56 364 ASN A C 1
ATOM 2945 O O . ASN A 1 364 ? -32.031 38.495 66.213 1.00 39.56 364 ASN A O 1
ATOM 2949 N N . ASP A 1 365 ? -33.029 37.051 64.998 1.00 36.84 365 ASP A N 1
ATOM 2950 C CA . ASP A 1 365 ? -33.881 36.017 64.430 1.00 36.84 365 ASP A CA 1
ATOM 2951 C C . ASP A 1 365 ? -33.077 35.421 63.259 1.00 36.84 365 ASP A C 1
ATOM 2953 O O . ASP A 1 365 ? -32.178 36.073 62.733 1.00 36.84 365 ASP A O 1
ATOM 2957 N N . GLU A 1 366 ? -33.469 34.216 62.854 1.00 38.56 366 GLU A N 1
ATOM 2958 C CA . GLU A 1 366 ? -33.427 33.660 61.492 1.00 38.56 366 GLU A CA 1
ATOM 2959 C C . GLU A 1 366 ? -32.157 33.673 60.605 1.00 38.56 366 GLU A C 1
ATOM 2961 O O . GLU A 1 366 ? -31.447 34.651 60.400 1.00 38.56 366 GLU A O 1
ATOM 2966 N N . GLY A 1 367 ? -32.028 32.569 59.857 1.00 37.84 367 GLY A N 1
ATOM 2967 C CA . GLY A 1 367 ? -31.841 32.720 58.411 1.00 37.84 367 GLY A CA 1
ATOM 2968 C C . GLY A 1 367 ? -30.531 32.207 57.831 1.00 37.84 367 GLY A C 1
ATOM 2969 O O . GLY A 1 367 ? -29.744 32.958 57.266 1.00 37.84 367 GLY A O 1
ATOM 2970 N N . PHE A 1 368 ? -30.343 30.890 57.873 1.00 40.72 368 PHE A N 1
ATOM 2971 C CA . PHE A 1 368 ? -29.368 30.180 57.049 1.00 40.72 368 PHE A CA 1
ATOM 2972 C C . PHE A 1 368 ? -29.721 30.354 55.556 1.00 40.72 368 PHE A C 1
ATOM 2974 O O . PHE A 1 368 ? -30.687 29.762 55.081 1.00 40.72 368 PHE A O 1
ATOM 2981 N N . THR A 1 369 ? -28.946 31.134 54.796 1.00 43.38 369 THR A N 1
ATOM 2982 C CA . THR A 1 369 ? -28.978 31.103 53.321 1.00 43.38 369 THR A CA 1
ATOM 2983 C C . THR A 1 369 ? -27.571 31.139 52.729 1.00 43.38 369 THR A C 1
ATOM 2985 O O . THR A 1 369 ? -26.722 31.950 53.093 1.00 43.38 369 THR A O 1
ATOM 2988 N N . ALA A 1 370 ? -27.329 30.194 51.821 1.00 41.72 370 ALA A N 1
ATOM 2989 C CA . ALA A 1 370 ? -26.113 30.060 51.033 1.00 41.72 370 ALA A CA 1
ATOM 2990 C C . ALA A 1 370 ? -26.086 31.085 49.883 1.00 41.72 370 ALA A C 1
ATOM 2992 O O . ALA A 1 370 ? -27.135 31.344 49.289 1.00 41.72 370 ALA A O 1
ATOM 2993 N N . PRO A 1 371 ? -24.916 31.623 49.496 1.00 57.88 371 PRO A N 1
ATOM 2994 C CA . PRO A 1 371 ? -24.819 32.454 48.308 1.00 57.88 371 PRO A CA 1
ATOM 2995 C C . PRO A 1 371 ? -24.734 31.608 47.029 1.00 57.88 371 PRO A C 1
ATOM 2997 O O . PRO A 1 371 ? -23.785 30.860 46.788 1.00 57.88 371 PRO A O 1
ATOM 3000 N N . THR A 1 372 ? -25.754 31.784 46.196 1.00 35.72 372 THR A N 1
ATOM 3001 C CA . THR A 1 372 ? -25.838 31.424 44.780 1.00 35.72 372 THR A CA 1
ATOM 3002 C C . THR A 1 372 ? -24.839 32.257 43.970 1.00 35.72 372 THR A C 1
ATOM 3004 O O . THR A 1 372 ? -24.904 33.485 44.000 1.00 35.72 372 THR A O 1
ATOM 3007 N N . TYR A 1 373 ? -23.949 31.620 43.204 1.00 43.09 373 TYR A N 1
ATOM 3008 C CA . TYR A 1 373 ? -23.180 32.310 42.162 1.00 43.09 373 TYR A CA 1
ATOM 3009 C C . TYR A 1 373 ? -23.936 32.264 40.832 1.00 43.09 373 TYR A C 1
ATOM 3011 O O . TYR A 1 373 ? -24.303 31.198 40.337 1.00 43.09 373 TYR A O 1
ATOM 3019 N N . GLN A 1 374 ? -24.177 33.458 40.292 1.00 38.06 374 GLN A N 1
ATOM 3020 C CA . GLN A 1 374 ? -24.823 33.728 39.014 1.00 38.06 374 GLN A CA 1
ATOM 3021 C C . GLN A 1 374 ? -23.916 33.361 37.828 1.00 38.06 374 GLN A C 1
ATOM 3023 O O . GLN A 1 374 ? -22.738 33.715 37.805 1.00 38.06 374 GLN A O 1
ATOM 3028 N N . LEU A 1 375 ? -24.500 32.714 36.815 1.00 38.16 375 LEU A N 1
ATOM 3029 C CA . LEU A 1 375 ? -24.019 32.762 35.434 1.00 38.16 375 LEU A CA 1
ATOM 3030 C C . LEU A 1 375 ? -24.529 34.067 34.811 1.00 38.16 375 LEU A C 1
ATOM 3032 O O . LEU A 1 375 ? -25.740 34.277 34.752 1.00 38.16 375 LEU A O 1
ATOM 3036 N N . SER A 1 376 ? -23.624 34.912 34.319 1.00 44.78 376 SER A N 1
ATOM 3037 C CA . SER A 1 376 ? -23.978 35.976 33.385 1.00 44.78 376 SER A CA 1
ATOM 3038 C C . SER A 1 376 ? -24.043 35.407 31.966 1.00 44.78 376 SER A C 1
ATOM 3040 O O . SER A 1 376 ? -23.056 34.938 31.399 1.00 44.78 376 SER A O 1
ATOM 3042 N N . THR A 1 377 ? -25.243 35.434 31.403 1.00 39.41 377 THR A N 1
ATOM 3043 C CA . THR A 1 377 ? -25.504 35.451 29.963 1.00 39.41 377 THR A CA 1
ATOM 3044 C C . THR A 1 377 ? -25.660 36.889 29.480 1.00 39.41 377 THR A C 1
ATOM 3046 O O . THR A 1 377 ? -25.910 37.778 30.291 1.00 39.41 377 THR A O 1
ATOM 3049 N N . GLU A 1 378 ? -25.609 37.035 28.151 1.00 38.41 378 GLU A N 1
ATOM 3050 C CA . GLU A 1 378 ? -25.940 38.226 27.355 1.00 38.41 378 GLU A CA 1
ATOM 3051 C C . GLU A 1 378 ? -24.847 39.300 27.320 1.00 38.41 378 GLU A C 1
ATOM 3053 O O . GLU A 1 378 ? -24.222 39.617 28.321 1.00 38.41 378 GLU A O 1
ATOM 3058 N N . ASN A 1 379 ? -24.542 39.967 26.214 1.00 37.41 379 ASN A N 1
ATOM 3059 C CA . ASN A 1 379 ? -25.009 40.039 24.822 1.00 37.41 379 ASN A CA 1
ATOM 3060 C C . ASN A 1 379 ? -24.019 41.083 24.212 1.00 37.41 379 ASN A C 1
ATOM 3062 O O . ASN A 1 379 ? -23.443 41.874 24.954 1.00 37.41 379 ASN A O 1
ATOM 3066 N N . ASN A 1 380 ? -23.694 41.224 22.932 1.00 37.06 380 ASN A N 1
ATOM 3067 C CA . ASN A 1 380 ? -24.538 41.342 21.757 1.00 37.06 380 ASN A CA 1
ATOM 3068 C C . ASN A 1 380 ? -23.618 41.734 20.581 1.00 37.06 380 ASN A C 1
ATOM 3070 O O . ASN A 1 380 ? -22.671 42.492 20.791 1.00 37.06 380 ASN A O 1
ATOM 3074 N N . ASN A 1 381 ? -24.053 41.362 19.373 1.00 37.41 381 ASN A N 1
ATOM 3075 C CA . ASN A 1 381 ? -23.971 42.148 18.131 1.00 37.41 381 ASN A CA 1
ATOM 3076 C C . ASN A 1 381 ? -22.603 42.356 17.454 1.00 37.41 381 ASN A C 1
ATOM 3078 O O . ASN A 1 381 ? -21.585 42.531 18.105 1.00 37.41 381 ASN A O 1
ATOM 3082 N N . LEU A 1 382 ? -22.499 42.503 16.134 1.00 37.25 382 LEU A N 1
ATOM 3083 C CA . LEU A 1 382 ? -23.298 42.189 14.934 1.00 37.25 382 LEU A CA 1
ATOM 3084 C C . LEU A 1 382 ? -22.454 42.799 13.785 1.00 37.25 382 LEU A C 1
ATOM 3086 O O . LEU A 1 382 ? -21.940 43.897 13.978 1.00 37.25 382 LEU A O 1
ATOM 3090 N N . GLU A 1 383 ? -22.393 42.135 12.623 1.00 34.97 383 GLU A N 1
ATOM 3091 C CA . GLU A 1 383 ? -22.037 42.689 11.288 1.00 34.97 383 GLU A CA 1
ATOM 3092 C C . GLU A 1 383 ? -20.599 43.239 11.080 1.00 34.97 383 GLU A C 1
ATOM 3094 O O . GLU A 1 383 ? -19.986 43.824 11.957 1.00 34.97 383 GLU A O 1
ATOM 3099 N N . ASN A 1 384 ? -19.932 43.081 9.931 1.00 36.75 384 ASN A N 1
ATOM 3100 C CA . ASN A 1 384 ? -20.401 43.063 8.542 1.00 36.75 384 ASN A CA 1
ATOM 3101 C C . ASN A 1 384 ? -19.330 42.397 7.615 1.00 36.75 384 ASN A C 1
ATOM 3103 O O . ASN A 1 384 ? -18.198 42.183 8.054 1.00 36.75 384 ASN A O 1
ATOM 3107 N N . PRO A 1 385 ? -19.662 42.079 6.346 1.00 59.66 385 PRO A N 1
ATOM 3108 C CA . PRO A 1 385 ? -18.899 41.259 5.407 1.00 59.66 385 PRO A CA 1
ATOM 3109 C C . PRO A 1 385 ? -17.980 42.076 4.475 1.00 59.66 385 PRO A C 1
ATOM 3111 O O . PRO A 1 385 ? -17.998 43.303 4.483 1.00 59.66 385 PRO A O 1
ATOM 3114 N N . TYR A 1 386 ? -17.266 41.343 3.611 1.00 45.06 386 TYR A N 1
ATOM 3115 C CA . TYR A 1 386 ? -16.341 41.776 2.549 1.00 45.06 386 TYR A CA 1
ATOM 3116 C C . TYR A 1 386 ? -14.935 42.181 3.011 1.00 45.06 386 TYR A C 1
ATOM 3118 O O . TYR A 1 386 ? -14.720 43.299 3.468 1.00 45.06 386 TYR A O 1
ATOM 3126 N N . TYR A 1 387 ? -13.973 41.272 2.817 1.00 46.06 387 TYR A N 1
ATOM 3127 C CA . TYR A 1 387 ? -12.892 41.384 1.823 1.00 46.06 387 TYR A CA 1
ATOM 3128 C C . TYR A 1 387 ? -12.326 39.998 1.512 1.00 46.06 387 TYR A C 1
ATOM 3130 O O . TYR A 1 387 ? -12.290 39.166 2.448 1.00 46.06 387 TYR A O 1
#

Secondary structure (DSSP, 8-state):
--EEE---TT-EEEEEEESSS-----HHHHTTS---SEEEEEEE-SSSS--PPPEEEESS----------B-TTSPBP--SS--EEPPP-----BPPSSEEEEEE-TT--EEEEE-TTEEEEEEEEESEEEEEEETTEEEEEEGGG-EEEEEESS-EEEEEEESSS-EEEEEEEEE--GGG-SEEEEEESSEEEEE----TT-EEEEEEE-SSS-EEEE--TT-EEEEE-TTS---EEEES--EEESS-EEEEEEP-SS---EEEEE---TTS--EEE-STT-SSEEEEE-SS-EEES--SPP-EEE---THHHHHHHHHHHHHHHHHHHHHHHHHHHHTTS-S-------------------------PPPPPP------------

Solvent-accessible surface area (backbone atoms only — not comparable to full-atom values): 22598 Å² total; per-residue (Å²): 132,71,77,48,70,55,70,53,101,80,42,50,76,47,84,26,49,17,96,82,58,58,80,68,90,47,80,75,52,54,77,68,41,70,86,48,103,32,78,17,74,49,75,46,72,89,54,88,75,38,84,58,64,37,39,38,47,47,95,60,78,71,92,77,90,83,88,84,85,52,60,48,101,85,69,47,76,55,74,57,82,35,62,74,44,72,50,47,78,86,68,83,74,66,52,60,69,51,40,82,48,80,47,77,34,33,58,90,44,70,50,75,36,33,35,53,53,31,29,29,42,40,57,32,58,66,40,58,35,41,32,35,41,34,26,66,97,36,74,45,75,32,35,62,93,68,40,30,42,30,41,30,24,72,32,54,29,35,42,36,37,38,25,89,32,81,64,13,33,35,31,36,30,31,29,46,53,61,64,89,79,34,77,40,60,31,39,42,23,15,58,40,49,35,34,39,52,71,45,48,62,87,40,32,38,29,37,38,38,48,46,60,79,39,52,28,46,34,49,55,47,66,89,48,50,31,31,43,26,43,25,69,51,47,70,75,51,81,44,66,53,64,83,47,68,45,51,63,48,33,38,37,38,36,55,25,46,91,59,92,46,65,36,41,40,33,36,43,36,42,97,77,32,45,69,49,62,35,43,15,55,86,28,89,40,43,36,34,35,38,31,60,88,48,76,46,74,63,39,64,49,78,61,56,58,48,65,69,69,78,50,64,63,56,50,66,51,52,52,58,52,52,51,53,51,51,50,51,52,49,49,53,51,51,53,54,53,56,55,71,74,60,80,95,83,88,88,86,87,87,82,87,86,86,85,82,84,84,89,81,86,86,80,88,77,89,81,94,76,82,88,81,84,81,82,87,76,87,84,80,90,78,89,84,86,89,133

Sequence (387 aa):
MEVEISRGPKDYNMVSYSASGDLYNNDNDINSIPKTNIIAIGYYCNRSPTNTTYKITPIKSFYTYETYQYYDSRGIPLFFFNKIDIGNFEFNDSTIAYTSHHCDLTISQDLVFNVAKDTIIIFSRAANISATASVFGKTHSVLGKTKIKAIEYLSKGTLTLSTTSELGSCDFYTFNYSTEKCNFPIILSGEHKYYIKNLASGYKYCVFYAAAQRSVSYLVPKNLAYNRIEPDGTGADIKRSDNQSFFSPKLIVLHGDIFENKVYLAAYGSIYDDNYVIDGKNSKYSFYQISDYTFRKVNTNSKVGYTEVNNRLLIYIFVPFSIVTFIAVYLVYYFRRHRKNKDPELELLDQNNSNEAPQSNDQNDEGFTAPTYQLSTENNNLENPYY

Mean predicted aligned error: 18.79 Å

Organism: Trichomonas vaginalis (strain ATCC PRA-98 / G3) (NCBI:txid412133)

pLDDT: mean 70.94, std 19.44, range [32.53, 97.81]

Foldseek 3Di:
DDKDKDDDPPKDKDKAADPVLDDDPDPVVRVVHPNDDHIHMDIDDPDPPDPDAIEIDDPDADDDDDDDWDADPVRHTGDYPHDHHYTDDDPVPPADDQFKDKDKDAQVDKDKHKHAAFKKKFKKQWFQKKKWKDDAVDIDIADDPQLAGMEHENHTTMIIIHGPDRMTIIMMGMANHHCPQAPWEKEFKAWFWKKFWDQDAPHKHKYWYIAAFDKWWWPFDQAWWKFKAGRHRDGGDTDGDDGDIDGTTIIIITHRDPDGGITITGDHHDPRTDGAMQTADPGSHWYWYDYNVDIGTDRHHPGRMDTPDPCVVVCVPVVVVVVVVVVVVVVVVVVVVVVVPPDPDDDDDDDDDDDDDDDDDDDYDDDDDDDDDDDDDDDDDDDDDDD

Nearest PDB structures (foldseek):
  7w2h-assembly5_M  TM=4.211E-01  e=2.906E+00  Xenopus laevis
  7w2b-assembly4_J  TM=4.110E-01  e=6.197E+00  Xenopus laevis
  7w2g-assembly4_K  TM=4.003E-01  e=5.892E+00  Xenopus laevis
  7w2c-assembly3_G  TM=4.258E-01  e=6.856E+00  Xenopus laevis
  8wue-assembly2_F  TM=3.897E-01  e=6.856E+00  Xenopus laevis

Radius of gyration: 37.72 Å; Cα contacts (8 Å, |Δi|>4): 775; chains: 1; bounding box: 72×64×132 Å